Protein AF-0000000066044900 (afdb_homodimer)

pLDDT: mean 95.12, std 7.19, range [34.88, 98.88]

Nearest PDB structures (foldseek):
  4heb-assembly1_B  TM=9.326E-01  e=1.921E-15  Bacillus subtilis
  4heb-assembly1_A  TM=9.320E-01  e=2.157E-14  Bacillus subtilis
  4jhc-assembly1_A  TM=8.689E-01  e=8.198E-15  Escherichia coli K-12
  1exc-assembly1_A  TM=9.314E-01  e=7.677E-14  Bacillus subtilis
  4lu1-assembly1_A  TM=8.743E-01  e=3.293E-14  Escherichia coli K-12

InterPro domains:
  IPR003697 Nucleoside triphosphate pyrophosphatase Maf-like protein [MF_00528] (7-199)
  IPR003697 Nucleoside triphosphate pyrophosphatase Maf-like protein [PF02545] (8-195)
  IPR003697 Nucleoside triphosphate pyrophosphatase Maf-like protein [PIRSF006305] (7-195)
  IPR003697 Nucleoside triphosphate pyrophosphatase Maf-like protein [PTHR43213] (7-192)
  IPR003697 Nucleoside triphosphate pyrophosphatase Maf-like protein [cd00555] (8-184)
  IPR029001 Inosine triphosphate pyrophosphatase-like [G3DSA:3.90.950.10] (6-200)
  IPR029001 Inosine triphosphate pyrophosphatase-like [SSF52972] (6-195)

Foldseek 3Di:
DLPPQAAEEELDPDPLVVVVCVVVPFDHHYDHLPDDLPVLVVVCVVVVHAQLVSFAVSQLSSFQVVQQVRARHKYKGKGKWKDDDRDTDDQQLDLVSLLVLLVVQAQHKIWIWIKMFIDHNRHTPDMDTDIKIFHFYNDDPVVSVVLSVVVDPVLSNPHSSADCVPPRVNGGDDIDDDNSRNSHDPVPVVVVVSDVVNRDDD/DLPPQAAEEELDPDPLVVVVCVVVPFDHHYDHLPDDLPVLVVVCVVVVHAPLVSFAVSQLSSFQVVQQVRARHKYKGKGKWKDDDRDTDDQQLDLVSLLVLLVVQAQHKIWIWIKMFIDHNRHTPDMDTDIKIFHFYNDDPVVSVVLSVVVDPVLSNPHSSADCVPPRVNGGDDIGTDNSRNSHDPVPVVVVVSDVVNRDDD

Sequence (404 aa):
MSALVPPVLLASSSPSRGRLLSEAGVPFTAAAPGVDEQAIKASLKAEGVSARDAAIHLGEWKARRLSLAHPQALVIGGDQIAAIDDLWLDKPGSLATARQHLLLLRGRTHVLETAVVVLRDGQRLWHHLARPKMTMRSFSDAFLEDYLDRAGAGITACAGAYQIEGLGLQLFAAIEGDLFSIQGLPLLPLLDFLRPHGVLLSMSALVPPVLLASSSPSRGRLLSEAGVPFTAAAPGVDEQAIKASLKAEGVSARDAAIHLGEWKARRLSLAHPQALVIGGDQIAAIDDLWLDKPGSLATARQHLLLLRGRTHVLETAVVVLRDGQRLWHHLARPKMTMRSFSDAFLEDYLDRAGAGITACAGAYQIEGLGLQLFAAIEGDLFSIQGLPLLPLLDFLRPHGVLLS

Structure (mmCIF, N/CA/C/O backbone):
data_AF-0000000066044900-model_v1
#
loop_
_entity.id
_entity.type
_entity.pdbx_description
1 polymer 'Nucleoside triphosphate pyrophosphatase'
#
loop_
_atom_site.group_PDB
_atom_site.id
_atom_site.type_symbol
_atom_site.label_atom_id
_atom_site.label_alt_id
_atom_site.label_comp_id
_atom_site.label_asym_id
_atom_site.label_entity_id
_atom_site.label_seq_id
_atom_site.pdbx_PDB_ins_code
_atom_site.Cartn_x
_atom_site.Cartn_y
_atom_site.Cartn_z
_atom_site.occupancy
_atom_site.B_iso_or_equiv
_atom_site.auth_seq_id
_atom_site.auth_comp_id
_atom_site.auth_asym_id
_atom_site.auth_atom_id
_atom_site.pdbx_PDB_model_num
ATOM 1 N N . MET A 1 1 ? -24.875 -30.484 -3.111 1 34.88 1 MET A N 1
ATOM 2 C CA . MET A 1 1 ? -23.484 -30.875 -2.879 1 34.88 1 MET A CA 1
ATOM 3 C C . MET A 1 1 ? -22.625 -29.641 -2.598 1 34.88 1 MET A C 1
ATOM 5 O O . MET A 1 1 ? -22.562 -28.719 -3.41 1 34.88 1 MET A O 1
ATOM 9 N N . SER A 1 2 ? -22.438 -29.062 -1.455 1 43.06 2 SER A N 1
ATOM 10 C CA . SER A 1 2 ? -21.75 -27.828 -1.079 1 43.06 2 SER A CA 1
ATOM 11 C C . SER A 1 2 ? -20.422 -27.703 -1.817 1 43.06 2 SER A C 1
ATOM 13 O O . SER A 1 2 ? -19.578 -28.594 -1.774 1 43.06 2 SER A O 1
ATOM 15 N N . ALA A 1 3 ? -20.406 -27.25 -2.949 1 55.47 3 ALA A N 1
ATOM 16 C CA . ALA A 1 3 ? -19.219 -27.297 -3.791 1 55.47 3 ALA A CA 1
ATOM 17 C C . ALA A 1 3 ? -17.953 -27.094 -2.963 1 55.47 3 ALA A C 1
ATOM 19 O O . ALA A 1 3 ? -17.875 -26.156 -2.16 1 55.47 3 ALA A O 1
ATOM 20 N N . LEU A 1 4 ? -17.188 -28.188 -2.539 1 74.06 4 LEU A N 1
ATOM 21 C CA . LEU A 1 4 ? -15.992 -28.25 -1.699 1 74.06 4 LEU A CA 1
ATOM 22 C C . LEU A 1 4 ? -14.992 -27.156 -2.086 1 74.06 4 LEU A C 1
ATOM 24 O O . LEU A 1 4 ? -14.758 -26.922 -3.273 1 74.06 4 LEU A O 1
ATOM 28 N N . VAL A 1 5 ? -14.812 -26.156 -1.254 1 82.94 5 VAL A N 1
ATOM 29 C CA . VAL A 1 5 ? -13.773 -25.156 -1.418 1 82.94 5 VAL A CA 1
ATOM 30 C C . VAL A 1 5 ? -12.438 -25.828 -1.725 1 82.94 5 VAL A C 1
ATOM 32 O O . VAL A 1 5 ? -11.961 -26.656 -0.941 1 82.94 5 VAL A O 1
ATOM 35 N N . PRO A 1 6 ? -12.031 -25.688 -2.957 1 93.69 6 PRO A N 1
ATOM 36 C CA . PRO A 1 6 ? -10.734 -26.312 -3.248 1 93.69 6 PRO A CA 1
ATOM 37 C C . PRO A 1 6 ? -9.625 -25.828 -2.312 1 93.69 6 PRO A C 1
ATOM 39 O O . PRO A 1 6 ? -9.609 -24.656 -1.925 1 93.69 6 PRO A O 1
ATOM 42 N N . PRO A 1 7 ? -8.789 -26.734 -1.933 1 96.81 7 PRO A N 1
ATOM 43 C CA . PRO A 1 7 ? -7.625 -26.281 -1.162 1 96.81 7 PRO A CA 1
ATOM 44 C C . PRO A 1 7 ? -6.73 -25.328 -1.942 1 96.81 7 PRO A C 1
ATOM 46 O O . PRO A 1 7 ? -6.59 -25.453 -3.16 1 96.81 7 PRO A O 1
ATOM 49 N N . VAL A 1 8 ? -6.18 -24.359 -1.259 1 98.38 8 VAL A N 1
ATOM 50 C CA . VAL A 1 8 ? -5.258 -23.391 -1.858 1 98.38 8 VAL A CA 1
ATOM 51 C C . VAL A 1 8 ? -3.863 -23.578 -1.265 1 98.38 8 VAL A C 1
ATOM 53 O O . VAL A 1 8 ? -3.703 -23.641 -0.043 1 98.38 8 VAL A O 1
ATOM 56 N N . LEU A 1 9 ? -2.9 -23.734 -2.1 1 98.56 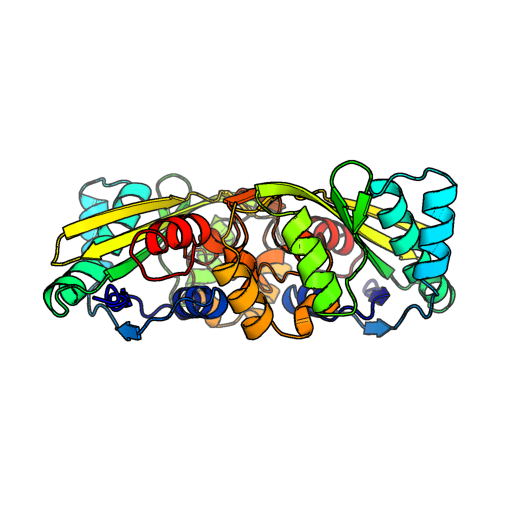9 LEU A N 1
ATOM 57 C CA . LEU A 1 9 ? -1.505 -23.875 -1.691 1 98.56 9 LEU A CA 1
ATOM 58 C C . LEU A 1 9 ? -0.668 -22.719 -2.254 1 98.56 9 LEU A C 1
ATOM 60 O O . LEU A 1 9 ? -0.771 -22.406 -3.439 1 98.56 9 LEU A O 1
ATOM 64 N N . LEU A 1 10 ? 0.069 -22.062 -1.408 1 98.5 10 LEU A N 1
ATOM 65 C CA . LEU A 1 10 ? 1.044 -21.062 -1.831 1 98.5 10 LEU A CA 1
ATOM 66 C C . LEU A 1 10 ? 2.426 -21.688 -1.998 1 98.5 10 LEU A C 1
ATOM 68 O O . LEU A 1 10 ? 3.031 -22.141 -1.021 1 98.5 10 LEU A O 1
ATOM 72 N N . ALA A 1 11 ? 2.891 -21.75 -3.242 1 97.94 11 ALA A N 1
ATOM 73 C CA . ALA A 1 11 ? 4.215 -22.281 -3.547 1 97.94 11 ALA A CA 1
ATOM 74 C C . ALA A 1 11 ? 5.289 -21.203 -3.412 1 97.94 11 ALA A C 1
ATOM 76 O O . ALA A 1 11 ? 5.895 -20.797 -4.406 1 97.94 11 ALA A O 1
ATOM 77 N N . SER A 1 12 ? 5.551 -20.797 -2.232 1 95.44 12 SER A N 1
ATOM 78 C CA . SER A 1 12 ? 6.484 -19.719 -1.942 1 95.44 12 SER A CA 1
ATOM 79 C C . SER A 1 12 ? 7.008 -19.797 -0.513 1 95.44 12 SER A C 1
ATOM 81 O O . SER A 1 12 ? 6.27 -20.156 0.405 1 95.44 12 SER A O 1
ATOM 83 N N . SER A 1 13 ? 8.219 -19.469 -0.32 1 91 13 SER A N 1
ATOM 84 C CA . SER A 1 13 ? 8.797 -19.312 1.012 1 91 13 SER A CA 1
ATOM 85 C C . SER A 1 13 ? 8.883 -17.844 1.406 1 91 13 SER A C 1
ATOM 87 O O . SER A 1 13 ? 9.414 -17.5 2.467 1 91 13 SER A O 1
ATOM 89 N N . SER A 1 14 ? 8.406 -16.969 0.528 1 90.38 14 SER A N 1
ATOM 90 C CA . SER A 1 14 ? 8.445 -15.539 0.783 1 90.38 14 SER A CA 1
ATOM 91 C C . SER A 1 14 ? 7.512 -15.148 1.926 1 90.38 14 SER A C 1
ATOM 93 O O . SER A 1 14 ? 6.301 -15.359 1.844 1 90.38 14 SER A O 1
ATOM 95 N N . PRO A 1 15 ? 8.039 -14.531 2.967 1 91.19 15 PRO A N 1
ATOM 96 C CA . PRO A 1 15 ? 7.16 -14.062 4.043 1 91.19 15 PRO A CA 1
ATOM 97 C C . PRO A 1 15 ? 6.156 -13.016 3.566 1 91.19 15 PRO A C 1
ATOM 99 O O . PRO A 1 15 ? 5.004 -13.008 4.012 1 91.19 15 PRO A O 1
ATOM 102 N N . SER A 1 16 ? 6.547 -12.188 2.654 1 93.56 16 SER A N 1
ATOM 103 C CA . SER A 1 16 ? 5.68 -11.117 2.172 1 93.56 16 SER A CA 1
ATOM 104 C C . SER A 1 16 ? 4.477 -11.672 1.423 1 93.56 16 SER A C 1
ATOM 106 O O . SER A 1 16 ? 3.346 -11.227 1.634 1 93.56 16 SER A O 1
ATOM 108 N N . ARG A 1 17 ? 4.676 -12.648 0.572 1 95.75 17 ARG A N 1
ATOM 109 C CA . ARG A 1 17 ? 3.568 -13.211 -0.194 1 95.75 17 ARG A CA 1
ATOM 110 C C . ARG A 1 17 ? 2.568 -13.914 0.722 1 95.75 17 ARG A C 1
ATOM 112 O O . ARG A 1 17 ? 1.356 -13.75 0.56 1 95.75 17 ARG A O 1
ATOM 119 N N . GLY A 1 18 ? 3.09 -14.633 1.685 1 97.06 18 GLY A N 1
ATOM 120 C CA . GLY A 1 18 ? 2.213 -15.258 2.662 1 97.06 18 GLY A CA 1
ATOM 121 C C . GLY A 1 18 ? 1.411 -14.25 3.471 1 97.06 18 GLY A C 1
ATOM 122 O O . GLY A 1 18 ? 0.21 -14.438 3.68 1 97.06 18 GLY A O 1
ATOM 123 N N . ARG A 1 19 ? 2.072 -13.234 3.924 1 96.44 19 ARG A N 1
ATOM 124 C CA . ARG A 1 19 ? 1.425 -12.195 4.711 1 96.44 19 ARG A CA 1
ATOM 125 C C . ARG A 1 19 ? 0.311 -11.523 3.918 1 96.44 19 ARG A C 1
ATOM 127 O O . ARG A 1 19 ? -0.789 -11.312 4.434 1 96.44 19 ARG A O 1
ATOM 134 N N . LEU A 1 20 ? 0.591 -11.195 2.666 1 96.88 20 LEU A N 1
ATOM 135 C CA . LEU A 1 20 ? -0.386 -10.523 1.814 1 96.88 20 LEU A CA 1
ATOM 136 C C . LEU A 1 20 ? -1.644 -11.375 1.659 1 96.88 20 LEU A C 1
ATOM 138 O O . LEU A 1 20 ? -2.76 -10.867 1.797 1 96.88 20 LEU A O 1
ATOM 142 N N . LEU A 1 21 ? -1.479 -12.688 1.397 1 97.69 21 LEU A N 1
ATOM 143 C CA . LEU A 1 21 ? -2.611 -13.594 1.242 1 97.69 21 LEU A CA 1
ATOM 144 C C . LEU A 1 21 ? -3.404 -13.695 2.541 1 97.69 21 LEU A C 1
ATOM 146 O O . LEU A 1 21 ? -4.637 -13.633 2.529 1 97.69 21 LEU A O 1
ATOM 150 N N . SER A 1 22 ? -2.639 -13.836 3.6 1 97.94 22 SER A N 1
ATOM 151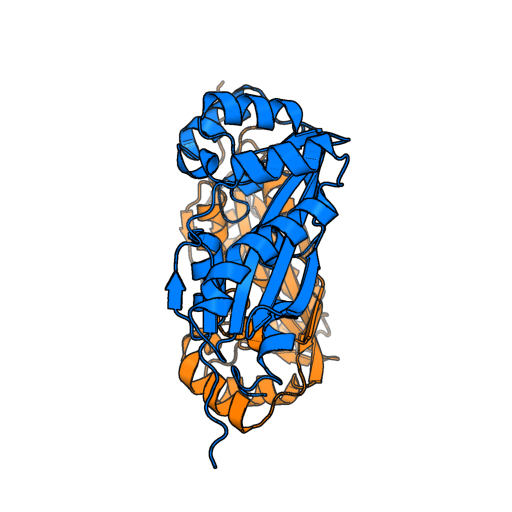 C CA . SER A 1 22 ? -3.273 -13.977 4.906 1 97.94 22 SER A CA 1
ATOM 152 C C . SER A 1 22 ? -4.074 -12.734 5.273 1 97.94 22 SER A C 1
ATOM 154 O O . SER A 1 22 ? -5.23 -12.836 5.691 1 97.94 22 SER A O 1
ATOM 156 N N . GLU A 1 23 ? -3.518 -11.609 5.102 1 96.75 23 GLU A N 1
ATOM 157 C CA . GLU A 1 23 ? -4.176 -10.352 5.438 1 96.75 23 GLU A CA 1
ATOM 158 C C . GLU A 1 23 ? -5.41 -10.125 4.566 1 96.75 23 GLU A C 1
ATOM 160 O O . GLU A 1 23 ? -6.395 -9.539 5.016 1 96.75 23 GLU A O 1
ATOM 165 N N . ALA A 1 24 ? -5.367 -10.602 3.365 1 97.19 24 ALA A N 1
ATOM 166 C CA . ALA A 1 24 ? -6.492 -10.453 2.443 1 97.19 24 ALA A CA 1
ATOM 167 C C . ALA A 1 24 ? -7.602 -11.445 2.766 1 97.19 24 ALA A C 1
ATOM 169 O O . ALA A 1 24 ? -8.672 -11.422 2.148 1 97.19 24 ALA A O 1
ATOM 170 N N . GLY A 1 25 ? -7.32 -12.391 3.695 1 97.19 25 GLY A N 1
ATOM 171 C CA . GLY A 1 25 ? -8.344 -13.32 4.152 1 97.19 25 GLY A CA 1
ATOM 172 C C . GLY A 1 25 ? -8.453 -14.555 3.289 1 97.19 25 GLY A C 1
ATOM 173 O O . GLY A 1 25 ? -9.5 -15.195 3.242 1 97.19 25 GLY A O 1
ATOM 174 N N . VAL A 1 26 ? -7.449 -14.898 2.562 1 97.75 26 VAL A N 1
ATOM 175 C CA . VAL A 1 26 ? -7.449 -16.094 1.732 1 97.75 26 VAL A CA 1
ATOM 176 C C . VAL A 1 26 ? -6.965 -17.297 2.551 1 97.75 26 VAL A C 1
ATOM 178 O O . VAL A 1 26 ? -5.867 -17.266 3.107 1 97.75 26 VAL A O 1
ATOM 181 N N . PRO A 1 27 ? -7.781 -18.281 2.676 1 97.25 27 PRO A N 1
ATOM 182 C CA . PRO A 1 27 ? -7.273 -19.5 3.305 1 97.25 27 PRO A CA 1
ATOM 183 C C . PRO A 1 27 ? -6.25 -20.234 2.438 1 97.25 27 PRO A C 1
ATOM 185 O O . PRO A 1 27 ? -6.477 -20.422 1.241 1 97.25 27 PRO A O 1
ATOM 188 N N . PHE A 1 28 ? -5.098 -20.547 3.078 1 98.06 28 PHE A N 1
ATOM 189 C CA . PHE A 1 28 ? -4.086 -21.266 2.303 1 98.06 28 PHE A CA 1
ATOM 190 C C . PHE A 1 28 ? -3.125 -22 3.223 1 98.06 28 PHE A C 1
ATOM 192 O O . PHE A 1 28 ? -3.094 -21.75 4.43 1 98.06 28 PHE A O 1
ATOM 199 N N . THR A 1 29 ? -2.457 -22.953 2.709 1 97.44 29 THR A N 1
ATOM 200 C CA . THR A 1 29 ? -1.232 -23.5 3.273 1 97.44 29 THR A CA 1
ATOM 201 C C . THR A 1 29 ? -0.033 -23.172 2.387 1 97.44 29 THR A C 1
ATOM 203 O O . THR A 1 29 ? -0.189 -22.938 1.188 1 97.44 29 THR A O 1
ATOM 206 N N . ALA A 1 30 ? 1.1 -23.062 2.99 1 97 30 ALA A N 1
ATOM 207 C CA . ALA A 1 30 ? 2.303 -22.719 2.234 1 97 30 ALA A CA 1
ATOM 208 C C . ALA A 1 30 ? 3.293 -23.875 2.229 1 97 30 ALA A C 1
ATOM 210 O O . ALA A 1 30 ? 3.377 -24.641 3.199 1 97 30 ALA A O 1
ATOM 211 N N . ALA A 1 31 ? 3.928 -24.062 1.158 1 95.38 31 ALA A N 1
ATOM 212 C CA . ALA A 1 31 ? 5.004 -25.047 1.045 1 95.38 31 ALA A CA 1
ATOM 213 C C . ALA A 1 31 ? 6.137 -24.516 0.173 1 95.38 31 ALA A C 1
ATOM 215 O O . ALA A 1 31 ? 5.895 -23.859 -0.841 1 95.38 31 ALA A O 1
ATOM 216 N N . ALA A 1 32 ? 7.352 -24.859 0.566 1 92.75 32 ALA A N 1
ATOM 217 C CA . ALA A 1 32 ? 8.508 -24.469 -0.233 1 92.75 32 ALA A CA 1
ATOM 218 C C . ALA A 1 32 ? 8.555 -25.234 -1.55 1 92.75 32 ALA A C 1
ATOM 220 O O . ALA A 1 32 ? 8.367 -26.453 -1.569 1 92.75 32 ALA A O 1
ATOM 221 N N . PRO A 1 33 ? 8.75 -24.531 -2.598 1 87.31 33 PRO A N 1
ATOM 222 C CA . PRO A 1 33 ? 8.781 -25.25 -3.881 1 87.31 33 PRO A CA 1
ATOM 223 C C . PRO A 1 33 ? 9.992 -26.172 -4.008 1 87.31 33 PRO A C 1
ATOM 225 O O . PRO A 1 33 ? 9.93 -27.172 -4.738 1 87.31 33 PRO A O 1
ATOM 228 N N . GLY A 1 34 ? 11.062 -25.938 -3.312 1 83.06 34 GLY A N 1
ATOM 229 C CA . GLY A 1 34 ? 12.234 -26.797 -3.361 1 83.06 34 GLY A CA 1
ATOM 230 C C . GLY A 1 34 ? 12.938 -26.766 -4.703 1 83.06 34 GLY A C 1
ATOM 231 O O . GLY A 1 34 ? 13.383 -27.812 -5.203 1 83.06 34 GLY A O 1
ATOM 232 N N . VAL A 1 35 ? 13.039 -25.688 -5.332 1 81.12 35 VAL A N 1
ATOM 233 C CA . VAL A 1 35 ? 13.641 -25.594 -6.66 1 81.12 35 VAL A CA 1
ATOM 234 C C . VAL A 1 35 ? 14.891 -24.719 -6.602 1 81.12 35 VAL A C 1
ATOM 236 O O . VAL A 1 35 ? 15.039 -23.891 -5.707 1 81.12 35 VAL A O 1
ATOM 239 N N . ASP A 1 36 ? 15.797 -25.062 -7.492 1 85.38 36 ASP A N 1
ATOM 240 C CA . ASP A 1 36 ? 16.984 -24.234 -7.66 1 85.38 36 ASP A CA 1
ATOM 241 C C . ASP A 1 36 ? 16.703 -23.047 -8.562 1 85.38 36 ASP A C 1
ATOM 243 O O . ASP A 1 36 ? 16.938 -23.094 -9.773 1 85.38 36 ASP A O 1
ATOM 247 N N . GLU A 1 37 ? 16.312 -21.922 -7.988 1 86.5 37 GLU A N 1
ATOM 248 C CA . GLU A 1 37 ? 15.89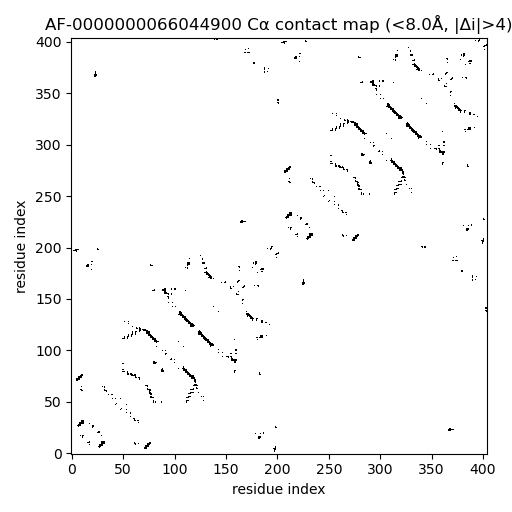1 -20.734 -8.727 1 86.5 37 GLU A CA 1
ATOM 249 C C . GLU A 1 37 ? 17.047 -20.141 -9.523 1 86.5 37 GLU A C 1
ATOM 251 O O . GLU A 1 37 ? 16.859 -19.672 -10.641 1 86.5 37 GLU A O 1
ATOM 256 N N . GLN A 1 38 ? 18.25 -20.266 -8.992 1 86.19 38 GLN A N 1
ATOM 257 C CA . GLN A 1 38 ? 19.422 -19.656 -9.617 1 86.19 38 GLN A CA 1
ATOM 258 C C . GLN A 1 38 ? 19.75 -20.344 -10.938 1 86.19 38 GLN A C 1
ATOM 260 O O . GLN A 1 38 ? 20.062 -19.688 -11.93 1 86.19 38 GLN A O 1
ATOM 265 N N . ALA A 1 39 ? 19.719 -21.609 -10.953 1 90.12 39 ALA A N 1
ATOM 266 C CA . ALA A 1 39 ? 20.016 -22.375 -12.164 1 90.12 39 ALA A CA 1
ATOM 267 C C . ALA A 1 39 ? 19 -22.094 -13.258 1 90.12 39 ALA A C 1
ATOM 269 O O . ALA A 1 39 ? 19.359 -21.938 -14.43 1 90.12 39 ALA A O 1
ATOM 270 N N . ILE A 1 40 ? 17.797 -22 -12.883 1 90.44 40 ILE A N 1
ATOM 271 C CA . ILE A 1 40 ? 16.719 -21.734 -13.844 1 90.44 40 ILE A CA 1
ATOM 272 C C . ILE A 1 40 ? 16.891 -20.328 -14.422 1 90.44 40 ILE A C 1
ATOM 274 O O . ILE A 1 40 ? 16.828 -20.156 -15.641 1 90.44 40 ILE A O 1
ATOM 278 N N . LYS A 1 41 ? 17.156 -19.422 -13.578 1 90.81 41 LYS A N 1
ATOM 279 C CA . LYS A 1 41 ? 17.344 -18.047 -14.016 1 90.81 41 LYS A CA 1
ATOM 280 C C . LYS A 1 41 ? 18.5 -17.938 -15 1 90.81 41 LYS A C 1
ATOM 282 O O . LYS A 1 41 ? 18.391 -17.266 -16.031 1 90.81 41 LYS A O 1
ATOM 287 N N . ALA A 1 42 ? 19.562 -18.562 -14.672 1 90.94 42 ALA A N 1
ATOM 288 C CA . ALA A 1 42 ? 20.734 -18.547 -15.539 1 90.94 42 ALA A CA 1
ATOM 289 C C . ALA A 1 42 ? 20.406 -19.094 -16.922 1 90.94 42 ALA A C 1
ATOM 291 O O . ALA A 1 42 ? 20.844 -18.547 -17.938 1 90.94 42 ALA A O 1
ATOM 292 N N . SER A 1 43 ? 19.688 -20.109 -16.938 1 93.31 43 SER A N 1
ATOM 293 C CA . SER A 1 43 ? 19.297 -20.719 -18.203 1 93.31 43 SER A CA 1
ATOM 294 C C . SER A 1 43 ? 18.391 -19.797 -19.016 1 93.31 43 SER A C 1
ATOM 296 O O . SER A 1 43 ? 18.594 -19.641 -20.219 1 93.31 43 SER A O 1
ATOM 298 N N . LEU A 1 44 ? 17.453 -19.188 -18.375 1 94 44 LEU A N 1
ATOM 299 C CA . LEU A 1 44 ? 16.531 -18.297 -19.047 1 94 44 LEU A CA 1
ATOM 300 C C . LEU A 1 44 ? 17.266 -17.078 -19.609 1 94 44 LEU A C 1
ATOM 302 O O . LEU A 1 44 ? 17 -16.672 -20.75 1 94 44 LEU A O 1
ATOM 306 N N . LYS A 1 45 ? 18.172 -16.578 -18.828 1 90.56 45 LYS A N 1
ATOM 307 C CA . LYS A 1 45 ? 18.984 -15.445 -19.297 1 90.56 45 LYS A CA 1
ATOM 308 C C . LYS A 1 45 ? 19.797 -15.828 -20.531 1 90.56 45 LYS A C 1
ATOM 310 O O . LYS A 1 45 ? 19.859 -15.062 -21.5 1 90.56 45 LYS A O 1
ATOM 315 N N . ALA A 1 46 ? 20.406 -16.984 -20.484 1 93.25 46 ALA A N 1
ATOM 316 C CA . ALA A 1 46 ? 21.234 -17.469 -21.594 1 93.25 46 ALA A CA 1
ATOM 317 C C . ALA A 1 46 ? 20.406 -17.625 -22.875 1 93.25 46 ALA A C 1
ATOM 319 O O . ALA A 1 46 ? 20.922 -17.422 -23.969 1 93.25 46 ALA A O 1
ATOM 320 N N . GLU A 1 47 ? 19.188 -17.875 -22.688 1 95.38 47 GLU A N 1
ATOM 321 C CA . GLU A 1 47 ? 18.297 -18.078 -23.828 1 95.38 47 GLU A CA 1
ATOM 322 C C . GLU A 1 47 ? 17.703 -16.766 -24.312 1 95.38 47 GLU A C 1
ATOM 324 O O . GLU A 1 47 ? 16.953 -16.734 -25.281 1 95.38 47 GLU A O 1
ATOM 329 N N . GLY A 1 48 ? 17.922 -15.727 -23.656 1 93.75 48 GLY A N 1
ATOM 330 C CA . GLY A 1 48 ? 17.453 -14.406 -24.078 1 93.75 48 GLY A CA 1
ATOM 331 C C . GLY A 1 48 ? 16.016 -14.141 -23.672 1 93.75 48 GLY A C 1
ATOM 332 O O . GLY A 1 48 ? 15.352 -13.297 -24.266 1 93.75 48 GLY A O 1
ATOM 333 N N . VAL A 1 49 ? 15.594 -14.883 -22.703 1 94.81 49 VAL A N 1
ATOM 334 C CA . VAL A 1 49 ? 14.242 -14.68 -22.203 1 94.81 49 VAL A CA 1
ATOM 335 C C . VAL A 1 49 ? 14.156 -13.352 -21.469 1 94.81 49 VAL A C 1
ATOM 337 O O . VAL A 1 49 ? 15.062 -12.992 -20.719 1 94.81 49 VAL A O 1
ATOM 340 N N . SER A 1 50 ? 13.125 -12.586 -21.719 1 95.44 50 SER A N 1
ATOM 341 C CA . SER A 1 50 ? 12.945 -11.305 -21.047 1 95.44 50 SER A CA 1
ATOM 342 C C . SER A 1 50 ? 12.688 -11.492 -19.562 1 95.44 50 SER A C 1
ATOM 344 O O . SER A 1 50 ? 12.234 -12.562 -19.125 1 95.44 50 SER A O 1
ATOM 346 N N . ALA A 1 51 ? 12.945 -10.453 -18.766 1 95.12 51 ALA A N 1
ATOM 347 C CA . ALA A 1 51 ? 12.648 -10.484 -17.328 1 95.12 51 ALA A CA 1
ATOM 348 C C . ALA A 1 51 ? 11.18 -10.789 -17.078 1 95.12 51 ALA A C 1
ATOM 350 O O . ALA A 1 51 ? 10.836 -11.531 -16.156 1 95.12 51 ALA A O 1
ATOM 351 N N . ARG A 1 52 ? 10.367 -10.219 -17.875 1 95.69 52 ARG A N 1
ATOM 352 C CA . ARG A 1 52 ? 8.922 -10.398 -17.797 1 95.69 52 ARG A CA 1
ATOM 353 C C . ARG A 1 52 ? 8.539 -11.867 -17.953 1 95.69 52 ARG A C 1
ATOM 355 O O . ARG A 1 52 ? 7.84 -12.43 -17.109 1 95.69 52 ARG A O 1
ATOM 362 N N . ASP A 1 53 ? 9.023 -12.453 -19 1 96.81 53 ASP A N 1
ATOM 363 C CA . ASP A 1 53 ? 8.727 -13.859 -19.266 1 96.81 53 ASP A CA 1
ATOM 364 C C . ASP A 1 53 ? 9.383 -14.766 -18.219 1 96.81 53 ASP A C 1
ATOM 366 O O . ASP A 1 53 ? 8.805 -15.773 -17.828 1 96.81 53 ASP A O 1
ATOM 370 N N . ALA A 1 54 ? 10.523 -14.383 -17.812 1 96.69 54 ALA A N 1
ATOM 371 C CA . ALA A 1 54 ? 11.242 -15.156 -16.812 1 96.69 54 ALA A CA 1
ATOM 372 C C . ALA A 1 54 ? 10.461 -15.219 -15.508 1 96.69 54 ALA A C 1
ATOM 374 O O . ALA A 1 54 ? 10.391 -16.266 -14.867 1 96.69 54 ALA A O 1
ATOM 375 N N . ALA A 1 55 ? 9.875 -14.125 -15.109 1 96.75 55 ALA A N 1
ATOM 376 C CA . ALA A 1 55 ? 9.094 -14.094 -13.875 1 96.75 55 ALA A CA 1
ATOM 377 C C . ALA A 1 55 ? 7.926 -15.078 -13.945 1 96.75 55 ALA A C 1
ATOM 379 O O . ALA A 1 55 ? 7.652 -15.789 -12.977 1 96.75 55 ALA A O 1
ATOM 380 N N . ILE A 1 56 ? 7.254 -15.133 -15.062 1 97.5 56 ILE A N 1
ATOM 381 C CA . ILE A 1 56 ? 6.145 -16.062 -15.258 1 97.5 56 ILE A CA 1
ATOM 382 C C . ILE A 1 56 ? 6.656 -17.5 -15.172 1 97.5 56 ILE A C 1
ATOM 384 O O . ILE A 1 56 ? 6.094 -18.328 -14.438 1 97.5 56 ILE A O 1
ATOM 388 N N . HIS A 1 57 ? 7.754 -17.75 -15.906 1 96.12 57 HIS A N 1
ATOM 389 C CA . HIS A 1 57 ? 8.312 -19.094 -15.961 1 96.12 57 HIS A CA 1
ATOM 390 C C . HIS A 1 57 ? 8.742 -19.562 -14.578 1 96.12 57 HIS A C 1
ATOM 392 O O . HIS A 1 57 ? 8.461 -20.703 -14.188 1 96.12 57 HIS A O 1
ATOM 398 N N . LEU A 1 58 ? 9.375 -18.75 -13.875 1 95.56 58 LEU A N 1
ATOM 399 C CA . LEU A 1 58 ? 9.844 -19.094 -12.539 1 95.56 58 LEU A CA 1
ATOM 400 C C . LEU A 1 58 ? 8.672 -19.328 -11.594 1 95.56 58 LEU A C 1
ATOM 402 O O . LEU A 1 58 ? 8.68 -20.281 -10.805 1 95.56 58 LEU A O 1
ATOM 406 N N . GLY A 1 59 ? 7.648 -18.438 -11.648 1 96.62 59 GLY A N 1
ATOM 407 C CA . GLY A 1 59 ? 6.441 -18.672 -10.867 1 96.62 59 GLY A CA 1
ATOM 408 C C . GLY A 1 59 ? 5.797 -20.016 -11.156 1 96.62 59 GLY A C 1
ATOM 409 O O . GLY A 1 59 ? 5.402 -20.734 -10.234 1 96.62 59 GLY A O 1
ATOM 410 N N . GLU A 1 60 ? 5.711 -20.312 -12.398 1 96.88 60 GLU A N 1
ATOM 411 C CA . GLU A 1 60 ? 5.109 -21.578 -12.812 1 96.88 60 GLU A CA 1
ATOM 412 C C . GLU A 1 60 ? 5.945 -22.766 -12.328 1 96.88 60 GLU A C 1
ATOM 414 O O . GLU A 1 60 ? 5.398 -23.766 -11.867 1 96.88 60 GLU A O 1
ATOM 419 N N . TRP A 1 61 ? 7.219 -22.609 -12.508 1 95.06 61 TRP A N 1
ATOM 420 C CA . TRP A 1 61 ? 8.125 -23.672 -12.086 1 95.06 61 TRP A CA 1
ATOM 421 C C . TRP A 1 61 ? 7.98 -23.953 -10.594 1 95.06 61 TRP A C 1
ATOM 423 O O . TRP A 1 61 ? 7.926 -25.125 -10.18 1 95.06 61 TRP A O 1
ATOM 433 N N . LYS A 1 62 ? 7.84 -22.969 -9.773 1 95.94 62 LYS A N 1
ATOM 434 C CA . LYS A 1 62 ? 7.691 -23.109 -8.328 1 95.94 62 LYS A CA 1
ATOM 435 C C . LYS A 1 62 ? 6.387 -23.828 -7.98 1 95.94 62 LYS A C 1
ATOM 437 O O . LYS A 1 62 ? 6.34 -24.609 -7.027 1 95.94 62 LYS A O 1
ATOM 442 N N . ALA A 1 63 ? 5.371 -23.609 -8.75 1 97.25 63 ALA A N 1
ATOM 443 C CA . ALA A 1 63 ? 4.043 -24.109 -8.43 1 97.25 63 ALA A CA 1
ATOM 444 C C . ALA A 1 63 ? 3.842 -25.516 -8.977 1 97.25 63 ALA A C 1
ATOM 446 O O . ALA A 1 63 ? 2.996 -26.266 -8.484 1 97.25 63 ALA A O 1
ATOM 447 N N . ARG A 1 64 ? 4.539 -25.906 -10.023 1 96.31 64 ARG A N 1
ATOM 448 C CA . ARG A 1 64 ? 4.223 -27.078 -10.82 1 96.31 64 ARG A CA 1
ATOM 449 C C . ARG A 1 64 ? 4.371 -28.359 -9.992 1 96.31 64 ARG A C 1
ATOM 451 O O . ARG A 1 64 ? 3.475 -29.203 -9.984 1 96.31 64 ARG A O 1
ATOM 458 N N . ARG A 1 65 ? 5.484 -28.531 -9.281 1 93.12 65 ARG A N 1
ATOM 459 C CA . ARG A 1 65 ? 5.711 -29.734 -8.492 1 93.12 65 ARG A CA 1
ATOM 460 C C . ARG A 1 65 ? 4.617 -29.922 -7.445 1 93.12 65 ARG A C 1
ATOM 462 O O . ARG A 1 65 ? 4.094 -31.016 -7.277 1 93.12 65 ARG A O 1
ATOM 469 N N . LEU A 1 66 ? 4.305 -28.859 -6.762 1 96 66 LEU A N 1
ATOM 470 C CA . LEU A 1 66 ? 3.275 -28.906 -5.73 1 96 66 LEU A CA 1
ATOM 471 C C . LEU A 1 66 ? 1.905 -29.188 -6.344 1 96 66 LEU A C 1
ATOM 473 O O . LEU A 1 66 ? 1.074 -29.859 -5.738 1 96 66 LEU A O 1
ATOM 477 N N . SER A 1 67 ? 1.701 -28.594 -7.508 1 97.44 67 SER A N 1
ATOM 478 C CA . SER A 1 67 ? 0.433 -28.812 -8.195 1 97.44 67 SER A CA 1
ATOM 479 C C . SER A 1 67 ? 0.226 -30.281 -8.547 1 97.44 67 SER A C 1
ATOM 481 O O . SER A 1 67 ? -0.887 -30.797 -8.438 1 97.44 67 SER A O 1
ATOM 483 N N . LEU A 1 68 ? 1.264 -30.969 -8.938 1 96.69 68 LEU A N 1
ATOM 484 C CA . LEU A 1 68 ? 1.197 -32.375 -9.281 1 96.69 68 LEU A CA 1
ATOM 485 C C . LEU A 1 68 ? 1.046 -33.25 -8.031 1 96.69 68 LEU A C 1
ATOM 487 O O . LEU A 1 68 ? 0.338 -34.25 -8.047 1 96.69 68 LEU A O 1
ATOM 491 N N . ALA A 1 69 ? 1.639 -32.844 -6.934 1 96.19 69 ALA A N 1
ATOM 492 C CA . ALA A 1 69 ? 1.641 -33.594 -5.688 1 96.19 69 ALA A CA 1
ATOM 493 C C . ALA A 1 69 ? 0.325 -33.406 -4.934 1 96.19 69 ALA A C 1
ATOM 495 O O . ALA A 1 69 ? -0.022 -34.219 -4.078 1 96.19 69 ALA A O 1
ATOM 496 N N . HIS A 1 70 ? -0.392 -32.344 -5.234 1 96.38 70 HIS A N 1
ATOM 497 C CA . HIS A 1 70 ? -1.656 -32.031 -4.574 1 96.38 70 HIS A CA 1
ATOM 498 C C . HIS A 1 70 ? -2.779 -31.844 -5.59 1 96.38 70 HIS A C 1
ATOM 500 O O . HIS A 1 70 ? -3.266 -30.734 -5.789 1 96.38 70 HIS A O 1
ATOM 506 N N . PRO A 1 71 ? -3.273 -32.969 -6.078 1 94.88 71 PRO A N 1
ATOM 507 C CA . PRO A 1 71 ? -4.309 -32.906 -7.113 1 94.88 71 PRO A CA 1
ATOM 508 C C . PRO A 1 71 ? -5.543 -32.125 -6.652 1 94.88 71 PRO A C 1
ATOM 510 O O . PRO A 1 71 ? -5.922 -32.188 -5.48 1 94.88 71 PRO A O 1
ATOM 513 N N . GLN A 1 72 ? -6.148 -31.359 -7.508 1 95.06 72 GLN A N 1
ATOM 514 C CA . GLN A 1 72 ? -7.398 -30.625 -7.34 1 95.06 72 GLN A CA 1
ATOM 515 C C . GLN A 1 72 ? -7.172 -29.312 -6.59 1 95.06 72 GLN A C 1
ATOM 517 O O . GLN A 1 72 ? -8.031 -28.422 -6.605 1 95.06 72 GLN A O 1
ATOM 522 N N . ALA A 1 73 ? -5.988 -29.188 -5.961 1 97.5 73 ALA A N 1
ATOM 523 C CA . ALA A 1 73 ? -5.691 -27.938 -5.246 1 97.5 73 ALA A CA 1
ATOM 524 C C . ALA A 1 73 ? -5.383 -26.812 -6.219 1 97.5 73 ALA A C 1
ATOM 526 O O . ALA A 1 73 ? -4.898 -27.047 -7.324 1 97.5 73 ALA A O 1
ATOM 527 N N . LEU A 1 74 ? -5.766 -25.656 -5.848 1 98.56 74 LEU A N 1
ATOM 528 C CA . LEU A 1 74 ? -5.258 -24.453 -6.516 1 98.56 74 LEU A CA 1
ATOM 529 C C . LEU A 1 74 ? -3.9 -24.047 -5.949 1 98.56 74 LEU A C 1
ATOM 531 O O . LEU A 1 74 ? -3.795 -23.688 -4.777 1 98.56 74 LEU A O 1
ATOM 535 N N . VAL A 1 75 ? -2.881 -24.156 -6.785 1 98.75 75 VAL A N 1
ATOM 536 C CA . VAL A 1 75 ? -1.524 -23.859 -6.336 1 98.75 75 VAL A CA 1
ATOM 537 C C . VAL A 1 75 ? -1.085 -22.516 -6.898 1 98.75 75 VAL A C 1
ATOM 539 O O . VAL A 1 75 ? -1.032 -22.328 -8.117 1 98.75 75 VAL A O 1
ATOM 542 N N . ILE A 1 76 ? -0.771 -21.594 -6.016 1 98.75 76 ILE A N 1
ATOM 543 C CA . ILE A 1 76 ? -0.348 -20.25 -6.371 1 98.75 76 ILE A CA 1
ATOM 544 C C . ILE A 1 76 ? 1.178 -20.172 -6.395 1 98.75 76 ILE A C 1
ATOM 546 O O . ILE A 1 76 ? 1.834 -20.484 -5.398 1 98.75 76 ILE A O 1
ATOM 550 N N . GLY A 1 77 ? 1.701 -19.859 -7.496 1 98.19 77 GLY A N 1
ATOM 551 C CA . GLY A 1 77 ? 3.111 -19.531 -7.625 1 98.19 77 GLY A CA 1
ATOM 552 C C . GLY A 1 77 ? 3.352 -18.078 -7.988 1 98.19 77 GLY A C 1
ATOM 553 O O . GLY A 1 77 ? 2.52 -17.453 -8.648 1 98.19 77 GLY A O 1
ATOM 554 N N . GLY A 1 78 ? 4.48 -17.547 -7.559 1 96.56 78 GLY A N 1
ATOM 555 C CA . GLY A 1 78 ? 4.84 -16.172 -7.883 1 96.56 78 GLY A CA 1
ATOM 556 C C . GLY A 1 78 ? 6.34 -15.945 -7.941 1 96.56 78 GLY A C 1
ATOM 557 O O . GLY A 1 78 ? 7.109 -16.734 -7.391 1 96.56 78 GLY A O 1
ATOM 558 N N . ASP A 1 79 ? 6.688 -14.938 -8.656 1 95.88 79 ASP A N 1
ATOM 559 C CA . ASP A 1 79 ? 8.078 -14.492 -8.727 1 95.88 79 ASP A CA 1
ATOM 560 C C . ASP A 1 79 ? 8.164 -13.008 -9.078 1 95.88 79 ASP A C 1
ATOM 562 O O . ASP A 1 79 ? 7.23 -12.453 -9.656 1 95.88 79 ASP A O 1
ATOM 566 N N . GLN A 1 80 ? 9.195 -12.445 -8.648 1 96.56 80 GLN A N 1
ATOM 567 C CA . GLN A 1 80 ? 9.43 -11.023 -8.914 1 96.56 80 GLN A CA 1
ATOM 568 C C . GLN A 1 80 ? 10.891 -10.766 -9.273 1 96.56 80 GLN A C 1
ATOM 570 O O . GLN A 1 80 ? 11.797 -11.211 -8.57 1 96.56 80 GLN A O 1
ATOM 575 N N . ILE A 1 81 ? 11.094 -10.055 -10.367 1 96.38 81 ILE A N 1
ATOM 576 C CA . ILE A 1 81 ? 12.43 -9.719 -10.836 1 96.38 81 ILE A CA 1
ATOM 577 C C . ILE A 1 81 ? 12.578 -8.203 -10.953 1 96.38 81 ILE A C 1
ATOM 579 O O . ILE A 1 81 ? 11.781 -7.555 -11.633 1 96.38 81 ILE A O 1
ATOM 583 N N . ALA A 1 82 ? 13.523 -7.621 -10.25 1 97.69 82 ALA A N 1
ATOM 584 C CA . ALA A 1 82 ? 13.898 -6.227 -10.469 1 97.69 82 ALA A CA 1
ATOM 585 C C . ALA A 1 82 ? 14.797 -6.086 -11.695 1 97.69 82 ALA A C 1
ATOM 587 O O . ALA A 1 82 ? 15.758 -6.844 -11.852 1 97.69 82 ALA A O 1
ATOM 588 N N . ALA A 1 83 ? 14.422 -5.156 -12.547 1 97.62 83 ALA A N 1
ATOM 589 C CA . ALA A 1 83 ? 15.18 -5.004 -13.789 1 97.62 83 ALA A CA 1
ATOM 590 C C . ALA A 1 83 ? 15.422 -3.529 -14.109 1 97.62 83 ALA A C 1
ATOM 592 O O . ALA A 1 83 ? 14.562 -2.684 -13.836 1 97.62 83 ALA A O 1
ATOM 593 N N . ILE A 1 84 ? 16.5 -3.227 -14.633 1 97.56 84 ILE A N 1
ATOM 594 C CA . ILE A 1 84 ? 16.859 -1.901 -15.133 1 97.56 84 ILE A CA 1
ATOM 595 C C . ILE A 1 84 ? 17.641 -2.031 -16.438 1 97.56 84 ILE A C 1
ATOM 597 O O . ILE A 1 84 ? 18.578 -2.834 -16.516 1 97.56 84 ILE A O 1
ATOM 601 N N . ASP A 1 85 ? 17.172 -1.308 -17.422 1 92.81 85 ASP A N 1
ATOM 602 C CA . ASP A 1 85 ? 17.75 -1.496 -18.734 1 92.81 85 ASP A CA 1
ATOM 603 C C . ASP A 1 85 ? 17.688 -2.961 -19.172 1 92.81 85 ASP A C 1
ATOM 605 O O . ASP A 1 85 ? 16.609 -3.555 -19.203 1 92.81 85 ASP A O 1
ATOM 609 N N . ASP A 1 86 ? 18.734 -3.656 -19.375 1 88.19 86 ASP A N 1
ATOM 610 C CA . ASP A 1 86 ? 18.75 -5.062 -19.766 1 88.19 86 ASP A CA 1
ATOM 611 C C . ASP A 1 86 ? 19.375 -5.934 -18.688 1 88.19 86 ASP A C 1
ATOM 613 O O . ASP A 1 86 ? 19.734 -7.086 -18.938 1 88.19 86 ASP A O 1
ATOM 617 N N . LEU A 1 87 ? 19.312 -5.316 -17.516 1 94 87 LEU A N 1
ATOM 618 C CA . LEU A 1 87 ? 19.922 -6.023 -16.391 1 94 87 LEU A CA 1
ATOM 619 C C . LEU A 1 87 ? 18.875 -6.52 -15.414 1 94 87 LEU A C 1
ATOM 621 O O . LEU A 1 87 ? 17.922 -5.797 -15.102 1 94 87 LEU A O 1
ATOM 625 N N . TRP A 1 88 ? 19.016 -7.812 -14.977 1 95.88 88 TRP A N 1
ATOM 626 C CA . TRP A 1 88 ? 18.234 -8.359 -13.867 1 95.88 88 TRP A CA 1
ATOM 627 C C . TRP A 1 88 ? 18.984 -8.203 -12.547 1 95.88 88 TRP A C 1
ATOM 629 O O . TRP A 1 88 ? 20.156 -8.57 -12.445 1 95.88 88 TRP A O 1
ATOM 639 N N . LEU A 1 89 ? 18.328 -7.645 -11.648 1 95.19 89 LEU A N 1
ATOM 640 C CA . LEU A 1 89 ? 18.922 -7.547 -10.32 1 95.19 89 LEU A CA 1
ATOM 641 C C . LEU A 1 89 ? 18.422 -8.672 -9.414 1 95.19 89 LEU A C 1
ATOM 643 O O . LEU A 1 89 ? 17.281 -8.625 -8.938 1 95.19 89 LEU A O 1
ATOM 647 N N . ASP A 1 90 ? 19.266 -9.625 -9.18 1 90.69 90 ASP A N 1
ATOM 648 C CA . ASP A 1 90 ? 18.922 -10.68 -8.234 1 90.69 90 ASP A CA 1
ATOM 649 C C . ASP A 1 90 ? 18.875 -10.141 -6.805 1 90.69 90 ASP A C 1
ATOM 651 O O . ASP A 1 90 ? 19.359 -9.039 -6.531 1 90.69 90 ASP A O 1
ATOM 655 N N . LYS A 1 91 ? 18.234 -10.93 -5.941 1 92.94 91 LYS A N 1
ATOM 656 C CA . LYS A 1 91 ? 18.328 -10.57 -4.527 1 92.94 91 LYS A CA 1
ATOM 657 C C . LYS A 1 91 ? 19.797 -10.461 -4.094 1 92.94 91 LYS A C 1
ATOM 659 O O . LYS A 1 91 ? 20.594 -11.352 -4.383 1 92.94 91 LYS A O 1
ATOM 664 N N . PRO A 1 92 ? 20.125 -9.367 -3.408 1 95.69 92 PRO A N 1
ATOM 665 C CA . PRO A 1 92 ? 21.547 -9.086 -3.182 1 95.69 92 PRO A CA 1
ATOM 666 C C . PRO A 1 92 ? 22.25 -10.164 -2.357 1 95.69 92 PRO A C 1
ATOM 668 O O . PRO A 1 92 ? 23.422 -10.445 -2.566 1 95.69 92 PRO A O 1
ATOM 671 N N . GLY A 1 93 ? 21.594 -10.734 -1.329 1 95.06 93 GLY A N 1
ATOM 672 C CA . GLY A 1 93 ? 22.156 -11.766 -0.48 1 95.06 93 GLY A CA 1
ATOM 673 C C . GLY A 1 93 ? 23.125 -11.219 0.554 1 95.06 93 GLY A C 1
ATOM 674 O O . GLY A 1 93 ? 23.516 -11.93 1.486 1 95.06 93 GLY A O 1
ATOM 675 N N . SER A 1 94 ? 23.625 -9.953 0.355 1 97.12 94 SER A N 1
ATOM 676 C CA . SER A 1 94 ? 24.5 -9.273 1.302 1 97.12 94 SER A CA 1
ATOM 677 C C . SER A 1 94 ? 24.281 -7.766 1.263 1 97.12 94 SER A C 1
ATOM 679 O O . SER A 1 94 ? 23.781 -7.227 0.269 1 97.12 94 SER A O 1
ATOM 681 N N . LEU A 1 95 ? 24.688 -7.148 2.35 1 97.56 95 LEU A N 1
ATOM 682 C CA . LEU A 1 95 ? 24.547 -5.699 2.402 1 97.56 95 LEU A CA 1
ATOM 683 C C . LEU A 1 95 ? 25.5 -5.027 1.413 1 97.56 95 LEU A C 1
ATOM 685 O O . LEU A 1 95 ? 25.172 -3.979 0.849 1 97.56 95 LEU A O 1
ATOM 689 N N . ALA A 1 96 ? 26.641 -5.609 1.206 1 97.94 96 ALA A N 1
ATOM 690 C CA . ALA A 1 96 ? 27.578 -5.074 0.23 1 97.94 96 ALA A CA 1
ATOM 691 C C . ALA A 1 96 ? 26.984 -5.066 -1.172 1 97.94 96 ALA A C 1
ATOM 693 O O . ALA A 1 96 ? 27.078 -4.07 -1.892 1 97.94 96 ALA A O 1
ATOM 694 N N . THR A 1 97 ? 26.375 -6.137 -1.545 1 97.69 97 THR A N 1
ATOM 695 C CA . THR A 1 97 ? 25.719 -6.219 -2.85 1 97.69 97 THR A CA 1
ATOM 696 C C . THR A 1 97 ? 24.5 -5.301 -2.906 1 97.69 97 THR A C 1
ATOM 698 O O . THR A 1 97 ? 24.219 -4.703 -3.945 1 97.69 97 THR A O 1
ATOM 701 N N . ALA A 1 98 ? 23.797 -5.195 -1.775 1 98.31 98 ALA A N 1
ATOM 702 C CA . ALA A 1 98 ? 22.672 -4.262 -1.705 1 98.31 98 ALA A CA 1
ATOM 703 C C . ALA A 1 98 ? 23.125 -2.836 -1.997 1 98.31 98 ALA A C 1
ATOM 705 O O . ALA A 1 98 ? 22.469 -2.107 -2.742 1 98.31 98 ALA A O 1
ATOM 706 N N . ARG A 1 99 ? 24.25 -2.461 -1.451 1 98.31 99 ARG A N 1
ATOM 707 C CA . ARG A 1 99 ? 24.828 -1.145 -1.697 1 98.31 99 ARG A CA 1
ATOM 708 C C . ARG A 1 99 ? 25.078 -0.927 -3.186 1 98.31 99 ARG A C 1
ATOM 710 O O . ARG A 1 99 ? 24.766 0.132 -3.727 1 98.31 99 ARG A O 1
ATOM 717 N N . GLN A 1 100 ? 25.594 -1.899 -3.799 1 98.19 100 GLN A N 1
ATOM 718 C CA . GLN A 1 100 ? 25.891 -1.805 -5.227 1 98.19 100 GLN A CA 1
ATOM 719 C C . GLN A 1 100 ? 24.609 -1.638 -6.035 1 98.19 100 GLN A C 1
ATOM 721 O O . GLN A 1 100 ? 24.562 -0.833 -6.969 1 98.19 100 GLN A O 1
ATOM 726 N N . HIS A 1 101 ? 23.641 -2.395 -5.691 1 98.31 101 HIS A N 1
ATOM 727 C CA . HIS A 1 101 ? 22.344 -2.266 -6.371 1 98.31 101 HIS A CA 1
ATOM 728 C C . HIS A 1 101 ? 21.781 -0.857 -6.219 1 98.31 101 HIS A C 1
ATOM 730 O O . HIS A 1 101 ? 21.359 -0.243 -7.203 1 98.31 101 HIS A O 1
ATOM 736 N N . LEU A 1 102 ? 21.781 -0.375 -4.996 1 98.69 102 LEU A N 1
ATOM 737 C CA . LEU A 1 102 ? 21.172 0.92 -4.707 1 98.69 102 LEU A CA 1
ATOM 738 C C . LEU A 1 102 ? 21.938 2.045 -5.395 1 98.69 102 LEU A C 1
ATOM 740 O O . LEU A 1 102 ? 21.344 3.021 -5.848 1 98.69 102 LEU A O 1
ATOM 744 N N . LEU A 1 103 ? 23.234 1.906 -5.504 1 98.75 103 LEU A N 1
ATOM 745 C CA . LEU A 1 103 ? 24.031 2.885 -6.238 1 98.75 103 LEU A CA 1
ATOM 746 C C . LEU A 1 103 ? 23.672 2.867 -7.723 1 98.75 103 LEU A C 1
ATOM 748 O O . LEU A 1 103 ? 23.594 3.924 -8.352 1 98.75 103 LEU A O 1
ATOM 752 N N . LEU A 1 104 ? 23.5 1.717 -8.211 1 98.44 104 LEU A N 1
ATOM 753 C CA . LEU A 1 104 ? 23.125 1.575 -9.609 1 98.44 104 LEU A CA 1
ATOM 754 C C . LEU A 1 104 ? 21.75 2.205 -9.867 1 98.44 104 LEU A C 1
ATOM 756 O O . LEU A 1 104 ? 21.547 2.834 -10.906 1 98.44 104 LEU A O 1
ATOM 760 N N . LEU A 1 105 ? 20.859 2.086 -8.945 1 98.62 105 LEU A N 1
ATOM 761 C CA . LEU A 1 105 ? 19.469 2.498 -9.109 1 98.62 105 LEU A CA 1
ATOM 762 C C . LEU A 1 105 ? 19.281 3.973 -8.766 1 98.62 105 LEU A C 1
ATOM 764 O O . LEU A 1 105 ? 18.281 4.582 -9.117 1 98.62 105 LEU A O 1
ATOM 768 N N . ARG A 1 106 ? 20.234 4.566 -8.133 1 98.75 106 ARG A N 1
ATOM 769 C CA . ARG A 1 106 ? 20.172 5.945 -7.656 1 98.75 106 ARG A CA 1
ATOM 770 C C . ARG A 1 106 ? 19.859 6.906 -8.805 1 98.75 106 ARG A C 1
ATOM 772 O O . ARG A 1 106 ? 20.578 6.934 -9.805 1 98.75 106 ARG A O 1
ATOM 779 N N . GLY A 1 107 ? 18.781 7.641 -8.664 1 98.62 107 GLY A N 1
ATOM 780 C CA . GLY A 1 107 ? 18.422 8.656 -9.633 1 98.62 107 GLY A CA 1
ATOM 781 C C . GLY A 1 107 ? 17.812 8.086 -10.906 1 98.62 107 GLY A C 1
ATOM 782 O O . GLY A 1 107 ? 17.641 8.805 -11.891 1 98.62 107 GLY A O 1
ATOM 783 N N . ARG A 1 108 ? 17.484 6.82 -10.891 1 98.75 108 ARG A N 1
ATOM 784 C CA . ARG A 1 108 ? 17.016 6.164 -12.109 1 98.75 108 ARG A CA 1
ATOM 785 C C . ARG A 1 108 ? 15.695 5.438 -11.867 1 98.75 108 ARG A C 1
ATOM 787 O O . ARG A 1 108 ? 15.227 5.348 -10.734 1 98.75 108 ARG A O 1
ATOM 794 N N . THR A 1 109 ? 15.094 5.043 -12.961 1 98.69 109 THR A N 1
ATOM 795 C CA . THR A 1 109 ? 13.859 4.266 -12.914 1 98.69 109 THR A CA 1
ATOM 796 C C . THR A 1 109 ? 14.133 2.803 -13.242 1 98.69 109 THR A C 1
ATOM 798 O O . THR A 1 109 ? 14.859 2.496 -14.188 1 98.69 109 THR A O 1
ATOM 801 N N . HIS A 1 110 ? 13.664 1.927 -12.406 1 98.69 110 HIS A N 1
ATOM 802 C CA . HIS A 1 110 ? 13.672 0.494 -12.68 1 98.69 110 HIS A CA 1
ATOM 803 C C . HIS A 1 110 ? 12.266 -0.091 -12.586 1 98.69 110 HIS A C 1
ATOM 805 O O . HIS A 1 110 ? 11.32 0.614 -12.234 1 98.69 110 HIS A O 1
ATOM 811 N N . VAL A 1 111 ? 12.148 -1.337 -12.977 1 98.31 111 VAL A N 1
ATOM 812 C CA . VAL A 1 111 ? 10.836 -1.972 -12.938 1 98.31 111 VAL A CA 1
ATOM 813 C C . VAL A 1 111 ? 10.898 -3.242 -12.094 1 98.31 111 VAL A C 1
ATOM 815 O O . VAL A 1 111 ? 11.977 -3.811 -11.898 1 98.31 111 VAL A O 1
ATOM 818 N N . LEU A 1 112 ? 9.844 -3.586 -11.516 1 98.19 112 LEU A N 1
ATOM 819 C CA . LEU A 1 112 ? 9.617 -4.891 -10.898 1 98.19 112 LEU A CA 1
ATOM 820 C C . LEU A 1 112 ? 8.68 -5.738 -11.75 1 98.19 112 LEU A C 1
ATOM 822 O O . LEU A 1 112 ? 7.477 -5.469 -11.805 1 98.19 112 LEU A O 1
ATOM 826 N N . GLU A 1 113 ? 9.219 -6.719 -12.422 1 97.81 113 GLU A N 1
ATOM 827 C CA . GLU A 1 113 ? 8.367 -7.688 -13.109 1 97.81 113 GLU A CA 1
ATOM 828 C C . GLU A 1 113 ? 7.797 -8.703 -12.125 1 97.81 113 GLU A C 1
ATOM 830 O O . GLU A 1 113 ? 8.508 -9.594 -11.656 1 97.81 113 GLU A O 1
ATOM 835 N N . THR A 1 114 ? 6.547 -8.586 -11.812 1 98.12 114 THR A N 1
ATOM 836 C CA . THR A 1 114 ? 5.914 -9.398 -10.781 1 98.12 114 THR A CA 1
ATOM 837 C C . THR A 1 114 ? 4.844 -10.305 -11.383 1 98.12 114 THR A C 1
ATOM 839 O O . THR A 1 114 ? 3.84 -9.82 -11.906 1 98.12 114 THR A O 1
ATOM 842 N N . ALA A 1 115 ? 5.066 -11.578 -11.25 1 98.25 115 ALA A N 1
ATOM 843 C CA . ALA A 1 115 ? 4.148 -12.555 -11.836 1 98.25 115 ALA A CA 1
ATOM 844 C C . ALA A 1 115 ? 3.467 -13.383 -10.75 1 98.25 115 ALA A C 1
ATOM 846 O O . ALA A 1 115 ? 4.074 -13.695 -9.719 1 98.25 115 ALA A O 1
ATOM 847 N N . VAL A 1 116 ? 2.221 -13.727 -11.016 1 98.75 116 VAL A N 1
ATOM 848 C CA . VAL A 1 116 ? 1.497 -14.727 -10.242 1 98.75 116 VAL A CA 1
ATOM 849 C C . VAL A 1 116 ? 0.801 -15.711 -11.18 1 98.75 116 VAL A C 1
ATOM 851 O O . VAL A 1 116 ? 0.274 -15.312 -12.227 1 98.75 116 VAL A O 1
ATOM 854 N N . VAL A 1 117 ? 0.91 -16.953 -10.844 1 98.75 117 VAL A N 1
ATOM 855 C CA . VAL A 1 117 ? 0.291 -18.016 -11.633 1 98.75 117 VAL A CA 1
ATOM 856 C C . VAL A 1 117 ? -0.52 -18.922 -10.719 1 98.75 117 VAL A C 1
ATOM 858 O O . VAL A 1 117 ? -0.198 -19.078 -9.539 1 98.75 117 VAL A O 1
ATOM 861 N N . VAL A 1 118 ? -1.552 -19.453 -11.242 1 98.88 118 VAL A N 1
ATOM 862 C CA . VAL A 1 118 ? -2.328 -20.469 -10.539 1 98.88 118 VAL A CA 1
ATOM 863 C C . VAL A 1 118 ? -2.395 -21.734 -11.383 1 98.88 118 VAL A C 1
ATOM 865 O O . VAL A 1 118 ? -2.791 -21.703 -12.547 1 98.88 118 VAL A O 1
ATOM 868 N N . LEU A 1 119 ? -1.959 -22.797 -10.781 1 98.69 119 LEU A N 1
ATOM 869 C CA . LEU A 1 119 ? -2 -24.109 -11.438 1 98.69 119 LEU A CA 1
ATOM 870 C C . LEU A 1 119 ? -2.975 -25.031 -10.734 1 98.69 119 LEU A C 1
ATOM 872 O O . LEU A 1 119 ? -3.24 -24.875 -9.539 1 98.69 119 LEU A O 1
ATOM 876 N N . ARG A 1 120 ? -3.438 -25.938 -11.438 1 98.25 120 ARG A N 1
ATOM 877 C CA . ARG A 1 120 ? -4.191 -27.078 -10.953 1 98.25 120 ARG A CA 1
ATOM 878 C C . ARG A 1 120 ? -3.861 -28.328 -11.766 1 98.25 120 ARG A C 1
ATOM 880 O O . ARG A 1 120 ? -3.83 -28.297 -12.992 1 98.25 120 ARG A O 1
ATOM 887 N N . ASP A 1 121 ? -3.539 -29.422 -11.094 1 97.62 121 ASP A N 1
ATOM 888 C CA . ASP A 1 121 ? -3.242 -30.703 -11.727 1 97.62 121 ASP A CA 1
ATOM 889 C C . ASP A 1 121 ? -2.143 -30.562 -12.781 1 97.62 121 ASP A C 1
ATOM 891 O O . ASP A 1 121 ? -2.254 -31.094 -13.883 1 97.62 121 ASP A O 1
ATOM 895 N N . GLY A 1 122 ? -1.214 -29.688 -12.438 1 97 122 GLY A N 1
ATOM 896 C CA . GLY A 1 122 ? -0.037 -29.531 -13.273 1 97 122 GLY A CA 1
ATOM 897 C C . GLY A 1 122 ? -0.268 -28.594 -14.445 1 97 122 GLY A C 1
ATOM 898 O O . GLY A 1 122 ? 0.635 -28.375 -15.258 1 97 122 GLY A O 1
ATOM 899 N N . GLN A 1 123 ? -1.427 -28 -14.547 1 97.69 123 GLN A N 1
ATOM 900 C CA . GLN A 1 123 ? -1.771 -27.125 -15.664 1 97.69 123 GLN A CA 1
ATOM 901 C C . GLN A 1 123 ? -2.039 -25.703 -15.18 1 97.69 123 GLN A C 1
ATOM 903 O O . GLN A 1 123 ? -2.688 -25.5 -14.148 1 97.69 123 GLN A O 1
ATOM 908 N N . ARG A 1 124 ? -1.529 -24.766 -15.922 1 98.12 124 ARG A N 1
ATOM 909 C CA . ARG A 1 124 ? -1.807 -23.359 -15.594 1 98.12 124 ARG A CA 1
ATOM 910 C C . ARG A 1 124 ? -3.254 -23 -15.914 1 98.12 124 ARG A C 1
ATOM 912 O O . ARG A 1 124 ? -3.705 -23.172 -17.047 1 98.12 124 ARG A O 1
ATOM 919 N N . LEU A 1 125 ? -3.951 -22.469 -14.984 1 98.44 125 LEU A N 1
ATOM 920 C CA . LEU A 1 125 ? -5.328 -22.016 -15.164 1 98.44 125 LEU A CA 1
ATOM 921 C C . LEU A 1 125 ? -5.379 -20.531 -15.492 1 98.44 125 LEU A C 1
ATOM 923 O O . LEU A 1 125 ? -6.285 -20.078 -16.188 1 98.44 125 LEU A O 1
ATOM 927 N N . TRP A 1 126 ? -4.383 -19.828 -14.938 1 98.62 126 TRP A N 1
ATOM 928 C CA . TRP A 1 126 ? -4.438 -18.375 -14.969 1 98.62 126 TRP A CA 1
ATOM 929 C C . TRP A 1 126 ? -3.088 -17.766 -14.586 1 98.62 126 TRP A C 1
ATOM 931 O O . TRP A 1 126 ? -2.312 -18.375 -13.852 1 98.62 126 TRP A O 1
ATOM 941 N N . HIS A 1 127 ? -2.795 -16.672 -15.125 1 98.75 127 HIS A N 1
ATOM 942 C CA . HIS A 1 127 ? -1.651 -15.906 -14.648 1 98.75 127 HIS A CA 1
ATOM 943 C C . HIS A 1 127 ? -1.884 -14.414 -14.82 1 98.75 127 HIS A C 1
ATOM 945 O O . HIS A 1 127 ? -2.799 -14 -15.539 1 98.75 127 HIS A O 1
ATOM 951 N N . HIS A 1 128 ? -1.142 -13.625 -14.102 1 98.62 128 HIS A N 1
ATOM 952 C CA . HIS A 1 128 ? -1.14 -12.172 -14.211 1 98.62 128 HIS A CA 1
ATOM 953 C C . HIS A 1 128 ? 0.265 -11.609 -14.023 1 98.62 128 HIS A C 1
ATOM 955 O O . HIS A 1 128 ? 1.047 -12.125 -13.227 1 98.62 128 HIS A O 1
ATOM 961 N N . LEU A 1 129 ? 0.516 -10.594 -14.836 1 98.25 129 LEU A N 1
ATOM 962 C CA . LEU A 1 129 ? 1.793 -9.898 -14.75 1 98.25 129 LEU A CA 1
ATOM 963 C C . LEU A 1 129 ? 1.582 -8.414 -14.453 1 98.25 129 LEU A C 1
ATOM 965 O O . LEU A 1 129 ? 0.723 -7.77 -15.055 1 98.25 129 LEU A O 1
ATOM 969 N N . ALA A 1 130 ? 2.303 -7.949 -13.438 1 98.19 130 ALA A N 1
ATOM 970 C CA . ALA A 1 130 ? 2.344 -6.523 -13.117 1 98.19 130 ALA A CA 1
ATOM 971 C C . ALA A 1 130 ? 3.75 -5.961 -13.297 1 98.19 130 ALA A C 1
ATOM 973 O O . ALA A 1 130 ? 4.738 -6.676 -13.109 1 98.19 130 ALA A O 1
ATOM 974 N N . ARG A 1 131 ? 3.809 -4.691 -13.656 1 97.81 131 ARG A N 1
ATOM 975 C CA . ARG A 1 131 ? 5.09 -4.051 -13.922 1 97.81 131 ARG A CA 1
ATOM 976 C C . ARG A 1 131 ? 5.168 -2.682 -13.258 1 97.81 131 ARG A C 1
ATOM 978 O O . ARG A 1 131 ? 5.227 -1.655 -13.938 1 97.81 131 ARG A O 1
ATOM 985 N N . PRO A 1 132 ? 5.234 -2.637 -11.93 1 97.69 132 PRO A N 1
ATOM 986 C CA . PRO A 1 132 ? 5.465 -1.339 -11.289 1 97.69 132 PRO A CA 1
ATOM 987 C C . PRO A 1 132 ? 6.758 -0.672 -11.758 1 97.69 132 PRO A C 1
ATOM 989 O O . PRO A 1 132 ? 7.762 -1.353 -11.984 1 97.69 132 PRO A O 1
ATOM 992 N N . LYS A 1 133 ? 6.703 0.618 -11.93 1 98.25 133 LYS A N 1
ATOM 993 C CA . LYS A 1 133 ? 7.859 1.444 -12.258 1 98.25 133 LYS A CA 1
ATOM 994 C C . LYS A 1 133 ? 8.312 2.262 -11.055 1 98.25 133 LYS A C 1
ATOM 996 O O . LYS A 1 133 ? 7.535 3.045 -10.5 1 98.25 133 LYS A O 1
ATOM 1001 N N . MET A 1 134 ? 9.516 2.096 -10.703 1 98.38 134 MET A N 1
ATOM 1002 C CA . MET A 1 134 ? 10.07 2.662 -9.477 1 98.38 134 MET A CA 1
ATOM 1003 C C . MET A 1 134 ? 11.172 3.67 -9.797 1 98.38 134 MET A C 1
ATOM 1005 O O . MET A 1 134 ? 12.195 3.316 -10.391 1 98.38 134 MET A O 1
ATOM 1009 N N . THR A 1 135 ? 10.992 4.906 -9.445 1 98.75 135 THR A N 1
ATOM 1010 C CA . THR A 1 135 ? 12.023 5.918 -9.656 1 98.75 135 THR A CA 1
ATOM 1011 C C . THR A 1 135 ? 12.664 6.32 -8.336 1 98.75 135 THR A C 1
ATOM 1013 O O . THR A 1 135 ? 12 6.848 -7.445 1 98.75 135 THR A O 1
ATOM 1016 N N . MET A 1 136 ? 13.922 6.09 -8.242 1 98.75 136 MET A N 1
ATOM 1017 C CA . MET A 1 136 ? 14.625 6.441 -7.012 1 98.75 136 MET A CA 1
ATOM 1018 C C . MET A 1 136 ? 15.117 7.883 -7.055 1 98.75 136 MET A C 1
ATOM 1020 O O . MET A 1 136 ? 15.438 8.406 -8.125 1 98.75 136 MET A O 1
ATOM 1024 N N . ARG A 1 137 ? 15.18 8.43 -5.895 1 98.44 137 ARG A N 1
ATOM 1025 C CA . ARG A 1 137 ? 15.805 9.734 -5.738 1 98.44 137 ARG A CA 1
ATOM 1026 C C . ARG A 1 137 ? 17.297 9.664 -6.008 1 98.44 137 ARG A C 1
ATOM 1028 O O . ARG A 1 137 ? 17.891 8.578 -5.957 1 98.44 137 ARG A O 1
ATOM 1035 N N . SER A 1 138 ? 17.891 10.898 -6.297 1 98.44 138 SER A N 1
ATOM 1036 C CA . SER A 1 138 ? 19.344 11.023 -6.297 1 98.44 138 SER A CA 1
ATOM 1037 C C . SER A 1 138 ? 19.875 11.25 -4.887 1 98.44 138 SER A C 1
ATOM 1039 O O . SER A 1 138 ? 20.438 12.305 -4.594 1 98.44 138 SER A O 1
ATOM 1041 N N . PHE A 1 139 ? 19.734 10.227 -4.051 1 98.44 139 PHE A N 1
ATOM 1042 C CA . PHE A 1 139 ? 20.047 10.359 -2.635 1 98.44 139 PHE A CA 1
ATOM 1043 C C . PHE A 1 139 ? 21.562 10.453 -2.43 1 98.44 139 PHE A C 1
ATOM 1045 O O . PHE A 1 139 ? 22.344 10.023 -3.285 1 98.44 139 PHE A O 1
ATOM 1052 N N . SER A 1 140 ? 22.047 10.961 -1.32 1 98.44 140 SER A N 1
ATOM 1053 C CA . SER A 1 140 ? 23.453 11.164 -0.99 1 98.44 140 SER A CA 1
ATOM 1054 C C . SER A 1 140 ? 24.094 9.875 -0.49 1 98.44 140 SER A C 1
ATOM 1056 O O . SER A 1 140 ? 23.391 8.922 -0.147 1 98.44 140 SER A O 1
ATOM 1058 N N . ASP A 1 141 ? 25.422 9.867 -0.445 1 98.44 141 ASP A N 1
ATOM 1059 C CA . ASP A 1 141 ? 26.141 8.742 0.142 1 98.44 141 ASP A CA 1
ATOM 1060 C C . ASP A 1 141 ? 25.844 8.609 1.631 1 98.44 141 ASP A C 1
ATOM 1062 O O . ASP A 1 141 ? 25.734 7.492 2.152 1 98.44 141 ASP A O 1
ATOM 1066 N N . ALA A 1 142 ? 25.703 9.766 2.26 1 98 142 ALA A N 1
ATOM 1067 C CA . ALA A 1 142 ? 25.375 9.75 3.682 1 98 142 ALA A CA 1
ATOM 1068 C C . ALA A 1 142 ? 24.031 9.078 3.918 1 98 142 ALA A C 1
ATOM 1070 O O . ALA A 1 142 ? 23.875 8.273 4.84 1 98 142 ALA A O 1
ATOM 1071 N N . PHE A 1 143 ? 23.062 9.414 3.08 1 98.19 143 PHE A N 1
ATOM 1072 C CA . PHE A 1 143 ? 21.766 8.766 3.168 1 98.19 143 PHE A CA 1
ATOM 1073 C C . PHE A 1 143 ? 21.875 7.262 2.951 1 98.19 143 PHE A C 1
ATOM 1075 O O . PHE A 1 143 ? 21.297 6.473 3.689 1 98.19 143 PHE A O 1
ATOM 1082 N N . LEU A 1 144 ? 22.609 6.91 1.92 1 98.5 144 LEU A N 1
ATOM 1083 C CA . LEU A 1 144 ? 22.734 5.5 1.571 1 98.5 144 LEU A CA 1
ATOM 1084 C C . LEU A 1 144 ? 23.281 4.699 2.746 1 98.5 144 LEU A C 1
ATOM 1086 O O . LEU A 1 144 ? 22.75 3.639 3.084 1 98.5 144 LEU A O 1
ATOM 1090 N N . GLU A 1 145 ? 24.344 5.188 3.367 1 98.19 145 GLU A N 1
ATOM 1091 C CA . GLU A 1 145 ? 24.938 4.496 4.5 1 98.19 145 GLU A CA 1
ATOM 1092 C C . GLU A 1 145 ? 23.969 4.395 5.668 1 98.19 145 GLU A C 1
ATOM 1094 O O . GLU A 1 145 ? 23.859 3.348 6.312 1 98.19 145 GLU A O 1
ATOM 1099 N N . ASP A 1 146 ? 23.25 5.477 5.922 1 97.75 146 ASP A N 1
ATOM 1100 C CA . ASP A 1 146 ? 22.25 5.477 6.973 1 97.75 146 ASP A CA 1
ATOM 1101 C C . ASP A 1 146 ? 21.141 4.465 6.68 1 97.75 146 ASP A C 1
ATOM 1103 O O . ASP A 1 146 ? 20.719 3.721 7.57 1 97.75 146 ASP A O 1
ATOM 1107 N N . TYR A 1 147 ? 20.703 4.465 5.426 1 98.19 147 TYR A N 1
ATOM 1108 C CA . TYR A 1 147 ? 19.656 3.539 5.004 1 98.19 147 TYR A CA 1
ATOM 1109 C C . TYR A 1 147 ? 20.094 2.094 5.211 1 98.19 147 TYR A C 1
ATOM 1111 O O . TYR A 1 147 ? 19.359 1.291 5.785 1 98.19 147 TYR A O 1
ATOM 1119 N N . LEU A 1 148 ? 21.266 1.738 4.738 1 98.19 148 LEU A N 1
ATOM 1120 C CA . LEU A 1 148 ? 21.766 0.373 4.852 1 98.19 148 LEU A CA 1
ATOM 1121 C C . LEU A 1 148 ? 21.875 -0.044 6.312 1 98.19 148 LEU A C 1
ATOM 1123 O O . LEU A 1 148 ? 21.547 -1.177 6.672 1 98.19 148 LEU A O 1
ATOM 1127 N N . ASP A 1 149 ? 22.297 0.865 7.172 1 97.69 149 ASP A N 1
ATOM 1128 C CA . ASP A 1 149 ? 22.453 0.589 8.602 1 97.69 149 ASP A CA 1
ATOM 1129 C C . ASP A 1 149 ? 21.094 0.328 9.25 1 97.69 149 ASP A C 1
ATOM 1131 O O . ASP A 1 149 ? 20.938 -0.622 10.023 1 97.69 149 ASP A O 1
ATOM 1135 N N . ARG A 1 150 ? 20.125 1.104 8.891 1 97.06 150 ARG A N 1
ATOM 1136 C CA . ARG A 1 150 ? 18.812 1.048 9.547 1 97.06 150 ARG A CA 1
ATOM 1137 C C . ARG A 1 150 ? 17.953 -0.068 8.961 1 97.06 150 ARG A C 1
ATOM 1139 O O . ARG A 1 150 ? 17.203 -0.721 9.688 1 97.06 150 ARG A O 1
ATOM 1146 N N . ALA A 1 151 ? 18 -0.266 7.629 1 95.56 151 ALA A N 1
ATOM 1147 C CA . ALA A 1 151 ? 17.203 -1.298 6.984 1 95.56 151 ALA A CA 1
ATOM 1148 C C . ALA A 1 151 ? 17.672 -2.693 7.371 1 95.56 151 ALA A C 1
ATOM 1150 O O . ALA A 1 151 ? 16.875 -3.619 7.508 1 95.56 151 ALA A O 1
ATOM 1151 N N . GLY A 1 152 ? 19.031 -2.836 7.488 1 94.31 152 GLY A N 1
ATOM 1152 C CA . GLY A 1 152 ? 19.609 -4.082 7.961 1 94.31 152 GLY A CA 1
ATOM 1153 C C . GLY A 1 152 ? 19.516 -5.207 6.949 1 94.31 152 GLY A C 1
ATOM 1154 O O . GLY A 1 152 ? 19.344 -4.957 5.754 1 94.31 152 GLY A O 1
ATOM 1155 N N . ALA A 1 153 ? 19.656 -6.449 7.453 1 93.12 153 ALA A N 1
ATOM 1156 C CA . ALA A 1 153 ? 19.844 -7.621 6.602 1 93.12 153 ALA A CA 1
ATOM 1157 C C . ALA A 1 153 ? 18.547 -8.008 5.902 1 93.12 153 ALA A C 1
ATOM 1159 O O . ALA A 1 153 ? 18.562 -8.75 4.918 1 93.12 153 ALA A O 1
ATOM 1160 N N . GLY A 1 154 ? 17.438 -7.465 6.324 1 92.69 154 GLY A N 1
ATOM 1161 C CA . GLY A 1 154 ? 16.156 -7.82 5.754 1 92.69 154 GLY A CA 1
ATOM 1162 C C . GLY A 1 154 ? 16.031 -7.469 4.281 1 92.69 154 GLY A C 1
ATOM 1163 O O . GLY A 1 154 ? 15.367 -8.172 3.52 1 92.69 154 GLY A O 1
ATOM 1164 N N . ILE A 1 155 ? 16.75 -6.449 3.838 1 95.38 155 ILE A N 1
ATOM 1165 C CA . ILE A 1 155 ? 16.609 -5.973 2.467 1 95.38 155 ILE A CA 1
ATOM 1166 C C . ILE A 1 155 ? 17.422 -6.859 1.524 1 95.38 155 ILE A C 1
ATOM 1168 O O . ILE A 1 155 ? 17.266 -6.789 0.304 1 95.38 155 ILE A O 1
ATOM 1172 N N . THR A 1 156 ? 18.266 -7.758 2.062 1 95.94 156 THR A N 1
ATOM 1173 C CA . THR A 1 156 ? 19.125 -8.586 1.221 1 95.94 156 THR A CA 1
ATOM 1174 C C . THR A 1 156 ? 18.312 -9.719 0.579 1 95.94 156 THR A C 1
ATOM 1176 O O . THR A 1 156 ? 18.781 -10.352 -0.371 1 95.94 156 THR A O 1
ATOM 1179 N N . ALA A 1 157 ? 17.078 -9.953 1.083 1 92.75 157 ALA A N 1
ATOM 1180 C CA . ALA A 1 157 ? 16.203 -10.984 0.533 1 92.75 157 ALA A CA 1
ATOM 1181 C C . ALA A 1 157 ? 15.102 -10.367 -0.317 1 92.75 157 ALA A C 1
ATOM 1183 O O . ALA A 1 157 ? 14.156 -11.055 -0.711 1 92.75 157 ALA A O 1
ATOM 1184 N N . CYS A 1 158 ? 15.219 -9.094 -0.624 1 93.31 158 CYS A N 1
ATOM 1185 C CA . CYS A 1 158 ? 14.188 -8.375 -1.355 1 93.31 158 CYS A CA 1
ATOM 1186 C C . CYS A 1 158 ? 14.68 -7.961 -2.736 1 93.31 158 CYS A C 1
ATOM 1188 O O . CYS A 1 158 ? 15.805 -7.48 -2.877 1 93.31 158 CYS A O 1
ATOM 1190 N N . ALA A 1 159 ? 13.789 -8.156 -3.734 1 92 159 ALA A N 1
A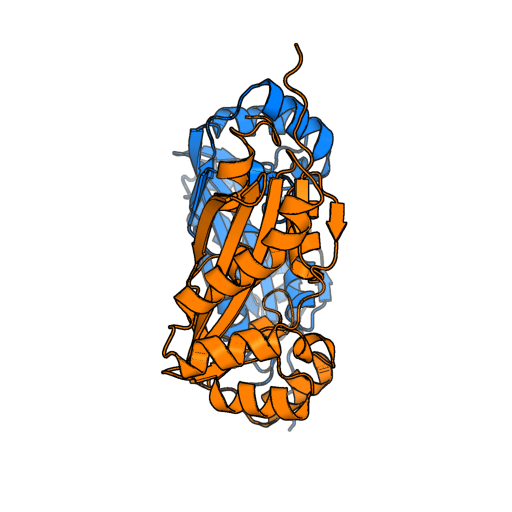TOM 1191 C CA . ALA A 1 159 ? 14.102 -7.633 -5.062 1 92 159 ALA A CA 1
ATOM 1192 C C . ALA A 1 159 ? 14.328 -6.125 -5.016 1 92 159 ALA A C 1
ATOM 1194 O O . ALA A 1 159 ? 13.523 -5.387 -4.43 1 92 159 ALA A O 1
ATOM 1195 N N . GLY A 1 160 ? 15.477 -5.637 -5.496 1 94.12 160 GLY A N 1
ATOM 1196 C CA . GLY A 1 160 ? 15.773 -4.215 -5.566 1 94.12 160 GLY A CA 1
ATOM 1197 C C . GLY A 1 160 ? 16.406 -3.678 -4.301 1 94.12 160 GLY A C 1
ATOM 1198 O O . GLY A 1 160 ? 16.766 -2.498 -4.227 1 94.12 160 GLY A O 1
ATOM 1199 N N . ALA A 1 161 ? 16.5 -4.52 -3.217 1 97 161 ALA A N 1
ATOM 1200 C CA . ALA A 1 161 ? 17.156 -4.172 -1.961 1 97 161 ALA A CA 1
ATOM 1201 C C . ALA A 1 161 ? 16.359 -3.125 -1.189 1 97 161 ALA A C 1
ATOM 1203 O O . ALA A 1 161 ? 16.938 -2.189 -0.626 1 97 161 ALA A O 1
ATOM 1204 N N . TYR A 1 162 ? 15.07 -3.252 -1.184 1 97.56 162 TYR A N 1
ATOM 1205 C CA . TYR A 1 162 ? 14.234 -2.332 -0.415 1 97.56 162 TYR A CA 1
ATOM 1206 C C . TYR A 1 162 ? 12.906 -2.977 -0.049 1 97.56 162 TYR A C 1
ATOM 1208 O O . TYR A 1 162 ? 12.477 -3.934 -0.696 1 97.56 162 TYR A O 1
ATOM 1216 N N . GLN A 1 163 ? 12.32 -2.496 1.02 1 95.12 163 GLN A N 1
ATOM 1217 C CA . GLN A 1 163 ? 10.938 -2.742 1.413 1 95.12 163 GLN A CA 1
ATOM 1218 C C . GLN A 1 163 ? 10.125 -1.452 1.4 1 95.12 163 GLN A C 1
ATOM 1220 O O . GLN A 1 163 ? 10.32 -0.577 2.244 1 95.12 163 GLN A O 1
ATOM 1225 N N . ILE A 1 164 ? 9.172 -1.377 0.447 1 94.62 164 ILE A N 1
ATOM 1226 C CA . ILE A 1 164 ? 8.477 -0.126 0.164 1 94.62 164 ILE A CA 1
ATOM 1227 C C . ILE A 1 164 ? 7.594 0.255 1.35 1 94.62 164 ILE A C 1
ATOM 1229 O O . ILE A 1 164 ? 7.336 1.438 1.584 1 94.62 164 ILE A O 1
ATOM 1233 N N . GLU A 1 165 ? 7.051 -0.717 2.145 1 90.38 165 GLU A N 1
ATOM 1234 C CA . GLU A 1 165 ? 6.168 -0.472 3.283 1 90.38 165 GLU A CA 1
ATOM 1235 C C . GLU A 1 165 ? 6.957 0.031 4.492 1 90.38 165 GLU A C 1
ATOM 1237 O O . GLU A 1 165 ? 6.367 0.429 5.5 1 90.38 165 GLU A O 1
ATOM 1242 N N . GLY A 1 166 ? 8.234 0.163 4.418 1 93 166 GLY A N 1
ATOM 1243 C CA . GLY A 1 166 ? 9.109 0.613 5.488 1 93 166 GLY A CA 1
ATOM 1244 C C . GLY A 1 166 ? 10.047 1.725 5.062 1 93 166 GLY A C 1
ATOM 1245 O O . GLY A 1 166 ? 9.656 2.629 4.32 1 93 166 GLY A O 1
ATOM 1246 N N . LEU A 1 167 ? 11.25 1.597 5.605 1 96.88 167 LEU A N 1
ATOM 1247 C CA . LEU A 1 167 ? 12.281 2.609 5.383 1 96.88 167 LEU A CA 1
ATOM 1248 C C . LEU A 1 167 ? 12.562 2.777 3.896 1 96.88 167 LEU A C 1
ATOM 1250 O O . LEU A 1 167 ? 13.031 3.834 3.465 1 96.88 167 LEU A O 1
ATOM 1254 N N . GLY A 1 168 ? 12.234 1.721 3.113 1 97.62 168 GLY A N 1
ATOM 1255 C CA . GLY A 1 168 ? 12.531 1.735 1.688 1 97.62 168 GLY A CA 1
ATOM 1256 C C . GLY A 1 168 ? 11.812 2.844 0.943 1 97.62 168 GLY A C 1
ATOM 1257 O O . GLY A 1 168 ? 12.258 3.27 -0.127 1 97.62 168 GLY A O 1
ATOM 1258 N N . LEU A 1 169 ? 10.719 3.297 1.479 1 97.25 169 LEU A N 1
ATOM 1259 C CA . LEU A 1 169 ? 9.953 4.355 0.836 1 97.25 169 LEU A CA 1
ATOM 1260 C C . LEU A 1 169 ? 10.805 5.609 0.649 1 97.25 169 LEU A C 1
ATOM 1262 O O . LEU A 1 169 ? 10.609 6.355 -0.312 1 97.25 169 LEU A O 1
ATOM 1266 N N . GLN A 1 170 ? 11.727 5.879 1.503 1 98.06 170 GLN A N 1
ATOM 1267 C CA . GLN A 1 170 ? 12.547 7.082 1.463 1 98.06 170 GLN A CA 1
ATOM 1268 C C . GLN A 1 170 ? 13.461 7.082 0.238 1 98.06 170 GLN A C 1
ATOM 1270 O O . GLN A 1 170 ? 14.055 8.109 -0.098 1 98.06 170 GLN A O 1
ATOM 1275 N N . LEU A 1 171 ? 13.594 5.977 -0.42 1 98.62 171 LEU A N 1
ATOM 1276 C CA . LEU A 1 171 ? 14.469 5.867 -1.581 1 98.62 171 LEU A CA 1
ATOM 1277 C C . LEU A 1 171 ? 13.812 6.473 -2.816 1 98.62 171 LEU A C 1
ATOM 1279 O O . LEU A 1 171 ? 14.484 6.711 -3.826 1 98.62 171 LEU A O 1
ATOM 1283 N N . PHE A 1 172 ? 12.539 6.793 -2.762 1 98.25 172 PHE A N 1
ATOM 1284 C CA . PHE A 1 172 ? 11.836 6.922 -4.031 1 98.25 172 PHE A CA 1
ATOM 1285 C C . PHE A 1 172 ? 11.352 8.352 -4.242 1 98.25 172 PHE A C 1
ATOM 1287 O O . PHE A 1 172 ? 10.914 9.008 -3.295 1 98.25 172 PHE A O 1
ATOM 1294 N N . ALA A 1 173 ? 11.375 8.75 -5.523 1 97.69 173 ALA A N 1
ATOM 1295 C CA . ALA A 1 173 ? 10.812 10.016 -6 1 97.69 173 ALA A CA 1
ATOM 1296 C C . ALA A 1 173 ? 9.43 9.805 -6.609 1 97.69 173 ALA A C 1
ATOM 1298 O O . ALA A 1 173 ? 8.57 10.688 -6.551 1 97.69 173 ALA A O 1
ATOM 1299 N N . ALA A 1 174 ? 9.273 8.68 -7.176 1 97.31 174 ALA A N 1
ATOM 1300 C CA . ALA A 1 174 ? 8.008 8.375 -7.836 1 97.31 174 ALA A CA 1
ATOM 1301 C C . ALA A 1 174 ? 7.77 6.867 -7.887 1 97.31 174 ALA A C 1
ATOM 1303 O O . ALA A 1 174 ? 8.719 6.086 -8.008 1 97.31 174 ALA A O 1
ATOM 1304 N N . ILE A 1 175 ? 6.523 6.492 -7.789 1 97.06 175 ILE A N 1
ATOM 1305 C CA . ILE A 1 175 ? 6.094 5.102 -7.836 1 97.06 175 ILE A CA 1
ATOM 1306 C C . ILE A 1 175 ? 4.859 4.973 -8.727 1 97.06 175 ILE A C 1
ATOM 1308 O O . ILE A 1 175 ? 3.867 5.68 -8.531 1 97.06 175 ILE A O 1
ATOM 1312 N N . GLU A 1 176 ? 4.961 4.199 -9.711 1 96.31 176 GLU A N 1
ATOM 1313 C CA . GLU A 1 176 ? 3.826 3.863 -10.562 1 96.31 176 GLU A CA 1
ATOM 1314 C C . GLU A 1 176 ? 3.492 2.377 -10.484 1 96.31 176 GLU A C 1
ATOM 1316 O O . GLU A 1 176 ? 4.297 1.532 -10.883 1 96.31 176 GLU A O 1
ATOM 1321 N N . GLY A 1 177 ? 2.297 2.07 -10.07 1 94.5 177 GLY A N 1
ATOM 1322 C CA . GLY A 1 177 ? 1.871 0.695 -9.859 1 94.5 177 GLY A CA 1
ATOM 1323 C C . GLY A 1 177 ? 1.273 0.461 -8.484 1 94.5 177 GLY A C 1
ATOM 1324 O O . GLY A 1 177 ? 1.394 1.309 -7.594 1 94.5 177 GLY A O 1
ATOM 1325 N N . ASP A 1 178 ? 0.689 -0.732 -8.297 1 91.69 178 ASP A N 1
ATOM 1326 C CA . ASP A 1 178 ? 0.037 -0.995 -7.02 1 91.69 178 ASP A CA 1
ATOM 1327 C C . ASP A 1 178 ? 1.018 -1.6 -6.02 1 91.69 178 ASP A C 1
ATOM 1329 O O . ASP A 1 178 ? 1.909 -2.363 -6.398 1 91.69 178 ASP A O 1
ATOM 1333 N N . LEU A 1 179 ? 0.789 -1.294 -4.789 1 90.75 179 LEU A N 1
ATOM 1334 C CA . LEU A 1 179 ? 1.727 -1.618 -3.719 1 90.75 179 LEU A CA 1
ATOM 1335 C C . LEU A 1 179 ? 1.81 -3.125 -3.506 1 90.75 179 LEU A C 1
ATOM 1337 O O . LEU A 1 179 ? 2.865 -3.648 -3.143 1 90.75 179 LEU A O 1
ATOM 1341 N N . PHE A 1 180 ? 0.756 -3.826 -3.754 1 95.38 180 PHE A N 1
ATOM 1342 C CA . PHE A 1 180 ? 0.76 -5.266 -3.518 1 95.38 180 PHE A CA 1
ATOM 1343 C C . PHE A 1 180 ? 1.68 -5.973 -4.504 1 95.38 180 PHE A C 1
ATOM 1345 O O . PHE A 1 180 ? 2.404 -6.898 -4.133 1 95.38 180 PHE A O 1
ATOM 1352 N N . SER A 1 181 ? 1.655 -5.473 -5.746 1 96.5 181 SER A N 1
ATOM 1353 C CA . SER A 1 181 ? 2.584 -6.004 -6.742 1 96.5 181 SER A CA 1
ATOM 1354 C C . SER A 1 181 ? 4.027 -5.668 -6.383 1 96.5 181 SER A C 1
ATOM 1356 O O . SER A 1 181 ? 4.926 -6.484 -6.578 1 96.5 181 SER A O 1
ATOM 1358 N N . ILE A 1 182 ? 4.207 -4.488 -5.895 1 96.62 182 ILE A N 1
ATOM 1359 C CA . ILE A 1 182 ? 5.543 -4.078 -5.484 1 96.62 182 ILE A CA 1
ATOM 1360 C C . ILE A 1 182 ? 6.031 -4.969 -4.344 1 96.62 182 ILE A C 1
ATOM 1362 O O . ILE A 1 182 ? 7.215 -5.309 -4.277 1 96.62 182 ILE A O 1
ATOM 1366 N N . GLN A 1 183 ? 5.113 -5.418 -3.523 1 95.62 183 GLN A N 1
ATOM 1367 C CA . GLN A 1 183 ? 5.465 -6.258 -2.385 1 95.62 183 GLN A CA 1
ATOM 1368 C C . GLN A 1 183 ? 5.609 -7.719 -2.805 1 95.62 183 GLN A C 1
ATOM 1370 O O . GLN A 1 183 ? 6.035 -8.562 -2.01 1 95.62 183 GLN A O 1
ATOM 1375 N N . GLY A 1 184 ? 5.086 -8.023 -4.027 1 96 184 GLY A N 1
ATOM 1376 C CA . GLY A 1 184 ? 5.457 -9.336 -4.531 1 96 184 GLY A CA 1
ATOM 1377 C C . GLY A 1 184 ? 4.27 -10.141 -5.016 1 96 184 GLY A C 1
ATOM 1378 O O . GLY A 1 184 ? 4.434 -11.25 -5.531 1 96 184 GLY A O 1
ATOM 1379 N N . LEU A 1 185 ? 3.092 -9.602 -4.84 1 97.31 185 LEU A N 1
ATOM 1380 C CA . LEU A 1 185 ? 1.921 -10.383 -5.223 1 97.31 185 LEU A CA 1
ATOM 1381 C C . LEU A 1 185 ? 0.812 -9.484 -5.75 1 97.31 185 LEU A C 1
ATOM 1383 O O . LEU A 1 185 ? 0.218 -8.711 -4.992 1 97.31 185 LEU A O 1
ATOM 1387 N N . PRO A 1 186 ? 0.538 -9.539 -7.074 1 97 186 PRO A N 1
ATOM 1388 C CA . PRO A 1 186 ? -0.654 -8.859 -7.586 1 97 186 PRO A CA 1
ATOM 1389 C C . PRO A 1 186 ? -1.947 -9.398 -6.977 1 97 186 PRO A C 1
ATOM 1391 O O . PRO A 1 186 ? -2.555 -10.32 -7.52 1 97 186 PRO A O 1
ATOM 1394 N N . LEU A 1 187 ? -2.385 -8.812 -6.012 1 97 187 LEU A N 1
ATOM 1395 C CA . LEU A 1 187 ? -3.373 -9.398 -5.117 1 97 187 LEU A CA 1
ATOM 1396 C C . LEU A 1 187 ? -4.781 -9.227 -5.672 1 97 187 LEU A C 1
ATOM 1398 O O . LEU A 1 187 ? -5.578 -10.172 -5.66 1 97 187 LEU A O 1
ATOM 1402 N N . LEU A 1 188 ? -5.117 -8.016 -6.164 1 97 188 LEU A N 1
ATOM 1403 C CA . LEU A 1 188 ? -6.484 -7.762 -6.602 1 97 188 LEU A CA 1
ATOM 1404 C C . LEU A 1 188 ? -6.879 -8.703 -7.734 1 97 188 LEU A C 1
ATOM 1406 O O . LEU A 1 188 ? -7.898 -9.391 -7.648 1 97 188 LEU A O 1
ATOM 1410 N N . PRO A 1 189 ? -6.031 -8.797 -8.789 1 97.75 189 PRO A N 1
ATOM 1411 C CA . PRO A 1 189 ? -6.363 -9.766 -9.844 1 97.75 189 PRO A CA 1
ATOM 1412 C C . PRO A 1 189 ? -6.43 -11.195 -9.328 1 97.75 189 PRO A C 1
ATOM 1414 O O . PRO A 1 189 ? -7.254 -11.992 -9.797 1 97.75 189 PRO A O 1
ATOM 1417 N N . LEU A 1 190 ? -5.602 -11.562 -8.398 1 98.5 190 LEU A N 1
ATOM 1418 C CA . LEU A 1 190 ? -5.602 -12.914 -7.848 1 98.5 190 LEU A CA 1
ATOM 1419 C C . LEU A 1 190 ? -6.906 -13.195 -7.105 1 98.5 190 LEU A C 1
ATOM 1421 O O . LEU A 1 190 ? -7.504 -14.266 -7.281 1 98.5 190 LEU A O 1
ATOM 1425 N N . LEU A 1 191 ? -7.348 -12.266 -6.289 1 98.19 191 LEU A N 1
ATOM 1426 C CA . LEU A 1 191 ? -8.617 -12.422 -5.582 1 98.19 191 LEU A CA 1
ATOM 1427 C C . LEU A 1 191 ? -9.773 -12.586 -6.562 1 98.19 191 LEU A C 1
ATOM 1429 O O . LEU A 1 191 ? -10.672 -13.391 -6.332 1 98.19 191 LEU A O 1
ATOM 1433 N N . ASP A 1 192 ? -9.711 -11.758 -7.617 1 97.62 192 ASP A N 1
ATOM 1434 C CA . ASP A 1 192 ? -10.742 -11.828 -8.641 1 97.62 192 ASP A CA 1
ATOM 1435 C C . ASP A 1 192 ? -10.797 -13.219 -9.273 1 97.62 192 ASP A C 1
ATOM 1437 O O . ASP A 1 192 ? -11.867 -13.703 -9.641 1 97.62 192 ASP A O 1
ATOM 1441 N N . PHE A 1 193 ? -9.688 -13.867 -9.438 1 98.31 193 PHE A N 1
ATOM 1442 C CA . PHE A 1 193 ? -9.617 -15.211 -9.992 1 98.31 193 PHE A CA 1
ATOM 1443 C C . PHE A 1 193 ? -10.148 -16.234 -8.992 1 98.31 193 PHE A C 1
ATOM 1445 O O . PHE A 1 193 ? -10.891 -17.141 -9.367 1 98.31 193 PHE A O 1
ATOM 1452 N N . LEU A 1 194 ? -9.766 -16.125 -7.699 1 97.94 194 LEU A N 1
ATOM 1453 C CA . LEU A 1 194 ? -10.055 -17.141 -6.68 1 97.94 194 LEU A CA 1
ATOM 1454 C C . LEU A 1 194 ? -11.547 -17.172 -6.363 1 97.94 194 LEU A C 1
ATOM 1456 O O . LEU A 1 194 ? -12.078 -18.219 -5.984 1 97.94 194 LEU A O 1
ATOM 1460 N N . ARG A 1 195 ? -12.188 -16.094 -6.57 1 96.75 195 ARG A N 1
ATOM 1461 C CA . ARG A 1 195 ? -13.586 -15.953 -6.16 1 96.75 195 ARG A CA 1
ATOM 1462 C C . ARG A 1 195 ? -14.484 -16.859 -6.98 1 96.75 195 ARG A C 1
ATOM 1464 O O . ARG A 1 195 ? -15.203 -17.703 -6.43 1 96.75 195 ARG A O 1
ATOM 1471 N N . PRO A 1 196 ? -14.484 -16.797 -8.336 1 95.88 196 PRO A N 1
ATOM 1472 C CA . PRO A 1 196 ? -15.344 -17.703 -9.109 1 95.88 196 PRO A CA 1
ATOM 1473 C C . PRO A 1 196 ? -14.891 -19.156 -9.031 1 95.88 196 PRO A C 1
ATOM 1475 O O . PRO A 1 196 ? -15.602 -20.062 -9.484 1 95.88 196 PRO A O 1
ATOM 1478 N N . HIS A 1 197 ? -13.734 -19.438 -8.367 1 96.38 197 HIS A N 1
ATOM 1479 C CA . HIS A 1 197 ? -13.25 -20.812 -8.219 1 96.38 197 HIS A CA 1
ATOM 1480 C C . HIS A 1 197 ? -13.586 -21.359 -6.832 1 96.38 197 HIS A C 1
ATOM 1482 O O . HIS A 1 197 ? -13.047 -22.391 -6.422 1 96.38 197 HIS A O 1
ATOM 1488 N N . GLY A 1 198 ? -14.391 -20.625 -6.078 1 95.06 198 GLY A N 1
ATOM 1489 C CA . GLY A 1 198 ? -15.039 -21.156 -4.883 1 95.06 198 GLY A CA 1
ATOM 1490 C C . GLY A 1 198 ? -14.227 -20.938 -3.621 1 95.06 198 GLY A C 1
ATOM 1491 O O . GLY A 1 198 ? -14.586 -21.438 -2.553 1 95.06 198 GLY A O 1
ATOM 1492 N N . VAL A 1 199 ? -13.117 -20.188 -3.756 1 96.75 199 VAL A N 1
ATOM 1493 C CA . VAL A 1 199 ? -12.227 -20 -2.615 1 96.75 199 VAL A CA 1
ATOM 1494 C C . VAL A 1 199 ? -12.773 -18.891 -1.719 1 96.75 199 VAL A C 1
ATOM 1496 O O . VAL A 1 199 ? -12.609 -18.922 -0.497 1 96.75 199 VAL A O 1
ATOM 1499 N N . LEU A 1 200 ? -13.406 -17.875 -2.338 1 96.44 200 LEU A N 1
ATOM 1500 C CA . LEU A 1 200 ? -13.914 -16.688 -1.645 1 96.44 200 LEU A CA 1
ATOM 1501 C C . LEU A 1 200 ? -15.383 -16.469 -1.967 1 96.44 200 LEU A C 1
ATOM 1503 O O . LEU A 1 200 ? -15.836 -16.781 -3.068 1 96.44 200 LEU A O 1
ATOM 1507 N N . LEU A 1 201 ? -16.016 -15.828 -0.992 1 94.62 201 LEU A N 1
ATOM 1508 C CA . LEU A 1 201 ? -17.406 -15.453 -1.246 1 94.62 201 LEU A CA 1
ATOM 1509 C C . LEU A 1 201 ? -17.484 -14.344 -2.293 1 94.62 201 LEU A C 1
ATOM 1511 O O . LEU A 1 201 ? -16.625 -13.469 -2.342 1 94.62 201 LEU A O 1
ATOM 1515 N N . SER A 1 202 ? -18.594 -14.359 -3.055 1 93.19 202 SER A N 1
ATOM 1516 C CA . SER A 1 202 ? -18.781 -13.383 -4.121 1 93.19 202 SER A CA 1
ATOM 1517 C C . SER A 1 202 ? -19.516 -12.141 -3.619 1 93.19 202 SER A C 1
ATOM 1519 O O . SER A 1 202 ? -20.312 -12.227 -2.686 1 93.19 202 SER A O 1
ATOM 1521 N N . MET B 1 1 ? 27.25 25.266 12.914 1 34.97 1 MET B N 1
ATOM 1522 C CA . MET B 1 1 ? 26.062 25.156 13.742 1 34.97 1 MET B CA 1
ATOM 1523 C C . MET B 1 1 ? 25.156 24.016 13.266 1 34.97 1 MET B C 1
ATOM 1525 O O . MET B 1 1 ? 24.734 24 12.117 1 34.97 1 MET B O 1
ATOM 1529 N N . SER B 1 2 ? 25.281 22.75 13.578 1 43.19 2 SER B N 1
ATOM 1530 C CA . SER B 1 2 ? 24.609 21.547 13.117 1 43.19 2 SER B CA 1
ATOM 1531 C C . SER B 1 2 ? 23.109 21.797 12.969 1 43.19 2 SER B C 1
ATOM 1533 O O . SER B 1 2 ? 22.453 22.25 13.906 1 43.19 2 SER B O 1
ATOM 1535 N N . ALA B 1 3 ? 22.688 22.375 11.938 1 54.88 3 ALA B N 1
ATOM 1536 C CA . ALA B 1 3 ? 21.312 22.844 11.805 1 54.88 3 ALA B CA 1
ATOM 1537 C C . ALA B 1 3 ? 20.344 21.922 12.531 1 54.88 3 ALA B C 1
ATOM 1539 O O . ALA B 1 3 ? 20.344 20.703 12.297 1 54.88 3 ALA B O 1
ATOM 1540 N N . LEU B 1 4 ? 19.875 22.172 13.859 1 74.81 4 LEU B N 1
ATOM 1541 C CA . LEU B 1 4 ? 19.016 21.422 14.766 1 74.81 4 LEU B CA 1
ATOM 1542 C C . LEU B 1 4 ? 17.797 20.859 14.031 1 74.81 4 LEU B C 1
ATOM 1544 O O . LEU B 1 4 ? 17.203 21.547 13.203 1 74.81 4 LEU B O 1
ATOM 1548 N N . VAL B 1 5 ? 17.734 19.562 13.859 1 83 5 VAL B N 1
ATOM 1549 C CA . VAL B 1 5 ? 16.562 18.875 13.312 1 83 5 VAL B CA 1
ATOM 1550 C C . VAL B 1 5 ? 15.297 19.375 14.023 1 83 5 VAL B C 1
ATOM 1552 O O . VAL B 1 5 ? 15.188 19.281 15.25 1 83 5 VAL B O 1
ATOM 1555 N N . PRO B 1 6 ? 14.531 20.141 13.297 1 93.81 6 PRO B N 1
ATOM 1556 C CA . PRO B 1 6 ? 13.305 20.578 13.961 1 93.81 6 PRO B CA 1
ATOM 1557 C C . PRO B 1 6 ? 12.461 19.422 14.5 1 93.81 6 PRO B C 1
ATOM 1559 O O . PRO B 1 6 ? 12.398 18.359 13.875 1 93.81 6 PRO B O 1
ATOM 1562 N N . PRO B 1 7 ? 11.898 19.625 15.641 1 96.81 7 PRO B N 1
ATOM 1563 C CA . PRO B 1 7 ? 10.961 18.609 16.125 1 96.81 7 PRO B CA 1
ATOM 1564 C C . PRO B 1 7 ? 9.758 18.438 15.195 1 96.81 7 PRO B C 1
ATOM 1566 O O . PRO B 1 7 ? 9.281 19.406 14.602 1 96.81 7 PRO B O 1
ATOM 1569 N N . VAL B 1 8 ? 9.312 17.203 15.047 1 98.38 8 VAL B N 1
ATOM 1570 C CA . VAL B 1 8 ? 8.133 16.891 14.25 1 98.38 8 VAL B CA 1
ATOM 1571 C C . VAL B 1 8 ? 7.016 16.375 15.148 1 98.38 8 VAL B C 1
ATOM 1573 O O . VAL B 1 8 ? 7.23 15.492 15.977 1 98.38 8 VAL B O 1
ATOM 1576 N N . LEU B 1 9 ? 5.879 16.984 15.047 1 98.56 9 LEU B N 1
ATOM 1577 C CA . LEU B 1 9 ? 4.699 16.562 15.797 1 98.56 9 LEU B CA 1
ATOM 1578 C C . LEU B 1 9 ? 3.59 16.109 14.859 1 98.56 9 LEU B C 1
ATOM 1580 O O . LEU B 1 9 ? 3.301 16.781 13.859 1 98.56 9 LEU B O 1
ATOM 1584 N N . LEU B 1 10 ? 3.047 14.961 15.102 1 98.56 10 LEU B N 1
ATOM 1585 C CA . LEU B 1 10 ? 1.865 14.477 14.391 1 98.56 10 LEU B CA 1
ATOM 1586 C C . LEU B 1 10 ? 0.593 14.82 15.156 1 98.56 10 LEU B C 1
ATOM 1588 O O . LEU B 1 10 ? 0.367 14.312 16.25 1 98.56 10 LEU B O 1
ATOM 1592 N N . ALA B 1 11 ? -0.203 15.719 14.586 1 97.94 11 ALA B N 1
ATOM 1593 C CA . ALA B 1 11 ? -1.471 16.125 15.188 1 97.94 11 ALA B CA 1
ATOM 1594 C C . ALA B 1 11 ? -2.594 15.164 14.789 1 97.94 11 ALA B C 1
ATOM 1596 O O . ALA B 1 11 ? -3.52 15.555 14.07 1 97.94 11 ALA B O 1
ATOM 1597 N N . SER B 1 12 ? -2.555 13.984 15.266 1 95.5 12 SER B N 1
ATOM 1598 C CA . SER B 1 12 ? -3.498 12.93 14.914 1 95.5 12 SER B CA 1
ATOM 1599 C C . SER B 1 12 ? -3.564 11.867 16 1 95.5 12 SER B C 1
ATOM 1601 O O . SER B 1 12 ? -2.547 11.523 16.609 1 95.5 12 SER B O 1
ATOM 1603 N N . SER B 1 13 ? -4.699 11.336 16.219 1 91.06 13 SER B N 1
ATOM 1604 C CA . SER B 1 13 ? -4.875 10.172 17.078 1 91.06 13 SER B CA 1
ATOM 1605 C C . SER B 1 13 ? -5.043 8.898 16.25 1 91.06 13 SER B C 1
ATOM 1607 O O . SER B 1 13 ? -5.277 7.82 16.797 1 91.06 13 SER B O 1
ATOM 1609 N N . SER B 1 14 ? -4.961 9.047 14.938 1 90.5 14 SER B N 1
ATOM 1610 C CA . SER B 1 14 ? -5.117 7.902 14.039 1 90.5 14 SER B CA 1
ATOM 1611 C C . SER B 1 14 ? -3.949 6.93 14.172 1 90.5 14 SER B C 1
ATOM 1613 O O . SER B 1 14 ? -2.799 7.293 13.922 1 90.5 14 SER B O 1
ATOM 1615 N N . PRO B 1 15 ? -4.223 5.684 14.5 1 91.38 15 PRO B N 1
ATOM 1616 C CA . PRO B 1 15 ? -3.141 4.695 14.547 1 91.38 15 PRO B CA 1
ATOM 1617 C C . PRO B 1 15 ? -2.469 4.492 13.188 1 91.38 15 PRO B C 1
ATOM 1619 O O . PRO B 1 15 ? -1.249 4.316 13.125 1 91.38 15 PRO B O 1
ATOM 1622 N N . SER B 1 16 ? -3.219 4.559 12.148 1 93.62 16 SER B N 1
ATOM 1623 C CA . SER B 1 16 ? -2.684 4.328 10.812 1 93.62 16 SER B CA 1
ATOM 1624 C C . SER B 1 16 ? -1.689 5.418 10.422 1 93.62 16 SER B C 1
ATOM 1626 O O . SER B 1 16 ? -0.617 5.121 9.891 1 93.62 16 SER B O 1
ATOM 1628 N N . ARG B 1 17 ? -1.994 6.672 10.68 1 95.75 17 ARG B N 1
ATOM 1629 C CA . ARG B 1 17 ? -1.097 7.762 10.312 1 95.75 17 ARG B CA 1
ATOM 1630 C C . ARG B 1 17 ? 0.213 7.68 11.086 1 95.75 17 ARG B C 1
ATOM 1632 O O . ARG B 1 17 ? 1.291 7.863 10.523 1 95.75 17 ARG B O 1
ATOM 1639 N N . GLY B 1 18 ? 0.097 7.367 12.352 1 97.06 18 GLY B N 1
ATOM 1640 C CA . GLY B 1 18 ? 1.298 7.172 13.148 1 97.06 18 GLY B CA 1
ATOM 1641 C C . GLY B 1 18 ? 2.162 6.027 12.664 1 97.06 18 GLY B C 1
ATOM 1642 O O . GLY B 1 18 ? 3.385 6.156 12.57 1 97.06 18 GLY B O 1
ATOM 1643 N N . ARG B 1 19 ? 1.532 4.926 12.375 1 96.5 19 ARG B N 1
ATOM 1644 C CA . ARG B 1 19 ? 2.238 3.746 11.891 1 96.5 19 ARG B CA 1
ATOM 1645 C C . ARG B 1 19 ? 2.969 4.043 10.586 1 96.5 19 ARG B C 1
ATOM 1647 O O . ARG B 1 19 ? 4.133 3.674 10.422 1 96.5 19 ARG B O 1
ATOM 1654 N N . LEU B 1 20 ? 2.289 4.723 9.672 1 96.88 20 LEU B N 1
ATOM 1655 C CA . LEU B 1 20 ? 2.873 5.047 8.375 1 96.88 20 LEU B CA 1
ATOM 1656 C C . LEU B 1 20 ? 4.133 5.895 8.547 1 96.88 20 LEU B C 1
ATOM 1658 O O . LEU B 1 20 ? 5.16 5.613 7.93 1 96.88 20 LEU B O 1
ATOM 1662 N N . LEU B 1 21 ? 4.074 6.926 9.414 1 97.69 21 LEU B N 1
ATOM 1663 C CA . LEU B 1 21 ? 5.219 7.793 9.656 1 97.69 21 LEU B CA 1
ATOM 1664 C C . LEU B 1 21 ? 6.367 7.012 10.297 1 97.69 21 LEU B C 1
ATOM 1666 O O . LEU B 1 21 ? 7.52 7.152 9.883 1 97.69 21 LEU B O 1
ATOM 1670 N N . SER B 1 22 ? 5.973 6.207 11.242 1 97.94 22 SER B N 1
ATOM 1671 C CA . SER B 1 22 ? 6.973 5.426 11.961 1 97.94 22 SER B CA 1
ATOM 1672 C C . SER B 1 22 ? 7.676 4.445 11.023 1 97.94 22 SER B C 1
ATOM 1674 O O . SER B 1 22 ? 8.906 4.363 11.008 1 97.94 22 SER B O 1
ATOM 1676 N N . GLU B 1 23 ? 6.941 3.76 10.242 1 96.75 23 GLU B N 1
ATOM 1677 C CA . GLU B 1 23 ? 7.492 2.773 9.32 1 96.75 23 GLU B CA 1
ATOM 1678 C C . GLU B 1 23 ? 8.375 3.439 8.266 1 96.75 23 GLU B C 1
ATOM 1680 O O . GLU B 1 23 ? 9.359 2.854 7.812 1 96.75 23 GLU B O 1
ATOM 1685 N N . ALA B 1 24 ? 8.047 4.637 7.922 1 97.19 24 ALA B N 1
ATOM 1686 C CA . ALA B 1 24 ? 8.82 5.375 6.926 1 97.19 24 ALA B CA 1
ATOM 1687 C C . ALA B 1 24 ? 10.102 5.934 7.535 1 97.19 24 ALA B C 1
ATOM 1689 O O . ALA B 1 24 ? 10.93 6.52 6.828 1 97.19 24 ALA B O 1
ATOM 1690 N N . GLY B 1 25 ? 10.242 5.828 8.867 1 97.19 25 GLY B N 1
ATOM 1691 C CA . GLY B 1 25 ? 11.469 6.234 9.539 1 97.19 25 GLY B CA 1
ATOM 1692 C C . GLY B 1 25 ? 11.484 7.707 9.906 1 97.19 25 GLY B C 1
ATOM 1693 O O . GLY B 1 25 ? 12.555 8.305 10.039 1 97.19 25 GLY B O 1
ATOM 1694 N N . VAL B 1 26 ? 10.367 8.336 10.008 1 97.75 26 VAL B N 1
ATOM 1695 C CA . VAL B 1 26 ? 10.289 9.742 10.391 1 97.75 26 VAL B CA 1
ATOM 1696 C C . VAL B 1 26 ? 10.234 9.852 11.914 1 97.75 26 VAL B C 1
ATOM 1698 O O . VAL B 1 26 ? 9.344 9.281 12.555 1 97.75 26 VAL B O 1
ATOM 1701 N N . PRO B 1 27 ? 11.172 10.523 12.477 1 97.25 27 PRO B N 1
ATOM 1702 C CA . PRO B 1 27 ? 11.039 10.789 13.906 1 97.25 27 PRO B CA 1
ATOM 1703 C C . PRO B 1 27 ? 9.914 11.773 14.227 1 97.25 27 PRO B C 1
ATOM 1705 O O . PRO B 1 27 ? 9.797 12.82 13.578 1 97.25 27 PRO B O 1
ATOM 1708 N N . PHE B 1 28 ? 9.047 11.352 15.188 1 98.12 28 PHE B N 1
ATOM 1709 C CA . PHE B 1 28 ? 7.961 12.25 15.539 1 98.12 28 PHE B CA 1
ATOM 1710 C C . PHE B 1 28 ? 7.418 11.93 16.938 1 98.12 28 PHE B C 1
ATOM 1712 O O . PHE B 1 28 ? 7.715 10.875 17.484 1 98.12 28 PHE B O 1
ATOM 1719 N N . THR B 1 29 ? 6.766 12.852 17.516 1 97.44 29 THR B N 1
ATOM 1720 C CA . THR B 1 29 ? 5.848 12.625 18.625 1 97.44 29 THR B CA 1
ATOM 1721 C C . THR B 1 29 ? 4.41 12.914 18.203 1 97.44 29 THR B C 1
ATOM 1723 O O . THR B 1 29 ? 4.172 13.68 17.266 1 97.44 29 THR B O 1
ATOM 1726 N N . ALA B 1 30 ? 3.496 12.203 18.797 1 97 30 ALA B N 1
ATOM 1727 C CA . ALA B 1 30 ? 2.09 12.383 18.438 1 97 30 ALA B CA 1
ATOM 1728 C C . ALA B 1 30 ? 1.309 13.016 19.578 1 97 30 ALA B C 1
ATOM 1730 O O . ALA B 1 30 ? 1.613 12.781 20.75 1 97 30 ALA B O 1
ATOM 1731 N N . ALA B 1 31 ? 0.42 13.844 19.266 1 95.31 31 ALA B N 1
ATOM 1732 C CA . ALA B 1 31 ? -0.498 14.43 20.234 1 95.31 31 ALA B CA 1
ATOM 1733 C C . ALA B 1 31 ? -1.901 14.57 19.656 1 95.31 31 ALA B C 1
ATOM 1735 O O . ALA B 1 31 ? -2.061 14.922 18.484 1 95.31 31 ALA B O 1
ATOM 1736 N N . ALA B 1 32 ? -2.885 14.336 20.5 1 92.75 32 ALA B N 1
ATOM 1737 C CA . ALA B 1 32 ? -4.27 14.516 20.062 1 92.75 32 ALA B CA 1
ATOM 1738 C C . ALA B 1 32 ? -4.59 15.984 19.844 1 92.75 32 ALA B C 1
ATOM 1740 O O . ALA B 1 32 ? -4.234 16.844 20.672 1 92.75 32 ALA B O 1
ATOM 1741 N N . PRO B 1 33 ? -5.188 16.266 18.75 1 87.25 33 PRO B N 1
ATOM 1742 C CA . PRO B 1 33 ? -5.504 17.672 18.5 1 87.25 33 PRO B CA 1
ATOM 1743 C C . PRO B 1 33 ? -6.539 18.234 19.484 1 87.25 33 PRO B C 1
ATOM 1745 O O . PRO B 1 33 ? -6.547 19.438 19.75 1 87.25 33 PRO B O 1
ATOM 1748 N N . GLY B 1 34 ? -7.375 17.422 20.047 1 83.12 34 GLY B N 1
ATOM 1749 C CA . GLY B 1 34 ? -8.359 17.875 21.016 1 83.12 34 GLY B CA 1
ATOM 1750 C C . GLY B 1 34 ? -9.43 18.766 20.391 1 83.12 34 GLY B C 1
ATOM 1751 O O . GLY B 1 34 ? -9.836 19.766 20.984 1 83.12 34 GLY B O 1
ATOM 1752 N N . VAL B 1 35 ? -9.875 18.5 19.25 1 81 35 VAL B N 1
ATOM 1753 C CA . VAL B 1 35 ? -10.844 19.344 18.562 1 81 35 VAL B CA 1
ATOM 1754 C C . VAL B 1 35 ? -12.125 18.562 18.312 1 81 35 VAL B C 1
ATOM 1756 O O . VAL B 1 35 ? -12.117 17.328 18.297 1 81 35 VAL B O 1
ATOM 1759 N N . ASP B 1 36 ? -13.203 19.328 18.281 1 85.5 36 ASP B N 1
ATOM 1760 C CA . ASP B 1 36 ? -14.492 18.75 17.922 1 85.5 36 ASP B CA 1
ATOM 1761 C C . ASP B 1 36 ? -14.641 18.672 16.406 1 85.5 36 ASP B C 1
ATOM 1763 O O . ASP B 1 36 ? -15.203 19.562 15.781 1 85.5 36 ASP B O 1
ATOM 1767 N N . GLU B 1 37 ? -14.258 17.562 15.797 1 86.62 37 GLU B N 1
ATOM 1768 C CA . GLU B 1 37 ? -14.234 17.391 14.344 1 86.62 37 GLU B CA 1
ATOM 1769 C C . GLU B 1 37 ? -15.641 17.422 13.758 1 86.62 37 GLU B C 1
ATOM 1771 O O . GLU B 1 37 ? -15.859 17.969 12.672 1 86.62 37 GLU B O 1
ATOM 1776 N N . GLN B 1 38 ? -16.609 16.953 14.531 1 86.19 38 GLN B N 1
ATOM 1777 C CA . GLN B 1 38 ? -17.969 16.859 14.039 1 86.19 38 GLN B CA 1
ATOM 1778 C C . GLN B 1 38 ? -18.594 18.234 13.852 1 86.19 38 GLN B C 1
ATOM 1780 O O . GLN B 1 38 ? -19.266 18.5 12.852 1 86.19 38 GLN B O 1
ATOM 1785 N N . ALA B 1 39 ? -18.391 19.094 14.758 1 90.19 39 ALA B N 1
ATOM 1786 C CA . ALA B 1 39 ? -18.922 20.453 14.68 1 90.19 39 ALA B CA 1
ATOM 1787 C C . ALA B 1 39 ? -18.328 21.203 13.508 1 90.19 39 ALA B C 1
ATOM 1789 O O . ALA B 1 39 ? -19.031 21.922 12.789 1 90.19 39 ALA B O 1
ATOM 1790 N N . ILE B 1 40 ? -17.094 21.047 13.32 1 90.5 40 ILE B N 1
ATOM 1791 C CA . ILE B 1 40 ? -16.406 21.719 12.234 1 90.5 40 ILE B CA 1
ATOM 1792 C C . ILE B 1 40 ? -16.906 21.203 10.891 1 90.5 40 ILE B C 1
ATOM 1794 O O . ILE B 1 40 ? -17.25 22 10 1 90.5 40 ILE B O 1
ATOM 1798 N N . LYS B 1 41 ? -17.031 19.938 10.805 1 90.94 41 LYS B N 1
ATOM 1799 C CA . LYS B 1 41 ? -17.531 19.328 9.578 1 90.94 41 LYS B CA 1
ATOM 1800 C C . LYS B 1 41 ? -18.922 19.828 9.234 1 90.94 41 LYS B C 1
ATOM 1802 O O . LYS B 1 41 ? -19.219 20.156 8.086 1 90.94 41 LYS B O 1
ATOM 1807 N N . ALA B 1 42 ? -19.75 19.844 10.211 1 91 42 ALA B N 1
ATOM 1808 C CA . ALA B 1 42 ? -21.109 20.312 10.016 1 91 42 ALA B CA 1
ATOM 1809 C C . ALA B 1 42 ? -21.141 21.75 9.492 1 91 42 ALA B C 1
ATOM 1811 O O . ALA B 1 42 ? -21.922 22.078 8.594 1 91 42 ALA B O 1
ATOM 1812 N N . SER B 1 43 ? -20.328 22.531 10.023 1 93.44 43 SER B N 1
ATOM 1813 C CA . SER B 1 43 ? -20.234 23.922 9.594 1 93.44 43 SER B CA 1
ATOM 1814 C C . SER B 1 43 ? -19.75 24.031 8.156 1 93.44 43 SER B C 1
ATOM 1816 O O . SER B 1 43 ? -20.312 24.781 7.363 1 93.44 43 SER B O 1
ATOM 1818 N N . LEU B 1 44 ? -18.75 23.297 7.824 1 94 44 LEU B N 1
ATOM 1819 C CA . LEU B 1 44 ? -18.188 23.328 6.477 1 94 44 LEU B CA 1
ATOM 1820 C C . LEU B 1 44 ? -19.203 22.844 5.453 1 94 44 LEU B C 1
ATOM 1822 O O . LEU B 1 44 ? -19.359 23.438 4.383 1 94 44 LEU B O 1
ATOM 1826 N N . LYS B 1 45 ? -19.922 21.797 5.816 1 90.69 45 LYS B N 1
ATOM 1827 C CA . LYS B 1 45 ? -20.969 21.297 4.938 1 90.69 45 LYS B CA 1
ATOM 1828 C C . LYS B 1 45 ? -22.047 22.344 4.707 1 90.69 45 LYS B C 1
ATOM 1830 O O . LYS B 1 45 ? -22.484 22.547 3.574 1 90.69 45 LYS B O 1
ATOM 1835 N N . ALA B 1 46 ? -22.469 22.984 5.766 1 93.31 46 ALA B N 1
ATOM 1836 C CA . ALA B 1 46 ? -23.5 24.016 5.695 1 93.31 46 ALA B CA 1
ATOM 1837 C C . ALA B 1 46 ? -23.078 25.172 4.797 1 93.31 46 ALA B C 1
ATOM 1839 O O . ALA B 1 46 ? -23.906 25.797 4.133 1 93.31 46 ALA B O 1
ATOM 1840 N N . GLU B 1 47 ? -21.828 25.375 4.723 1 95.38 47 GLU B N 1
ATOM 1841 C CA . GLU B 1 47 ? -21.297 26.469 3.93 1 95.38 47 GLU B CA 1
ATOM 1842 C C . GLU B 1 47 ? -21.047 26.047 2.488 1 95.38 47 GLU B C 1
ATOM 1844 O O . GLU B 1 47 ? -20.625 26.859 1.655 1 95.38 47 GLU B O 1
ATOM 1849 N N . GLY B 1 48 ? -21.219 24.844 2.176 1 93.81 48 GLY B N 1
ATOM 1850 C CA . GLY B 1 48 ? -21.078 24.344 0.818 1 93.81 48 GLY B CA 1
ATOM 1851 C C . GLY B 1 48 ? -19.625 24.047 0.44 1 93.81 48 GLY B C 1
ATOM 1852 O O . GLY B 1 48 ? -19.281 24.016 -0.743 1 93.81 48 GLY B O 1
ATOM 1853 N N . VAL B 1 49 ? -18.844 23.891 1.452 1 94.75 49 VAL B N 1
ATOM 1854 C CA . VAL B 1 49 ? -17.438 23.578 1.205 1 94.75 49 VAL B CA 1
ATOM 1855 C C . VAL B 1 49 ? -17.328 22.156 0.643 1 94.75 49 VAL B C 1
ATOM 1857 O O . VAL B 1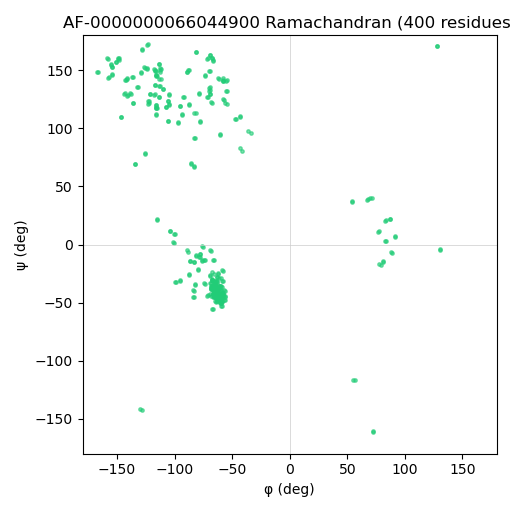 49 ? -18.016 21.234 1.101 1 94.75 49 VAL B O 1
ATOM 1860 N N . SER B 1 50 ? -16.531 21.984 -0.375 1 95.44 50 SER B N 1
ATOM 1861 C CA . SER B 1 50 ? -16.344 20.672 -0.97 1 95.44 50 SER B CA 1
ATOM 1862 C C . SER B 1 50 ? -15.633 19.719 -0.004 1 95.44 50 SER B C 1
ATOM 1864 O O . SER B 1 50 ? -14.938 20.172 0.91 1 95.44 50 SER B O 1
ATOM 1866 N N . ALA B 1 51 ? -15.781 18.406 -0.222 1 95.06 51 ALA B N 1
ATOM 1867 C CA . ALA B 1 51 ? -15.078 17.422 0.583 1 95.06 51 ALA B CA 1
ATOM 1868 C C . ALA B 1 51 ? -13.57 17.625 0.529 1 95.06 51 ALA B C 1
ATOM 1870 O O . ALA B 1 51 ? -12.875 17.484 1.539 1 95.06 51 ALA B O 1
ATOM 1871 N N . ARG B 1 52 ? -13.117 17.953 -0.605 1 95.69 52 ARG B N 1
ATOM 1872 C CA . ARG B 1 52 ? -11.703 18.203 -0.845 1 95.69 52 ARG B CA 1
ATOM 1873 C C . ARG B 1 52 ? -11.188 19.344 0.034 1 95.69 52 ARG B C 1
ATOM 1875 O O . ARG B 1 52 ? -10.203 19.188 0.756 1 95.69 52 ARG B O 1
ATOM 1882 N N . ASP B 1 53 ? -11.867 20.438 -0.03 1 96.81 53 ASP B N 1
ATOM 1883 C CA . ASP B 1 53 ? -11.477 21.594 0.762 1 96.81 53 ASP B CA 1
ATOM 1884 C C . ASP B 1 53 ? -11.672 21.344 2.254 1 96.81 53 ASP B C 1
ATOM 1886 O O . ASP B 1 53 ? -10.875 21.797 3.078 1 96.81 53 ASP B O 1
ATOM 1890 N N . ALA B 1 54 ? -12.695 20.625 2.553 1 96.75 54 ALA B N 1
ATOM 1891 C CA . ALA B 1 54 ? -12.969 20.312 3.949 1 96.75 54 ALA B CA 1
ATOM 1892 C C . ALA B 1 54 ? -11.836 19.484 4.559 1 96.75 54 ALA B C 1
ATOM 1894 O O . ALA B 1 54 ? -11.445 19.719 5.703 1 96.75 54 ALA B O 1
ATOM 1895 N N . ALA B 1 55 ? -11.32 18.547 3.818 1 96.81 55 ALA B N 1
ATOM 1896 C CA . ALA B 1 55 ? -10.227 17.719 4.309 1 96.81 55 ALA B CA 1
ATOM 1897 C C . ALA B 1 55 ? -9.008 18.578 4.656 1 96.81 55 ALA B C 1
ATOM 1899 O O . ALA B 1 55 ? -8.367 18.359 5.688 1 96.81 55 ALA B O 1
ATOM 1900 N N . ILE B 1 56 ? -8.688 19.531 3.824 1 97.5 56 ILE B N 1
ATOM 1901 C CA . ILE B 1 56 ? -7.566 20.438 4.07 1 97.5 56 ILE B CA 1
ATOM 1902 C C . ILE B 1 56 ? -7.828 21.25 5.336 1 97.5 56 ILE B C 1
ATOM 1904 O O . ILE B 1 56 ? -6.969 21.328 6.223 1 97.5 56 ILE B O 1
ATOM 1908 N N . HIS B 1 57 ? -9.047 21.812 5.395 1 96.25 57 HIS B N 1
ATOM 1909 C CA . HIS B 1 57 ? -9.414 22.656 6.523 1 96.25 57 HIS B CA 1
ATOM 1910 C C . HIS B 1 57 ? -9.352 21.875 7.836 1 96.25 57 HIS B C 1
ATOM 1912 O O . HIS B 1 57 ? -8.82 22.375 8.836 1 96.25 57 HIS B O 1
ATOM 1918 N N . LEU B 1 58 ? -9.852 20.75 7.84 1 95.62 58 LEU B N 1
ATOM 1919 C CA . LEU B 1 58 ? -9.859 19.922 9.039 1 95.62 58 LEU B CA 1
ATOM 1920 C C . LEU B 1 58 ? -8.438 19.531 9.438 1 95.62 58 LEU B C 1
ATOM 1922 O O . LEU B 1 58 ? -8.086 19.562 10.625 1 95.62 58 LEU B O 1
ATOM 1926 N N . GLY B 1 59 ? -7.605 19.125 8.453 1 96.69 59 GLY B N 1
ATOM 1927 C CA . GLY B 1 59 ? -6.203 18.859 8.742 1 96.69 59 GLY B CA 1
ATOM 1928 C C . GLY B 1 59 ? -5.492 20.047 9.367 1 96.69 59 GLY B C 1
ATOM 1929 O O . GLY B 1 59 ? -4.75 19.891 10.336 1 96.69 59 GLY B O 1
ATOM 1930 N N . GLU B 1 60 ? -5.738 21.172 8.812 1 96.94 60 GLU B N 1
ATOM 1931 C CA . GLU B 1 60 ? -5.117 22.391 9.328 1 96.94 60 GLU B CA 1
ATOM 1932 C C . GLU B 1 60 ? -5.605 22.703 10.734 1 96.94 60 GLU B C 1
ATOM 1934 O O . GLU B 1 60 ? -4.82 23.094 11.602 1 96.94 60 GLU B O 1
ATOM 1939 N N . TRP B 1 61 ? -6.883 22.562 10.898 1 95.12 61 TRP B N 1
ATOM 1940 C CA . TRP B 1 61 ? -7.477 22.828 12.203 1 95.12 61 TRP B CA 1
ATOM 1941 C C . TRP B 1 61 ? -6.867 21.938 13.273 1 95.12 61 TRP B C 1
ATOM 1943 O O . TRP B 1 61 ? -6.539 22.391 14.367 1 95.12 61 TRP B O 1
ATOM 1953 N N . LYS B 1 62 ? -6.633 20.688 13 1 95.94 62 LYS B N 1
ATOM 1954 C CA . LYS B 1 62 ? -6.047 19.734 13.938 1 95.94 62 LYS B CA 1
ATOM 1955 C C . LYS B 1 62 ? -4.613 20.125 14.297 1 95.94 62 LYS B C 1
ATOM 1957 O O . LYS B 1 62 ? -4.184 19.938 15.438 1 95.94 62 LYS B O 1
ATOM 1962 N N . ALA B 1 63 ? -3.906 20.688 13.367 1 97.25 63 ALA B N 1
ATOM 1963 C CA . ALA B 1 63 ? -2.484 20.969 13.547 1 97.25 63 ALA B CA 1
ATOM 1964 C C . ALA B 1 63 ? -2.266 22.328 14.203 1 97.25 63 ALA B C 1
ATOM 1966 O O . ALA B 1 63 ? -1.221 22.578 14.812 1 97.25 63 ALA B O 1
ATOM 1967 N N . ARG B 1 64 ? -3.182 23.25 14.062 1 96.31 64 ARG B N 1
ATOM 1968 C CA . ARG B 1 64 ? -2.961 24.672 14.367 1 96.31 64 ARG B CA 1
ATOM 1969 C C . ARG B 1 64 ? -2.686 24.875 15.852 1 96.31 64 ARG B C 1
ATOM 1971 O O . ARG B 1 64 ? -1.717 25.547 16.219 1 96.31 64 ARG B O 1
ATOM 1978 N N . ARG B 1 65 ? -3.512 24.312 16.719 1 93.12 65 ARG B N 1
ATOM 1979 C CA . ARG B 1 65 ? -3.332 24.484 18.156 1 93.12 65 ARG B CA 1
ATOM 1980 C C . ARG B 1 65 ? -1.964 23.984 18.609 1 93.12 65 ARG B C 1
ATOM 1982 O O . ARG B 1 65 ? -1.27 24.656 19.375 1 93.12 65 ARG B O 1
ATOM 1989 N N . LEU B 1 66 ? -1.607 22.828 18.141 1 95.94 66 LEU B N 1
ATOM 1990 C CA . LEU B 1 66 ? -0.322 22.234 18.516 1 95.94 66 LEU B CA 1
ATOM 1991 C C . LEU B 1 66 ? 0.831 23.062 17.938 1 95.94 66 LEU B C 1
ATOM 1993 O O . LEU B 1 66 ? 1.886 23.172 18.562 1 95.94 66 LEU B O 1
ATOM 1997 N N . SER B 1 67 ? 0.612 23.562 16.734 1 97.44 67 SER B N 1
ATOM 1998 C CA . SER B 1 67 ? 1.637 24.375 16.094 1 97.44 67 SER B CA 1
ATOM 1999 C C . SER B 1 67 ? 1.929 25.641 16.906 1 97.44 67 SER B C 1
ATOM 2001 O O . SER B 1 67 ? 3.082 26.047 17.031 1 97.44 67 SER B O 1
ATOM 2003 N N . LEU B 1 68 ? 0.924 26.234 17.5 1 96.62 68 LEU B N 1
ATOM 2004 C CA . LEU B 1 68 ? 1.078 27.438 18.312 1 96.62 68 LEU B CA 1
ATOM 2005 C C . LEU B 1 68 ? 1.707 27.094 19.672 1 96.62 68 LEU B C 1
ATOM 2007 O O . LEU B 1 68 ? 2.506 27.859 20.203 1 96.62 68 LEU B O 1
ATOM 2011 N N . ALA B 1 69 ? 1.415 25.922 20.188 1 96.19 69 ALA B N 1
ATOM 2012 C CA . ALA B 1 69 ? 1.885 25.5 21.516 1 96.19 69 ALA B CA 1
ATOM 2013 C C . ALA B 1 69 ? 3.33 25.016 21.453 1 96.19 69 ALA B C 1
ATOM 2015 O O . ALA B 1 69 ? 4.02 24.969 22.469 1 96.19 69 ALA B O 1
ATOM 2016 N N . HIS B 1 70 ? 3.764 24.625 20.25 1 96.31 70 HIS B N 1
ATOM 2017 C CA . HIS B 1 70 ? 5.113 24.109 20.062 1 96.31 70 HIS B CA 1
ATOM 2018 C C . HIS B 1 70 ? 5.852 24.891 18.969 1 96.31 70 HIS B C 1
ATOM 2020 O O . HIS B 1 70 ? 6.102 24.375 17.891 1 96.31 70 HIS B O 1
ATOM 2026 N N . PRO B 1 71 ? 6.324 26.062 19.359 1 94.75 71 PRO B N 1
ATOM 2027 C CA . PRO B 1 71 ? 6.988 26.906 18.375 1 94.75 71 PRO B CA 1
ATOM 2028 C C . PRO B 1 71 ? 8.188 26.219 17.719 1 94.75 71 PRO B C 1
ATOM 2030 O O . PRO B 1 71 ? 8.898 25.469 18.359 1 94.75 71 PRO B O 1
ATOM 2033 N N . GLN B 1 72 ? 8.414 26.438 16.453 1 94.94 72 GLN B N 1
ATOM 2034 C CA . GLN B 1 72 ? 9.547 25.984 15.656 1 94.94 72 GLN B CA 1
ATOM 2035 C C . GLN B 1 72 ? 9.375 24.547 15.203 1 94.94 72 GLN B C 1
ATOM 2037 O O . GLN B 1 72 ? 10.055 24.094 14.281 1 94.94 72 GLN B O 1
ATOM 2042 N N . ALA B 1 73 ? 8.414 23.828 15.836 1 97.44 73 ALA B N 1
ATOM 2043 C CA . ALA B 1 73 ? 8.172 22.453 15.438 1 97.44 73 ALA B CA 1
ATOM 2044 C C . ALA B 1 73 ? 7.441 22.375 14.102 1 97.44 73 ALA B C 1
ATOM 2046 O O . ALA B 1 73 ? 6.691 23.297 13.75 1 97.44 73 ALA B O 1
ATOM 2047 N N . LEU B 1 74 ? 7.754 21.406 13.359 1 98.56 74 LEU B N 1
ATOM 2048 C CA . LEU B 1 74 ? 6.914 21.031 12.219 1 98.56 74 LEU B CA 1
ATOM 2049 C C . LEU B 1 74 ? 5.742 20.172 12.664 1 98.56 74 LEU B C 1
ATOM 2051 O O . LEU B 1 74 ? 5.938 19.047 13.141 1 98.56 74 LEU B O 1
ATOM 2055 N N . VAL B 1 75 ? 4.543 20.719 12.539 1 98.75 75 VAL B N 1
ATOM 2056 C CA . VAL B 1 75 ? 3.352 20 12.984 1 98.75 75 VAL B CA 1
ATOM 2057 C C . VAL B 1 75 ? 2.588 19.469 11.773 1 98.75 75 VAL B C 1
ATOM 2059 O O . VAL B 1 75 ? 2.15 20.25 10.914 1 98.75 75 VAL B O 1
ATOM 2062 N N . ILE B 1 76 ? 2.428 18.172 11.734 1 98.75 76 ILE B N 1
ATOM 2063 C CA . ILE B 1 76 ? 1.741 17.484 10.641 1 98.75 76 ILE B CA 1
ATOM 2064 C C . ILE B 1 76 ? 0.283 17.25 11.023 1 98.75 76 ILE B C 1
ATOM 2066 O O . ILE B 1 76 ? -0.001 16.625 12.047 1 98.75 76 ILE B O 1
ATOM 2070 N N . GLY B 1 77 ? -0.573 17.797 10.273 1 98.19 77 GLY B N 1
ATOM 2071 C CA . GLY B 1 77 ? -1.989 17.469 10.367 1 98.19 77 GLY B CA 1
ATOM 2072 C C . GLY B 1 77 ? -2.52 16.75 9.141 1 98.19 77 GLY B C 1
ATOM 2073 O O . GLY B 1 77 ? -2.012 16.953 8.031 1 98.19 77 GLY B O 1
ATOM 2074 N N . GLY B 1 78 ? -3.541 15.93 9.336 1 96.62 78 GLY B N 1
ATOM 2075 C CA . GLY B 1 78 ? -4.164 15.227 8.227 1 96.62 78 GLY B CA 1
ATOM 2076 C C . GLY B 1 78 ? -5.633 14.922 8.461 1 96.62 78 GLY B C 1
ATOM 2077 O O . GLY B 1 78 ? -6.098 14.938 9.609 1 96.62 78 GLY B O 1
ATOM 2078 N N . ASP B 1 79 ? -6.305 14.742 7.391 1 95.94 79 ASP B N 1
ATOM 2079 C CA . ASP B 1 79 ? -7.703 14.312 7.426 1 95.94 79 ASP B CA 1
ATOM 2080 C C . ASP B 1 79 ? -8.086 13.586 6.141 1 95.94 79 ASP B C 1
ATOM 2082 O O . ASP B 1 79 ? -7.441 13.758 5.105 1 95.94 79 ASP B O 1
ATOM 2086 N N . GLN B 1 80 ? -9.016 12.75 6.285 1 96.56 80 GLN B N 1
ATOM 2087 C CA . GLN B 1 80 ? -9.508 11.977 5.148 1 96.56 80 GLN B CA 1
ATOM 2088 C C . GLN B 1 80 ? -11.031 11.875 5.168 1 96.56 80 GLN B C 1
ATOM 2090 O O . GLN B 1 80 ? -11.617 11.523 6.188 1 96.56 80 GLN B O 1
ATOM 2095 N N . ILE B 1 81 ? -11.633 12.203 4.035 1 96.44 81 ILE B N 1
ATOM 2096 C CA . ILE B 1 81 ? -13.086 12.141 3.9 1 96.44 81 ILE B CA 1
ATOM 2097 C C . ILE B 1 81 ? -13.461 11.211 2.752 1 96.44 81 ILE B C 1
ATOM 2099 O O . ILE B 1 81 ? -12.992 11.383 1.623 1 96.44 81 ILE B O 1
ATOM 2103 N N . ALA B 1 82 ? -14.234 10.172 3.027 1 97.75 82 ALA B N 1
ATOM 2104 C CA . ALA B 1 82 ? -14.844 9.367 1.976 1 97.75 82 ALA B CA 1
ATOM 2105 C C . ALA B 1 82 ? -16.078 10.055 1.393 1 97.75 82 ALA B C 1
ATOM 2107 O O . ALA B 1 82 ? -16.922 10.547 2.135 1 97.75 82 ALA B O 1
ATOM 2108 N N . ALA B 1 83 ? -16.094 10.133 0.072 1 97.69 83 ALA B N 1
ATOM 2109 C CA . ALA B 1 83 ? -17.188 10.844 -0.567 1 97.69 83 ALA B CA 1
ATOM 2110 C C . ALA B 1 83 ? -17.719 10.078 -1.778 1 97.69 83 ALA B C 1
ATOM 2112 O O . ALA B 1 83 ? -16.938 9.438 -2.494 1 97.69 83 ALA B O 1
ATOM 2113 N N . ILE B 1 84 ? -18.938 10.117 -2.004 1 97.5 84 ILE B N 1
ATOM 2114 C CA . ILE B 1 84 ? -19.594 9.555 -3.178 1 97.5 84 ILE B CA 1
ATOM 2115 C C . ILE B 1 84 ? -20.719 10.492 -3.637 1 97.5 84 ILE B C 1
ATOM 2117 O O . ILE B 1 84 ? -21.516 10.969 -2.822 1 97.5 84 ILE B O 1
ATOM 2121 N N . ASP B 1 85 ? -20.641 10.812 -4.91 1 92.62 85 ASP B N 1
ATOM 2122 C CA . ASP B 1 85 ? -21.562 11.836 -5.402 1 92.62 85 ASP B CA 1
ATOM 2123 C C . ASP B 1 85 ? -21.422 13.125 -4.602 1 92.62 85 ASP B C 1
ATOM 2125 O O . ASP B 1 85 ? -20.328 13.695 -4.512 1 92.62 85 ASP B O 1
ATOM 2129 N N . ASP B 1 86 ? -22.375 13.594 -3.895 1 88.06 86 ASP B N 1
ATOM 2130 C CA . ASP B 1 86 ? -22.312 14.812 -3.096 1 88.06 86 ASP B CA 1
ATOM 2131 C C . ASP B 1 86 ? -22.453 14.5 -1.607 1 88.06 86 ASP B C 1
ATOM 2133 O O . ASP B 1 86 ? -22.719 15.398 -0.803 1 88.06 86 ASP B O 1
ATOM 2137 N N . LEU B 1 87 ? -22.141 13.242 -1.367 1 94.06 87 LEU B N 1
ATOM 2138 C CA . LEU B 1 87 ? -22.297 12.797 0.014 1 94.06 87 LEU B CA 1
ATOM 2139 C C . LEU B 1 87 ? -20.938 12.547 0.663 1 94.06 87 LEU B C 1
ATOM 2141 O O . LEU B 1 87 ? -20.047 11.969 0.038 1 94.06 87 LEU B O 1
ATOM 2145 N N . TRP B 1 88 ? -20.781 13.07 1.928 1 95.94 88 TRP B N 1
ATOM 2146 C CA . TRP B 1 88 ? -19.656 12.711 2.781 1 95.94 88 TRP B CA 1
ATOM 2147 C C . TRP B 1 88 ? -20 11.523 3.674 1 95.94 88 TRP B C 1
ATOM 2149 O O . TRP B 1 88 ? -21.031 11.531 4.344 1 95.94 88 TRP B O 1
ATOM 2159 N N . LEU B 1 89 ? -19.188 10.578 3.619 1 95.31 89 LEU B N 1
ATOM 2160 C CA . LEU B 1 89 ? -19.359 9.445 4.523 1 95.31 89 LEU B CA 1
ATOM 2161 C C . LEU B 1 89 ? -18.469 9.586 5.754 1 95.31 89 LEU B C 1
ATOM 2163 O O . LEU B 1 89 ? -17.266 9.352 5.68 1 95.31 89 LEU B O 1
ATOM 2167 N N . ASP B 1 90 ? -19.078 9.93 6.844 1 90.81 90 ASP B N 1
ATOM 2168 C CA . ASP B 1 90 ? -18.328 9.977 8.094 1 90.81 90 ASP B CA 1
ATOM 2169 C C . ASP B 1 90 ? -17.938 8.57 8.547 1 90.81 90 ASP B C 1
ATOM 2171 O O . ASP B 1 90 ? -18.484 7.578 8.062 1 90.81 90 ASP B O 1
ATOM 2175 N N . LYS B 1 91 ? -16.969 8.539 9.461 1 93 91 LYS B N 1
ATOM 2176 C CA . LYS B 1 91 ? -16.688 7.246 10.086 1 93 91 LYS B CA 1
ATOM 2177 C C . LYS B 1 91 ? -17.953 6.652 10.695 1 93 91 LYS B C 1
ATOM 2179 O O . LYS B 1 91 ? -18.688 7.34 11.414 1 93 91 LYS B O 1
ATOM 2184 N N . PRO B 1 92 ? -18.219 5.387 10.414 1 95.75 92 PRO B N 1
ATOM 2185 C CA . PRO B 1 92 ? -19.531 4.84 10.75 1 95.75 92 PRO B CA 1
ATOM 2186 C C . PRO B 1 92 ? -19.797 4.848 12.258 1 95.75 92 PRO B C 1
ATOM 2188 O O . PRO B 1 92 ? -20.953 5.023 12.68 1 95.75 92 PRO B O 1
ATOM 2191 N N . GLY B 1 93 ? -18.812 4.539 13.102 1 95.12 93 GLY B N 1
ATOM 2192 C CA . GLY B 1 93 ? -18.969 4.516 14.547 1 95.12 93 GLY B CA 1
ATOM 2193 C C . GLY B 1 93 ? -19.641 3.258 15.055 1 95.12 93 GLY B C 1
ATOM 2194 O O . GLY B 1 93 ? -19.641 2.982 16.25 1 95.12 93 GLY B O 1
ATOM 2195 N N . SER B 1 94 ? -20.328 2.504 14.148 1 97.12 94 SER B N 1
ATOM 2196 C CA . SER B 1 94 ? -20.969 1.233 14.469 1 97.12 94 SER B CA 1
ATOM 2197 C C . SER B 1 94 ? -20.984 0.297 13.266 1 97.12 94 SER B C 1
ATOM 2199 O O . SER B 1 94 ? -20.891 0.745 12.125 1 97.12 94 SER B O 1
ATOM 2201 N N . LEU B 1 95 ? -21.141 -0.961 13.594 1 97.56 95 LEU B N 1
ATOM 2202 C CA . LEU B 1 95 ? -21.188 -1.938 12.516 1 97.56 95 LEU B CA 1
ATOM 2203 C C . LEU B 1 95 ? -22.469 -1.778 11.695 1 97.56 95 LEU B C 1
ATOM 2205 O O . LEU B 1 95 ? -22.469 -2.008 10.484 1 97.56 95 LEU B O 1
ATOM 2209 N N . ALA B 1 96 ? -23.531 -1.392 12.344 1 98 96 ALA B N 1
ATOM 2210 C CA . ALA B 1 96 ? -24.781 -1.152 11.633 1 98 96 ALA B CA 1
ATOM 2211 C C . ALA B 1 96 ? -24.625 -0.038 10.602 1 98 96 ALA B C 1
ATOM 2213 O O . ALA B 1 96 ? -25.062 -0.176 9.453 1 98 96 ALA B O 1
ATOM 2214 N N . THR B 1 97 ? -24.016 1.024 10.984 1 97.69 97 THR B N 1
ATOM 2215 C CA . THR B 1 97 ? -23.781 2.129 10.062 1 97.69 97 THR B CA 1
ATOM 2216 C C . THR B 1 97 ? -22.766 1.732 8.992 1 97.69 97 THR B C 1
ATOM 2218 O O . THR B 1 97 ? -22.891 2.145 7.836 1 97.69 97 THR B O 1
ATOM 2221 N N . ALA B 1 98 ? -21.766 0.928 9.391 1 98.31 98 ALA B N 1
ATOM 2222 C CA . ALA B 1 98 ? -20.812 0.411 8.414 1 98.31 98 ALA B CA 1
ATOM 2223 C C . ALA B 1 98 ? -21.531 -0.375 7.312 1 98.31 98 ALA B C 1
ATOM 2225 O O . ALA B 1 98 ? -21.219 -0.216 6.129 1 98.31 98 ALA B O 1
ATOM 2226 N N . ARG B 1 99 ? -22.484 -1.18 7.699 1 98.38 99 ARG B N 1
ATOM 2227 C CA . ARG B 1 99 ? -23.281 -1.945 6.75 1 98.38 99 ARG B CA 1
ATOM 2228 C C . ARG B 1 99 ? -23.984 -1.024 5.762 1 98.38 99 ARG B C 1
ATOM 2230 O O . ARG B 1 99 ? -23.984 -1.279 4.555 1 98.38 99 ARG B O 1
ATOM 2237 N N . GLN B 1 100 ? -24.531 -0.005 6.258 1 98.25 100 GLN B N 1
ATOM 2238 C CA . GLN B 1 100 ? -25.234 0.946 5.41 1 98.25 100 GLN B CA 1
ATOM 2239 C C . GLN B 1 100 ? -24.281 1.61 4.418 1 98.25 100 GLN B C 1
ATOM 2241 O O . GLN B 1 100 ? -24.625 1.775 3.242 1 98.25 100 GLN B O 1
ATOM 2246 N N . HIS B 1 101 ? -23.156 1.99 4.902 1 98.31 101 HIS B N 1
ATOM 2247 C CA . HIS B 1 101 ? -22.156 2.58 4.016 1 98.31 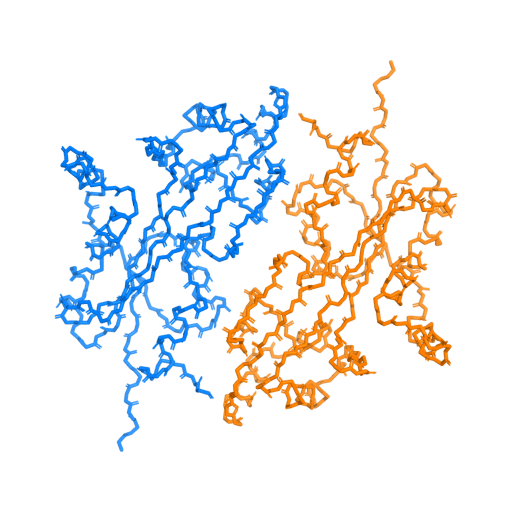101 HIS B CA 1
ATOM 2248 C C . HIS B 1 101 ? -21.781 1.614 2.9 1 98.31 101 HIS B C 1
ATOM 2250 O O . HIS B 1 101 ? -21.75 1.992 1.727 1 98.31 101 HIS B O 1
ATOM 2256 N N . LEU B 1 102 ? -21.484 0.396 3.283 1 98.69 102 LEU B N 1
ATOM 2257 C CA . LEU B 1 102 ? -21 -0.591 2.324 1 98.69 102 LEU B CA 1
ATOM 2258 C C . LEU B 1 102 ? -22.078 -0.928 1.302 1 98.69 102 LEU B C 1
ATOM 2260 O O . LEU B 1 102 ? -21.781 -1.156 0.128 1 98.69 102 LEU B O 1
ATOM 2264 N N . LEU B 1 103 ? -23.312 -0.936 1.715 1 98.75 103 LEU B N 1
ATOM 2265 C CA . LEU B 1 103 ? -24.422 -1.146 0.783 1 98.75 103 LEU B CA 1
ATOM 2266 C C . LEU B 1 103 ? -24.516 0.009 -0.209 1 98.75 103 LEU B C 1
ATOM 2268 O O . LEU B 1 103 ? -24.766 -0.208 -1.397 1 98.75 103 LEU B O 1
ATOM 2272 N N . LEU B 1 104 ? -24.328 1.154 0.295 1 98.44 104 LEU B N 1
ATOM 2273 C CA . LEU B 1 104 ? -24.359 2.334 -0.562 1 98.44 104 LEU B CA 1
ATOM 2274 C C . LEU B 1 104 ? -23.234 2.291 -1.585 1 98.44 104 LEU B C 1
ATOM 2276 O O . LEU B 1 104 ? -23.422 2.674 -2.742 1 98.44 104 LEU B O 1
ATOM 2280 N N . LEU B 1 105 ? -22.094 1.812 -1.2 1 98.62 105 LEU B N 1
ATOM 2281 C CA . LEU B 1 105 ? -20.891 1.854 -2.018 1 98.62 105 LEU B CA 1
ATOM 2282 C C . LEU B 1 105 ? -20.812 0.649 -2.949 1 98.62 105 LEU B C 1
ATOM 2284 O O . LEU B 1 105 ? -20.047 0.645 -3.91 1 98.62 105 LEU B O 1
ATOM 2288 N N . ARG B 1 106 ? -21.594 -0.345 -2.721 1 98.75 106 ARG B N 1
ATOM 2289 C CA . ARG B 1 106 ? -21.594 -1.597 -3.471 1 98.75 106 ARG B CA 1
ATOM 2290 C C . ARG B 1 106 ? -21.766 -1.342 -4.965 1 98.75 106 ARG B C 1
ATOM 2292 O O . ARG B 1 106 ? -22.734 -0.711 -5.379 1 98.75 106 ARG B O 1
ATOM 2299 N N . GLY B 1 107 ? -20.797 -1.778 -5.738 1 98.62 107 GLY B N 1
ATOM 2300 C CA . GLY B 1 107 ? -20.891 -1.684 -7.188 1 98.62 107 GLY B CA 1
ATOM 2301 C C . GLY B 1 107 ? -20.625 -0.287 -7.711 1 98.62 107 GLY B C 1
ATOM 2302 O O . GLY B 1 107 ? -20.828 -0.009 -8.891 1 98.62 107 GLY B O 1
ATOM 2303 N N . ARG B 1 108 ? -20.125 0.584 -6.871 1 98.75 108 ARG B N 1
ATOM 2304 C CA . ARG B 1 108 ? -19.953 1.98 -7.262 1 98.75 108 ARG B CA 1
ATOM 2305 C C . ARG B 1 108 ? -18.531 2.463 -6.973 1 98.75 108 ARG B C 1
ATOM 2307 O O . ARG B 1 108 ? -17.75 1.748 -6.348 1 98.75 108 ARG B O 1
ATOM 2314 N N . THR B 1 109 ? -18.234 3.604 -7.523 1 98.69 109 THR B N 1
ATOM 2315 C CA . THR B 1 109 ? -16.938 4.25 -7.289 1 98.69 109 THR B CA 1
ATOM 2316 C C . THR B 1 109 ? -17.094 5.426 -6.324 1 98.69 109 THR B C 1
ATOM 2318 O O . THR B 1 109 ? -18.016 6.23 -6.461 1 98.69 109 THR B O 1
ATOM 2321 N N . HIS B 1 110 ? -16.297 5.453 -5.301 1 98.69 110 HIS B N 1
ATOM 2322 C CA . HIS B 1 110 ? -16.188 6.602 -4.41 1 98.69 110 HIS B CA 1
ATOM 2323 C C . HIS B 1 110 ? -14.758 7.105 -4.336 1 98.69 110 HIS B C 1
ATOM 2325 O O . HIS B 1 110 ? -13.852 6.504 -4.914 1 98.69 110 HIS B O 1
ATOM 2331 N N . VAL B 1 111 ? -14.586 8.234 -3.682 1 98.38 111 VAL B N 1
ATOM 2332 C CA . VAL B 1 111 ? -13.25 8.797 -3.574 1 98.38 111 VAL B CA 1
ATOM 2333 C C . VAL B 1 111 ? -12.883 9 -2.105 1 98.38 111 VAL B C 1
ATOM 2335 O O . VAL B 1 111 ? -13.766 9.078 -1.247 1 98.38 111 VAL B O 1
ATOM 2338 N N . LEU B 1 112 ? -11.672 8.945 -1.817 1 98.19 112 LEU B N 1
ATOM 2339 C CA . LEU B 1 112 ? -11.102 9.383 -0.547 1 98.19 112 LEU B CA 1
ATOM 2340 C C . LEU B 1 112 ? -10.352 10.695 -0.711 1 98.19 112 LEU B C 1
ATOM 2342 O O . LEU B 1 112 ? -9.266 10.727 -1.308 1 98.19 112 LEU B O 1
ATOM 2346 N N . GLU B 1 113 ? -10.93 11.766 -0.23 1 97.88 113 GLU B N 1
ATOM 2347 C CA . GLU B 1 113 ? -10.188 13.023 -0.176 1 97.88 113 GLU B CA 1
ATOM 2348 C C . GLU B 1 113 ? -9.219 13.039 1.005 1 97.88 113 GLU B C 1
ATOM 2350 O O . GLU B 1 113 ? -9.641 13.188 2.154 1 97.88 113 GLU B O 1
ATOM 2355 N N . THR B 1 114 ? -7.961 12.906 0.736 1 98.12 114 THR B N 1
ATOM 2356 C CA . THR B 1 114 ? -6.949 12.758 1.779 1 98.12 114 THR B CA 1
ATOM 2357 C C . THR B 1 114 ? -5.988 13.945 1.769 1 98.12 114 THR B C 1
ATOM 2359 O O . THR B 1 114 ? -5.262 14.156 0.795 1 98.12 114 THR B O 1
ATOM 2362 N N . ALA B 1 115 ? -5.984 14.656 2.873 1 98.31 115 ALA B N 1
ATOM 2363 C CA . ALA B 1 115 ? -5.152 15.852 2.963 1 98.31 115 ALA B CA 1
ATOM 2364 C C . ALA B 1 115 ? -4.078 15.695 4.035 1 98.31 115 ALA B C 1
ATOM 2366 O O . ALA B 1 115 ? -4.309 15.055 5.062 1 98.31 115 ALA B O 1
ATOM 2367 N N . VAL B 1 116 ? -2.93 16.281 3.758 1 98.75 116 VAL B N 1
ATOM 2368 C CA . VAL B 1 116 ? -1.881 16.469 4.754 1 98.75 116 VAL B CA 1
ATOM 2369 C C . VAL B 1 116 ? -1.372 17.906 4.711 1 98.75 116 VAL B C 1
ATOM 2371 O O . VAL B 1 116 ? -1.237 18.5 3.631 1 98.75 116 VAL B O 1
ATOM 2374 N N . VAL B 1 117 ? -1.209 18.469 5.863 1 98.75 117 VAL B N 1
ATOM 2375 C CA . VAL B 1 117 ? -0.714 19.828 5.992 1 98.75 117 VAL B CA 1
ATOM 2376 C C . VAL B 1 117 ? 0.444 19.875 6.984 1 98.75 117 VAL B C 1
ATOM 2378 O O . VAL B 1 117 ? 0.507 19.047 7.906 1 98.75 117 VAL B O 1
ATOM 2381 N N . VAL B 1 118 ? 1.335 20.734 6.758 1 98.88 118 VAL B N 1
ATOM 2382 C CA . VAL B 1 118 ? 2.414 20.984 7.707 1 98.88 118 VAL B CA 1
ATOM 2383 C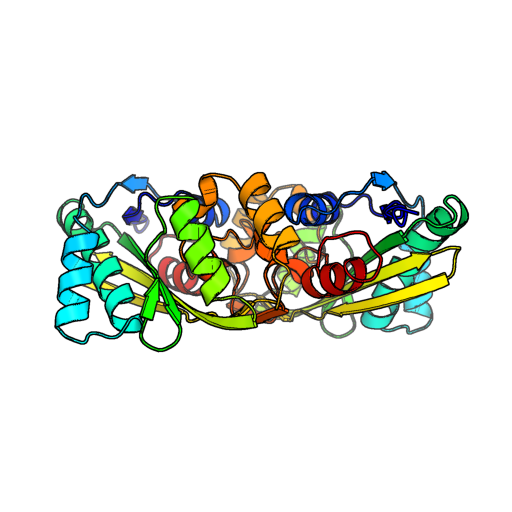 C . VAL B 1 118 ? 2.404 22.453 8.125 1 98.88 118 VAL B C 1
ATOM 2385 O O . VAL B 1 118 ? 2.426 23.344 7.27 1 98.88 118 VAL B O 1
ATOM 2388 N N . LEU B 1 119 ? 2.318 22.656 9.391 1 98.69 119 LEU B N 1
ATOM 2389 C CA . LEU B 1 119 ? 2.342 24.016 9.945 1 98.69 119 LEU B CA 1
ATOM 2390 C C . LEU B 1 119 ? 3.6 24.234 10.773 1 98.69 119 LEU B C 1
ATOM 2392 O O . LEU B 1 119 ? 4.18 23.281 11.305 1 98.69 119 LEU B O 1
ATOM 2396 N N . ARG B 1 120 ? 3.959 25.406 10.875 1 98.25 120 ARG B N 1
ATOM 2397 C CA . ARG B 1 120 ? 4.973 25.906 11.797 1 98.25 120 ARG B CA 1
ATOM 2398 C C . ARG B 1 120 ? 4.59 27.281 12.336 1 98.25 120 ARG B C 1
ATOM 2400 O O . ARG B 1 120 ? 4.184 28.156 11.57 1 98.25 120 ARG B O 1
ATOM 2407 N N . ASP B 1 121 ? 4.637 27.469 13.633 1 97.62 121 ASP B N 1
ATOM 2408 C CA . ASP B 1 121 ? 4.344 28.75 14.289 1 97.62 121 ASP B CA 1
ATOM 2409 C C . ASP B 1 121 ? 2.971 29.266 13.867 1 97.62 121 ASP B C 1
ATOM 2411 O O . ASP B 1 121 ? 2.822 30.453 13.562 1 97.62 121 ASP B O 1
ATOM 2415 N N . GLY B 1 122 ? 2.072 28.312 13.719 1 96.94 122 GLY B N 1
ATOM 2416 C CA . GLY B 1 122 ? 0.689 28.672 13.438 1 96.94 122 GLY B CA 1
ATOM 2417 C C . GLY B 1 122 ? 0.43 28.953 11.969 1 96.94 122 GLY B C 1
ATOM 2418 O O . GLY B 1 122 ? -0.696 29.281 11.586 1 96.94 122 GLY B O 1
ATOM 2419 N N . GLN B 1 123 ? 1.411 28.797 11.125 1 97.69 123 GLN B N 1
ATOM 2420 C CA . GLN B 1 123 ? 1.286 29.094 9.703 1 97.69 123 GLN B CA 1
ATOM 2421 C C . GLN B 1 123 ? 1.487 27.844 8.859 1 97.69 123 GLN B C 1
ATOM 2423 O O . GLN B 1 123 ? 2.379 27.031 9.133 1 97.69 123 GLN B O 1
ATOM 2428 N N . ARG B 1 124 ? 0.66 27.688 7.867 1 98.12 124 ARG B N 1
ATOM 2429 C CA . ARG B 1 124 ? 0.828 26.578 6.945 1 98.12 124 ARG B CA 1
ATOM 2430 C C . ARG B 1 124 ? 2.053 26.766 6.059 1 98.12 124 ARG B C 1
ATOM 2432 O O . ARG B 1 124 ? 2.166 27.781 5.367 1 98.12 124 ARG B O 1
ATOM 2439 N N . LEU B 1 125 ? 2.916 25.828 6.016 1 98.38 125 LEU B N 1
ATOM 2440 C CA . LEU B 1 125 ? 4.105 25.859 5.168 1 98.38 125 LEU B CA 1
ATOM 2441 C C . LEU B 1 125 ? 3.854 25.125 3.855 1 98.38 125 LEU B C 1
ATOM 2443 O O . LEU B 1 125 ? 4.441 25.469 2.826 1 98.38 125 LEU B O 1
ATOM 2447 N N . TRP B 1 126 ? 2.98 24.125 3.967 1 98.62 126 TRP B N 1
ATOM 2448 C CA . TRP B 1 126 ? 2.826 23.188 2.854 1 98.62 126 TRP B CA 1
ATOM 2449 C C . TRP B 1 126 ? 1.586 22.328 3.035 1 98.62 126 TRP B C 1
ATOM 2451 O O . TRP B 1 126 ? 1.154 22.078 4.164 1 98.62 126 TRP B O 1
ATOM 2461 N N . HIS B 1 127 ? 1.002 21.953 1.99 1 98.75 127 HIS B N 1
ATOM 2462 C CA . HIS B 1 127 ? -0.04 20.938 2.045 1 98.75 127 HIS B CA 1
ATOM 2463 C C . HIS B 1 127 ? -0.071 20.109 0.762 1 98.75 127 HIS B C 1
ATOM 2465 O O . HIS B 1 127 ? 0.538 20.5 -0.241 1 98.75 127 HIS B O 1
ATOM 2471 N N . HIS B 1 128 ? -0.67 18.953 0.838 1 98.62 128 HIS B N 1
ATOM 2472 C CA . HIS B 1 128 ? -0.897 18.078 -0.306 1 98.62 128 HIS B CA 1
ATOM 2473 C C . HIS B 1 128 ? -2.248 17.391 -0.202 1 98.62 128 HIS B C 1
ATOM 2475 O O . HIS B 1 128 ? -2.684 17.031 0.895 1 98.62 128 HIS B O 1
ATOM 2481 N N . LEU B 1 129 ? -2.855 17.281 -1.373 1 98.31 129 LEU B N 1
ATOM 2482 C CA . LEU B 1 129 ? -4.133 16.578 -1.47 1 98.31 129 LEU B CA 1
ATOM 2483 C C . LEU B 1 129 ? -4.039 15.406 -2.441 1 98.31 129 LEU B C 1
ATOM 2485 O O . LEU B 1 129 ? -3.477 15.539 -3.529 1 98.31 129 LEU B O 1
ATOM 2489 N N . ALA B 1 130 ? -4.496 14.25 -1.959 1 98.19 130 ALA B N 1
ATOM 2490 C CA . ALA B 1 130 ? -4.637 13.07 -2.811 1 98.19 130 ALA B CA 1
ATOM 2491 C C . ALA B 1 130 ? -6.098 12.641 -2.92 1 98.19 130 ALA B C 1
ATOM 2493 O O . ALA B 1 130 ? -6.879 12.836 -1.985 1 98.19 130 ALA B O 1
ATOM 2494 N N . ARG B 1 131 ? -6.43 12.062 -4.07 1 97.75 131 ARG B N 1
ATOM 2495 C CA . ARG B 1 131 ? -7.812 11.672 -4.328 1 97.75 131 ARG B CA 1
ATOM 2496 C C . ARG B 1 131 ? -7.875 10.266 -4.918 1 97.75 131 ARG B C 1
ATOM 2498 O O . ARG B 1 131 ? -8.273 10.086 -6.07 1 97.75 131 ARG B O 1
ATOM 2505 N N . PRO B 1 132 ? -7.559 9.25 -4.125 1 97.69 132 PRO B N 1
ATOM 2506 C CA . PRO B 1 132 ? -7.766 7.887 -4.629 1 97.69 132 PRO B CA 1
ATOM 2507 C C . PRO B 1 132 ? -9.219 7.617 -5.02 1 97.69 132 PRO B C 1
ATOM 2509 O O . PRO B 1 132 ? -10.141 8.102 -4.355 1 97.69 132 PRO B O 1
ATOM 2512 N N . LYS B 1 133 ? -9.391 6.902 -6.094 1 98.25 133 LYS B N 1
ATOM 2513 C CA . LYS B 1 133 ? -10.695 6.445 -6.562 1 98.25 133 LYS B CA 1
ATOM 2514 C C . LYS B 1 133 ? -10.875 4.949 -6.305 1 98.25 133 LYS B C 1
ATOM 2516 O O . LYS B 1 133 ? -10.086 4.133 -6.773 1 98.25 133 LYS B O 1
ATOM 2521 N N . MET B 1 134 ? -11.891 4.637 -5.613 1 98.38 134 MET B N 1
ATOM 2522 C CA . MET B 1 134 ? -12.133 3.283 -5.129 1 98.38 134 MET B CA 1
ATOM 2523 C C . MET B 1 134 ? -13.406 2.705 -5.742 1 98.38 134 MET B C 1
ATOM 2525 O O . MET B 1 134 ? -14.5 3.242 -5.547 1 98.38 134 MET B O 1
ATOM 2529 N N . THR B 1 135 ? -13.297 1.655 -6.5 1 98.75 135 THR B N 1
ATOM 2530 C CA . THR B 1 135 ? -14.469 1.007 -7.07 1 98.75 135 THR B CA 1
ATOM 2531 C C . THR B 1 135 ? -14.742 -0.324 -6.379 1 98.75 135 THR B C 1
ATOM 2533 O O . THR B 1 135 ? -13.922 -1.239 -6.43 1 98.75 135 THR B O 1
ATOM 2536 N N . MET B 1 136 ? -15.875 -0.419 -5.773 1 98.75 136 MET B N 1
ATOM 2537 C CA . MET B 1 136 ? -16.219 -1.657 -5.086 1 98.75 136 MET B CA 1
ATOM 2538 C C . MET B 1 136 ? -16.906 -2.641 -6.035 1 98.75 136 MET B C 1
ATOM 2540 O O . MET B 1 136 ? -17.578 -2.232 -6.977 1 98.75 136 MET B O 1
ATOM 2544 N N . ARG B 1 137 ? -16.688 -3.867 -5.715 1 98.5 137 ARG B N 1
ATOM 2545 C CA . ARG B 1 137 ? -17.406 -4.926 -6.406 1 98.5 137 ARG B CA 1
ATOM 2546 C C . ARG B 1 137 ? -18.891 -4.879 -6.07 1 98.5 137 ARG B C 1
ATOM 2548 O O . ARG B 1 137 ? -19.297 -4.285 -5.062 1 98.5 137 ARG B O 1
ATOM 2555 N N . SER B 1 138 ? -19.703 -5.562 -6.992 1 98.44 138 SER B N 1
ATOM 2556 C CA . SER B 1 138 ? -21.094 -5.84 -6.648 1 98.44 138 SER B CA 1
ATOM 2557 C C . SER B 1 138 ? -21.219 -7.105 -5.805 1 98.44 138 SER B C 1
ATOM 2559 O O . SER B 1 138 ? -21.812 -8.094 -6.238 1 98.44 138 SER B O 1
ATOM 2561 N N . PHE B 1 139 ? -20.688 -7.031 -4.586 1 98.44 139 PHE B N 1
ATOM 2562 C CA . PHE B 1 139 ? -20.594 -8.211 -3.732 1 98.44 139 PHE B CA 1
ATOM 2563 C C . PHE B 1 139 ? -21.984 -8.625 -3.23 1 98.44 139 PHE B C 1
ATOM 2565 O O . PHE B 1 139 ? -22.906 -7.812 -3.199 1 98.44 139 PHE B O 1
ATOM 2572 N N . SER B 1 140 ? -22.172 -9.844 -2.791 1 98.44 140 SER B N 1
ATOM 2573 C CA . SER B 1 140 ? -23.438 -10.414 -2.33 1 98.44 140 SER B CA 1
ATOM 2574 C C . SER B 1 140 ? -23.734 -10.016 -0.885 1 98.44 140 SER B C 1
ATOM 2576 O O . SER B 1 140 ? -22.844 -9.547 -0.175 1 98.44 140 SER B O 1
ATOM 2578 N N . ASP B 1 141 ? -24.969 -10.227 -0.458 1 98.44 141 ASP B N 1
ATOM 2579 C CA . ASP B 1 141 ? -25.328 -10.023 0.94 1 98.44 141 ASP B CA 1
ATOM 2580 C C . ASP B 1 141 ? -24.578 -10.992 1.852 1 98.44 141 ASP B C 1
ATOM 2582 O O . ASP B 1 141 ? -24.188 -10.625 2.961 1 98.44 141 ASP B O 1
ATOM 2586 N N . ALA B 1 142 ? -24.422 -12.203 1.344 1 98 142 ALA B N 1
ATOM 2587 C CA . ALA B 1 142 ? -23.688 -13.203 2.117 1 98 142 ALA B CA 1
ATOM 2588 C C . ALA B 1 142 ? -22.25 -12.75 2.357 1 98 142 ALA B C 1
ATOM 2590 O O . ALA B 1 142 ? -21.734 -12.883 3.469 1 98 142 ALA B O 1
ATOM 2591 N N . PHE B 1 143 ? -21.641 -12.227 1.32 1 98.19 143 PHE B N 1
ATOM 2592 C CA . PHE B 1 143 ? -20.281 -11.688 1.466 1 98.19 143 PHE B CA 1
ATOM 2593 C C . PHE B 1 143 ? -20.266 -10.547 2.48 1 98.19 143 PHE B C 1
ATOM 2595 O O . PHE B 1 143 ? -19.375 -10.492 3.338 1 98.19 143 PHE B O 1
ATOM 2602 N N . LEU B 1 144 ? -21.203 -9.648 2.328 1 98.56 144 LEU B N 1
ATOM 2603 C CA . LEU B 1 144 ? -21.25 -8.477 3.197 1 98.56 144 LEU B CA 1
ATOM 2604 C C . LEU B 1 144 ? -21.312 -8.891 4.664 1 98.56 144 LEU B C 1
ATOM 2606 O O . LEU B 1 144 ? -20.562 -8.367 5.496 1 98.56 144 LEU B O 1
ATOM 2610 N N . GLU B 1 145 ? -22.188 -9.812 4.984 1 98.19 145 GLU B N 1
ATOM 2611 C CA . GLU B 1 145 ? -22.328 -10.273 6.363 1 98.19 145 GLU B CA 1
ATOM 2612 C C . GLU B 1 145 ? -21.047 -10.938 6.855 1 98.19 145 GLU B C 1
ATOM 2614 O O . GLU B 1 145 ? -20.625 -10.703 7.988 1 98.19 145 GLU B O 1
ATOM 2619 N N . ASP B 1 146 ? -20.453 -11.742 6.008 1 97.75 146 ASP B N 1
ATOM 2620 C CA . ASP B 1 146 ? -19.188 -12.391 6.348 1 97.75 146 ASP B CA 1
ATOM 2621 C C . ASP B 1 146 ? -18.094 -11.352 6.59 1 97.75 146 ASP B C 1
ATOM 2623 O O . ASP B 1 146 ? -17.328 -11.461 7.555 1 97.75 146 ASP B O 1
ATOM 2627 N N . TYR B 1 147 ? -18.047 -10.367 5.699 1 98.19 147 TYR B N 1
ATOM 2628 C CA . TYR B 1 147 ? -17.062 -9.305 5.82 1 98.19 147 TYR B CA 1
ATOM 2629 C C . TYR B 1 147 ? -17.219 -8.555 7.141 1 98.19 147 TYR B C 1
ATOM 2631 O O . TYR B 1 147 ? -16.234 -8.352 7.863 1 98.19 147 TYR B O 1
ATOM 2639 N N . LEU B 1 148 ? -18.406 -8.125 7.469 1 98.19 148 LEU B N 1
ATOM 2640 C CA . LEU B 1 148 ? -18.656 -7.379 8.695 1 98.19 148 LEU B CA 1
ATOM 2641 C C . LEU B 1 148 ? -18.281 -8.203 9.922 1 98.19 148 LEU B C 1
ATOM 2643 O O . LEU B 1 148 ? -17.719 -7.668 10.875 1 98.19 148 LEU B O 1
ATOM 2647 N N . ASP B 1 149 ? -18.547 -9.484 9.883 1 97.69 149 ASP B N 1
ATOM 2648 C CA . ASP B 1 149 ? -18.234 -10.383 11 1 97.69 149 ASP B CA 1
ATOM 2649 C C . ASP B 1 149 ? -16.719 -10.508 11.188 1 97.69 149 ASP B C 1
ATOM 2651 O O . ASP B 1 149 ? -16.219 -10.43 12.312 1 97.69 149 ASP B O 1
ATOM 2655 N N . ARG B 1 150 ? -16.016 -10.617 10.117 1 97.12 150 ARG B N 1
ATOM 2656 C CA . ARG B 1 150 ? -14.594 -10.891 10.172 1 97.12 150 ARG B CA 1
ATOM 2657 C C . ARG B 1 150 ? -13.797 -9.609 10.383 1 97.12 150 ARG B C 1
ATOM 2659 O O . ARG B 1 150 ? -12.781 -9.602 11.086 1 97.12 150 ARG B O 1
ATOM 2666 N N . ALA B 1 151 ? -14.203 -8.492 9.734 1 95.62 151 ALA B N 1
ATOM 2667 C CA . ALA B 1 151 ? -13.492 -7.227 9.867 1 95.62 151 ALA B CA 1
ATOM 2668 C C . ALA B 1 151 ? -13.648 -6.66 11.273 1 95.62 151 ALA B C 1
ATOM 2670 O O . ALA B 1 151 ? -12.719 -6.043 11.812 1 95.62 151 ALA B O 1
ATOM 2671 N N . GLY B 1 152 ? -14.859 -6.836 11.844 1 94.44 152 GLY B N 1
ATOM 2672 C CA . GLY B 1 152 ? -15.102 -6.445 13.227 1 94.44 152 GLY B CA 1
ATOM 2673 C C . GLY B 1 152 ? -15.164 -4.941 13.414 1 94.44 152 GLY B C 1
ATOM 2674 O O . GLY B 1 152 ? -15.391 -4.195 12.461 1 94.44 152 GLY B O 1
ATOM 2675 N N . ALA B 1 153 ? -14.969 -4.504 14.695 1 93.19 153 ALA B N 1
ATOM 2676 C CA . ALA B 1 153 ? -15.234 -3.129 15.102 1 93.19 153 ALA B CA 1
ATOM 2677 C C . ALA B 1 153 ? -14.156 -2.184 14.578 1 93.19 153 ALA B C 1
ATOM 2679 O O . ALA B 1 153 ? -14.352 -0.968 14.531 1 93.19 153 ALA B O 1
ATOM 2680 N N . GLY B 1 154 ? -13.062 -2.705 14.102 1 92.75 154 GLY B N 1
ATOM 2681 C CA . GLY B 1 154 ? -11.969 -1.878 13.633 1 92.75 154 GLY B CA 1
ATOM 2682 C C . GLY B 1 154 ? -12.336 -1.006 12.445 1 92.75 154 GLY B C 1
ATOM 2683 O O . GLY B 1 154 ? -11.836 0.113 12.312 1 92.75 154 GLY B O 1
ATOM 2684 N N . ILE B 1 155 ? -13.289 -1.447 11.641 1 95.38 155 ILE B N 1
ATOM 2685 C CA . ILE B 1 155 ? -13.617 -0.727 10.414 1 95.38 155 ILE B CA 1
ATOM 2686 C C . ILE B 1 155 ? -14.547 0.444 10.742 1 95.38 155 ILE B C 1
ATOM 2688 O O . ILE B 1 155 ? -14.766 1.321 9.906 1 95.38 155 ILE B O 1
ATOM 2692 N N . THR B 1 156 ? -15.062 0.53 11.977 1 95.94 156 THR B N 1
ATOM 2693 C CA . THR B 1 156 ? -16 1.584 12.336 1 95.94 156 THR B CA 1
ATOM 2694 C C . THR B 1 156 ? -15.281 2.912 12.539 1 95.94 156 THR B C 1
ATOM 2696 O O . THR B 1 156 ? -15.914 3.971 12.57 1 95.94 156 THR B O 1
ATOM 2699 N N . ALA B 1 157 ? -13.93 2.865 12.664 1 92.88 157 ALA B N 1
ATOM 2700 C CA . ALA B 1 157 ? -13.125 4.074 12.828 1 92.88 157 ALA B CA 1
ATOM 2701 C C . ALA B 1 157 ? -12.414 4.441 11.531 1 92.88 157 ALA B C 1
ATOM 2703 O O . ALA B 1 157 ? -11.539 5.312 11.523 1 92.88 157 ALA B O 1
ATOM 2704 N N . CYS B 1 158 ? -12.789 3.807 10.43 1 93.44 158 CYS B N 1
ATOM 2705 C CA . CYS B 1 158 ? -12.125 4.008 9.148 1 93.44 158 CYS B CA 1
ATOM 2706 C C . CYS B 1 158 ? -13.055 4.691 8.156 1 93.44 158 CYS B C 1
ATOM 2708 O O . CYS B 1 158 ? -14.234 4.328 8.047 1 93.44 158 CYS B O 1
ATOM 2710 N N . ALA B 1 159 ? -12.484 5.688 7.438 1 92.12 159 ALA B N 1
ATOM 2711 C CA . ALA B 1 159 ? -13.234 6.277 6.336 1 92.12 159 ALA B CA 1
ATOM 2712 C C . ALA B 1 159 ? -13.641 5.219 5.312 1 92.12 159 ALA B C 1
ATOM 2714 O O . ALA B 1 159 ? -12.805 4.418 4.883 1 92.12 159 ALA B O 1
ATOM 2715 N N . GLY B 1 160 ? -14.938 5.098 5.012 1 94.31 160 GLY B N 1
ATOM 2716 C CA . GLY B 1 160 ? -15.438 4.168 4.008 1 94.31 160 GLY B CA 1
ATOM 2717 C C . GLY B 1 160 ? -15.742 2.793 4.566 1 94.31 160 GLY B C 1
ATOM 2718 O O . GLY B 1 160 ? -16.203 1.913 3.84 1 94.31 160 GLY B O 1
ATOM 2719 N N . ALA B 1 161 ? -15.383 2.533 5.863 1 97.06 161 ALA B N 1
ATOM 2720 C CA . ALA B 1 161 ? -15.695 1.29 6.566 1 97.06 161 ALA B CA 1
ATOM 2721 C C . ALA B 1 161 ? -14.852 0.135 6.027 1 97.06 161 ALA B C 1
ATOM 2723 O O . ALA B 1 161 ? -15.359 -0.977 5.848 1 97.06 161 ALA B O 1
ATOM 2724 N N . TYR B 1 162 ? -13.617 0.391 5.742 1 97.62 162 TYR B N 1
ATOM 2725 C CA . TYR B 1 162 ? -12.727 -0.674 5.285 1 97.62 162 TYR B CA 1
ATOM 2726 C C . TYR B 1 162 ? -11.273 -0.34 5.594 1 97.62 162 TYR B C 1
ATOM 2728 O O . TYR B 1 162 ? -10.922 0.828 5.781 1 97.62 162 TYR B O 1
ATOM 2736 N N . GLN B 1 163 ? -10.469 -1.371 5.711 1 95.19 163 GLN B N 1
ATOM 2737 C CA . GLN B 1 163 ? -9.016 -1.313 5.727 1 95.19 163 GLN B CA 1
ATOM 2738 C C . GLN B 1 163 ? -8.422 -2.045 4.523 1 95.19 163 GLN B C 1
ATOM 2740 O O . GLN B 1 163 ? -8.477 -3.275 4.453 1 95.19 163 GLN B O 1
ATOM 2745 N N . ILE B 1 164 ? -7.812 -1.268 3.607 1 94.75 164 ILE B N 1
ATOM 2746 C CA . ILE B 1 164 ? -7.41 -1.789 2.305 1 94.75 164 ILE B CA 1
ATOM 2747 C C . ILE B 1 164 ? -6.281 -2.803 2.48 1 94.75 164 ILE B C 1
ATOM 2749 O O . ILE B 1 164 ? -6.137 -3.727 1.677 1 94.75 164 ILE B O 1
ATOM 2753 N N . GLU B 1 165 ? -5.391 -2.674 3.516 1 90.56 165 GLU B N 1
ATOM 2754 C CA . GLU B 1 165 ? -4.258 -3.562 3.76 1 90.56 165 GLU B CA 1
ATOM 2755 C C . GLU B 1 165 ? -4.715 -4.891 4.352 1 90.56 165 GLU B C 1
ATOM 2757 O O . GLU B 1 165 ? -3.92 -5.82 4.496 1 90.56 165 GLU B O 1
ATOM 2762 N N . GLY B 1 166 ? -5.961 -5.086 4.602 1 93.12 166 GLY B N 1
ATOM 2763 C CA . GLY B 1 166 ? -6.539 -6.289 5.18 1 93.12 166 GLY B CA 1
ATOM 2764 C C . GLY B 1 166 ? -7.703 -6.84 4.375 1 93.12 166 GLY B C 1
ATOM 2765 O O . GLY B 1 166 ? -7.668 -6.836 3.143 1 93.12 166 GLY B O 1
ATOM 2766 N N . LEU B 1 167 ? -8.664 -7.316 5.148 1 96.94 167 LEU B N 1
ATOM 2767 C CA . LEU B 1 167 ? -9.836 -7.961 4.57 1 96.94 167 LEU B CA 1
ATOM 2768 C C . LEU B 1 167 ? -10.57 -7.012 3.629 1 96.94 167 LEU B C 1
ATOM 2770 O O . LEU B 1 167 ? -11.289 -7.457 2.729 1 96.94 167 LEU B O 1
ATOM 2774 N N . GLY B 1 168 ? -10.344 -5.699 3.836 1 97.69 168 GLY B N 1
ATOM 2775 C CA . GLY B 1 168 ? -11.047 -4.695 3.047 1 97.69 168 GLY B CA 1
ATOM 2776 C C . GLY B 1 168 ? -10.742 -4.785 1.564 1 97.69 168 GLY B C 1
ATOM 2777 O O . GLY B 1 168 ? -11.531 -4.34 0.734 1 97.69 168 GLY B O 1
ATOM 2778 N N . LEU B 1 169 ? -9.602 -5.312 1.229 1 97.31 169 LEU B N 1
ATOM 2779 C CA . LEU B 1 169 ? -9.211 -5.434 -0.172 1 97.31 169 LEU B CA 1
ATOM 2780 C C . LEU B 1 169 ? -10.242 -6.242 -0.956 1 97.31 169 LEU B C 1
ATOM 2782 O O . LEU B 1 169 ? -10.445 -6.004 -2.148 1 97.31 169 LEU B O 1
ATOM 2786 N N . GLN B 1 170 ? -10.898 -7.18 -0.359 1 98.12 170 GLN B N 1
ATOM 2787 C CA . GLN B 1 170 ? -11.859 -8.055 -1.024 1 98.12 170 GLN B CA 1
ATOM 2788 C C . GLN B 1 170 ? -13.078 -7.277 -1.503 1 98.12 170 GLN B C 1
ATOM 2790 O O . GLN B 1 170 ? -13.883 -7.785 -2.287 1 98.12 170 GLN B O 1
ATOM 2795 N N . LEU B 1 171 ? -13.242 -6.074 -1.051 1 98.62 171 LEU B N 1
ATOM 2796 C CA . LEU B 1 171 ? -14.398 -5.262 -1.416 1 98.62 171 LEU B CA 1
ATOM 2797 C C . LEU B 1 171 ? -14.227 -4.664 -2.807 1 98.62 171 LEU B C 1
ATOM 2799 O O . LEU B 1 171 ? -15.188 -4.168 -3.398 1 98.62 171 LEU B O 1
ATOM 2803 N N . PHE B 1 172 ? -13.047 -4.746 -3.391 1 98.25 172 PHE B N 1
ATOM 2804 C CA . PHE B 1 172 ? -12.773 -3.797 -4.461 1 98.25 172 PHE B CA 1
ATOM 2805 C C . PHE B 1 172 ? -12.57 -4.52 -5.789 1 98.25 172 PHE B C 1
ATOM 2807 O O . PHE B 1 172 ? -11.969 -5.594 -5.832 1 98.25 172 PHE B O 1
ATOM 2814 N N . ALA B 1 173 ? -13.023 -3.83 -6.859 1 97.75 173 ALA B N 1
ATOM 2815 C CA . ALA B 1 173 ? -12.805 -4.234 -8.242 1 97.75 173 ALA B CA 1
ATOM 2816 C C . ALA B 1 173 ? -11.648 -3.457 -8.867 1 97.75 173 ALA B C 1
ATOM 2818 O O . ALA B 1 173 ? -10.938 -3.973 -9.734 1 97.75 173 ALA B O 1
ATOM 2819 N N . ALA B 1 174 ? -11.516 -2.285 -8.43 1 97.38 174 ALA B N 1
ATOM 2820 C CA . ALA B 1 174 ? -10.469 -1.422 -8.969 1 97.38 174 ALA B CA 1
ATOM 2821 C C . ALA B 1 174 ? -10.055 -0.359 -7.957 1 97.38 174 ALA B C 1
ATOM 2823 O O . ALA B 1 174 ? -10.883 0.116 -7.172 1 97.38 174 ALA B O 1
ATOM 2824 N N . ILE B 1 175 ? -8.805 -0.011 -7.988 1 97.06 175 ILE B N 1
ATOM 2825 C CA . ILE B 1 175 ? -8.227 1.002 -7.113 1 97.06 175 ILE B CA 1
ATOM 2826 C C . ILE B 1 175 ? -7.301 1.913 -7.918 1 97.06 175 ILE B C 1
ATOM 2828 O O . ILE B 1 175 ? -6.395 1.438 -8.609 1 97.06 175 ILE B O 1
ATOM 2832 N N . GLU B 1 176 ? -7.57 3.141 -7.91 1 96.38 176 GLU B N 1
ATOM 2833 C CA . GLU B 1 176 ? -6.703 4.148 -8.516 1 96.38 176 GLU B CA 1
ATOM 2834 C C . GLU B 1 176 ? -6.16 5.113 -7.461 1 96.38 176 GLU B C 1
ATOM 2836 O O . GLU B 1 176 ? -6.926 5.848 -6.836 1 96.38 176 GLU B O 1
ATOM 2841 N N . GLY B 1 177 ? -4.871 5.172 -7.332 1 94.62 177 GLY B N 1
ATOM 2842 C CA . GLY B 1 177 ? -4.223 5.98 -6.312 1 94.62 177 GLY B CA 1
ATOM 2843 C C . GLY B 1 177 ? -3.219 5.203 -5.48 1 94.62 177 GLY B C 1
ATOM 2844 O O . GLY B 1 177 ? -3.18 3.971 -5.539 1 94.62 177 GLY B O 1
ATOM 2845 N N . ASP B 1 178 ? -2.455 5.938 -4.664 1 91.81 178 ASP B N 1
ATOM 2846 C CA . ASP B 1 178 ? -1.424 5.254 -3.889 1 91.81 178 ASP B CA 1
ATOM 2847 C C . ASP B 1 178 ? -1.973 4.777 -2.545 1 91.81 178 ASP B C 1
ATOM 2849 O O . ASP B 1 178 ? -2.822 5.438 -1.945 1 91.81 178 ASP B O 1
ATOM 2853 N N . LEU B 1 179 ? -1.431 3.691 -2.094 1 90.88 179 LEU B N 1
ATOM 2854 C CA . LEU B 1 179 ? -1.957 2.982 -0.931 1 90.88 179 LEU B CA 1
ATOM 2855 C C . LEU B 1 179 ? -1.769 3.807 0.339 1 90.88 179 LEU B C 1
ATOM 2857 O O . LEU B 1 179 ? -2.586 3.732 1.259 1 90.88 179 LEU B O 1
ATOM 2861 N N . PHE B 1 180 ? -0.746 4.59 0.393 1 95.44 180 PHE B N 1
ATOM 2862 C CA . PHE B 1 180 ? -0.485 5.359 1.604 1 95.44 180 PHE B CA 1
ATOM 2863 C C . PHE B 1 180 ? -1.552 6.43 1.805 1 95.44 180 PHE B C 1
ATOM 2865 O O . PHE B 1 180 ? -2.004 6.66 2.93 1 95.44 180 PHE B O 1
ATOM 2872 N N . SER B 1 181 ? -1.963 7.031 0.684 1 96.56 181 SER B N 1
ATOM 2873 C CA . SER B 1 181 ? -3.061 7.992 0.746 1 96.56 181 SER B CA 1
ATOM 2874 C C . SER B 1 181 ? -4.367 7.309 1.133 1 96.56 181 SER B C 1
ATOM 2876 O O . SER B 1 181 ? -5.168 7.871 1.886 1 96.56 181 SER B O 1
ATOM 2878 N N . ILE B 1 182 ? -4.551 6.145 0.614 1 96.69 182 ILE B N 1
ATOM 2879 C CA . ILE B 1 182 ? -5.754 5.391 0.946 1 96.69 182 ILE B CA 1
ATOM 2880 C C . ILE B 1 182 ? -5.766 5.062 2.438 1 96.69 182 ILE B C 1
ATOM 2882 O O . ILE B 1 182 ? -6.82 5.07 3.074 1 96.69 182 ILE B O 1
ATOM 2886 N N . GLN B 1 183 ? -4.594 4.883 2.994 1 95.62 183 GLN B N 1
ATOM 2887 C CA . GLN B 1 183 ? -4.48 4.547 4.41 1 95.62 183 GLN B CA 1
ATOM 2888 C C . GLN B 1 183 ? -4.539 5.801 5.277 1 95.62 183 GLN B C 1
ATOM 2890 O O . GLN B 1 183 ? -4.598 5.707 6.508 1 95.62 183 GLN B O 1
ATOM 2895 N N . GLY B 1 184 ? -4.363 6.98 4.613 1 96.12 184 GLY B N 1
ATOM 2896 C CA . GLY B 1 184 ? -4.684 8.172 5.387 1 96.12 184 GLY B CA 1
ATOM 2897 C C . GLY B 1 184 ? -3.59 9.219 5.344 1 96.12 184 GLY B C 1
ATOM 2898 O O . GLY B 1 184 ? -3.748 10.312 5.898 1 96.12 184 GLY B O 1
ATOM 2899 N N . LEU B 1 185 ? -2.502 8.891 4.699 1 97.38 185 LEU B N 1
ATOM 2900 C CA . LEU B 1 185 ? -1.4 9.852 4.703 1 97.38 185 LEU B CA 1
ATOM 2901 C C . LEU B 1 185 ? -0.627 9.797 3.391 1 97.38 185 LEU B C 1
ATOM 2903 O O . LEU B 1 185 ? 0.052 8.805 3.105 1 97.38 185 LEU B O 1
ATOM 2907 N N . PRO B 1 186 ? -0.748 10.852 2.551 1 97 186 PRO B N 1
ATOM 2908 C CA . PRO B 1 186 ? 0.136 10.945 1.387 1 97 186 PRO B CA 1
ATOM 2909 C C . PRO B 1 186 ? 1.612 11.016 1.771 1 97 186 PRO B C 1
ATOM 2911 O O . PRO B 1 186 ? 2.152 12.109 1.952 1 97 186 PRO B O 1
ATOM 2914 N N . LEU B 1 187 ? 2.234 9.977 1.782 1 97 187 LEU B N 1
ATOM 2915 C CA . LEU B 1 187 ? 3.512 9.836 2.471 1 97 187 LEU B CA 1
ATOM 2916 C C . LEU B 1 187 ? 4.66 10.328 1.595 1 97 187 LEU B C 1
ATOM 2918 O O . LEU B 1 187 ? 5.539 11.047 2.066 1 97 187 LEU B O 1
ATOM 2922 N N . LEU B 1 188 ? 4.672 9.938 0.301 1 96.94 188 LEU B N 1
ATOM 2923 C CA . LEU B 1 188 ? 5.805 10.289 -0.552 1 96.94 188 LEU B CA 1
ATOM 2924 C C . LEU B 1 188 ? 5.965 11.797 -0.657 1 96.94 188 LEU B C 1
ATOM 2926 O O . LEU B 1 188 ? 7.043 12.336 -0.392 1 96.94 188 LEU B O 1
ATOM 2930 N N . PRO B 1 189 ? 4.859 12.523 -0.969 1 97.69 189 PRO B N 1
ATOM 2931 C CA . PRO B 1 189 ? 4.984 13.984 -0.986 1 97.69 189 PRO B CA 1
ATOM 2932 C C . PRO B 1 189 ? 5.398 14.555 0.369 1 97.69 189 PRO B C 1
ATOM 2934 O O . PRO B 1 189 ? 6.145 15.531 0.427 1 97.69 189 PRO B O 1
ATOM 2937 N N . LEU B 1 190 ? 4.941 13.984 1.445 1 98.5 190 LEU B N 1
ATOM 2938 C CA . LEU B 1 190 ? 5.285 14.469 2.777 1 98.5 190 LEU B CA 1
ATOM 2939 C C . LEU B 1 190 ? 6.777 14.289 3.051 1 98.5 190 LEU B C 1
ATOM 2941 O O . LEU B 1 190 ? 7.434 15.203 3.557 1 98.5 190 LEU B O 1
ATOM 2945 N N . LEU B 1 191 ? 7.305 13.133 2.713 1 98.12 191 LEU B N 1
ATOM 2946 C CA . LEU B 1 191 ? 8.727 12.883 2.887 1 98.12 191 LEU B CA 1
ATOM 2947 C C . LEU B 1 191 ? 9.555 13.875 2.074 1 98.12 191 LEU B C 1
ATOM 2949 O O . LEU B 1 191 ? 10.594 14.359 2.545 1 98.12 191 LEU B O 1
ATOM 2953 N N . ASP B 1 192 ? 9.086 14.109 0.852 1 97.56 192 ASP B N 1
ATOM 2954 C CA . ASP B 1 192 ? 9.766 15.055 -0.02 1 97.56 192 ASP B CA 1
ATOM 2955 C C . ASP B 1 192 ? 9.82 16.438 0.611 1 97.56 192 ASP B C 1
ATOM 2957 O O . ASP B 1 192 ? 10.789 17.188 0.425 1 97.56 192 ASP B O 1
ATOM 2961 N N . PHE B 1 193 ? 8.805 16.844 1.312 1 98.31 193 PHE B N 1
ATOM 2962 C CA . PHE B 1 193 ? 8.758 18.125 1.992 1 98.31 193 PHE B CA 1
ATOM 2963 C C . PHE B 1 193 ? 9.695 18.141 3.197 1 98.31 193 PHE B C 1
ATOM 2965 O O . PHE B 1 193 ? 10.414 19.109 3.426 1 98.31 193 PHE B O 1
ATOM 2972 N N . LEU B 1 194 ? 9.703 17.047 4.012 1 97.94 194 LEU B N 1
ATOM 2973 C CA . LEU B 1 194 ? 10.414 17 5.285 1 97.94 194 LEU B CA 1
ATOM 2974 C C . LEU B 1 194 ? 11.922 17 5.066 1 97.94 194 LEU B C 1
ATOM 2976 O O . LEU B 1 194 ? 12.68 17.469 5.914 1 97.94 194 LEU B O 1
ATOM 2980 N N . ARG B 1 195 ? 12.32 16.516 3.957 1 96.75 195 ARG B N 1
ATOM 2981 C CA . ARG B 1 195 ? 13.742 16.312 3.691 1 96.75 195 ARG B CA 1
ATOM 2982 C C . ARG B 1 195 ? 14.477 17.641 3.6 1 96.75 195 ARG B C 1
ATOM 2984 O O . ARG B 1 195 ? 15.43 17.875 4.344 1 96.75 195 ARG B O 1
ATOM 2991 N N . PRO B 1 196 ? 14.07 18.594 2.736 1 95.88 196 PRO B N 1
ATOM 2992 C CA . PRO B 1 196 ? 14.773 19.891 2.684 1 95.88 196 PRO B CA 1
ATOM 2993 C C . PRO B 1 196 ? 14.562 20.719 3.939 1 95.88 196 PRO B C 1
ATOM 2995 O O . PRO B 1 196 ? 15.219 21.75 4.117 1 95.88 196 PRO B O 1
ATOM 2998 N N . HIS B 1 197 ? 13.695 20.266 4.883 1 96.38 197 HIS B N 1
ATOM 2999 C CA . HIS B 1 197 ? 13.469 20.984 6.129 1 96.38 197 HIS B CA 1
ATOM 3000 C C . HIS B 1 197 ? 14.266 20.375 7.277 1 96.38 197 HIS B C 1
ATOM 3002 O O . HIS B 1 197 ? 14.008 20.672 8.445 1 96.38 197 HIS B O 1
ATOM 3008 N N . GLY B 1 198 ? 15.148 19.453 6.965 1 95 198 GLY B N 1
ATOM 3009 C CA . GLY B 1 198 ? 16.188 19 7.883 1 95 198 GLY B CA 1
ATOM 3010 C C . GLY B 1 198 ? 15.766 17.812 8.727 1 95 198 GLY B C 1
ATOM 3011 O O . GLY B 1 198 ? 16.484 17.406 9.641 1 95 198 GLY B O 1
ATOM 3012 N N . VAL B 1 199 ? 14.586 17.266 8.398 1 96.69 199 VAL B N 1
ATOM 3013 C CA . VAL B 1 199 ? 14.055 16.172 9.211 1 96.69 199 VAL B CA 1
ATOM 3014 C C . VAL B 1 199 ? 14.688 14.852 8.773 1 96.69 199 VAL B C 1
ATOM 3016 O O . VAL B 1 199 ? 14.898 13.953 9.586 1 96.69 199 VAL B O 1
ATOM 3019 N N . LEU B 1 200 ? 14.953 14.719 7.461 1 96.31 200 LEU B N 1
ATOM 3020 C CA . LEU B 1 200 ? 15.484 13.5 6.863 1 96.31 200 LEU B CA 1
ATOM 3021 C C . LEU B 1 200 ? 16.75 13.781 6.066 1 96.31 200 LEU B C 1
ATOM 3023 O O . LEU B 1 200 ? 16.906 14.867 5.504 1 96.31 200 LEU B O 1
ATOM 3027 N N . LEU B 1 201 ? 17.562 12.734 6.008 1 94.56 201 LEU B N 1
ATOM 3028 C CA . LEU B 1 201 ? 18.75 12.859 5.168 1 94.56 201 LEU B CA 1
ATOM 3029 C C . LEU B 1 201 ? 18.359 12.906 3.691 1 94.56 201 LEU B C 1
ATOM 3031 O O . LEU B 1 201 ? 17.422 12.242 3.268 1 94.56 201 LEU B O 1
ATOM 3035 N N . SER B 1 202 ? 19.188 13.633 2.918 1 93.19 202 SER B N 1
ATOM 3036 C CA . SER B 1 202 ? 18.906 13.789 1.495 1 93.19 202 SER B CA 1
ATOM 3037 C C . SER B 1 202 ? 19.594 12.703 0.672 1 93.19 202 SER B C 1
ATOM 3039 O O . SER B 1 202 ? 20.656 12.195 1.062 1 93.19 202 SER B O 1
#

Secondary structure (DSSP, 8-state):
-------EEEE---HHHHHHHHHTT---EE------HHHHHHHHHHTT--HHHHHHHHHHHHHHHHHHHSTT-EEEEEEEEEEETTEEE---SSHHHHHHHHHHHTTSEEEEEEEEEEEETTEEEEEEEE--EEEE----HHHHHHHHHHHGGGGGGSGGG--TTTGGGGGEEEEES-HHHHHT--HHHHHHHHTTTTSS--/-------EEEE---HHHHHHHHHTT---EE------HHHHHHHHHHTT--HHHHHHHHHHHHHHHHHHHSTT-EEEEEEEEEEETTEEE---SSHHHHHHHHHHHTTSEEEEEEEEEEEETTEEEEEEEE--EEEE----HHHHHHHHHHHGGGGGGSGGG--TTTGGGGGEEEEES-HHHHHT--HHHHHHHHTTTTSS--

Solvent-accessible surface area (backbone atoms only — not comparable to full-atom values): 20832 Å² total; per-residue (Å²): 127,78,78,75,58,48,53,34,35,37,24,47,79,52,66,56,48,52,49,52,41,49,36,45,64,50,77,66,49,71,42,68,50,84,68,68,62,66,64,53,48,52,52,39,52,74,70,65,51,48,64,60,56,44,14,44,50,52,4,42,59,31,15,36,62,55,6,56,74,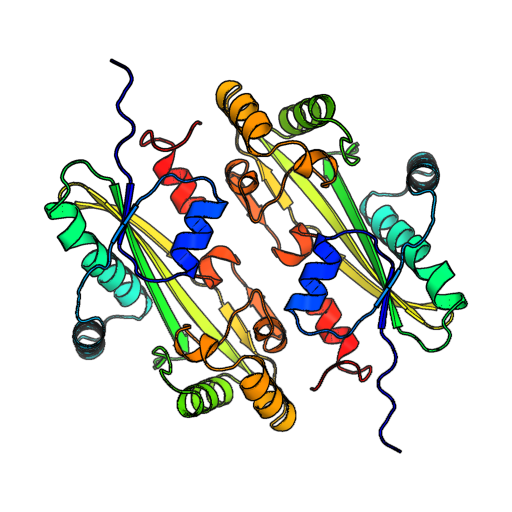36,69,74,21,43,16,35,8,48,24,60,38,19,34,41,93,94,42,77,43,66,54,40,74,32,70,71,46,27,51,52,48,45,61,69,40,46,55,32,67,34,34,38,25,22,13,37,28,33,24,37,61,58,36,79,78,45,70,50,79,43,70,31,39,41,26,29,34,76,58,37,70,69,33,50,54,52,46,54,66,71,61,44,74,68,25,18,78,20,56,68,44,42,44,67,87,24,56,35,44,73,48,47,72,44,78,45,70,58,66,46,35,73,58,40,38,61,49,67,69,47,51,62,57,39,27,87,62,50,66,40,76,76,126,78,79,74,58,48,53,35,35,35,23,47,78,51,65,56,49,52,48,54,40,50,36,43,64,51,77,64,48,70,42,68,49,84,68,67,62,66,62,52,49,52,50,39,52,76,70,66,51,50,64,61,58,44,14,44,50,51,3,44,58,30,15,36,63,56,7,59,75,37,66,72,20,41,16,36,8,48,24,62,38,19,33,41,94,93,41,76,42,66,55,40,73,34,69,70,47,27,50,52,50,46,62,70,40,45,54,31,66,34,36,38,25,22,13,36,29,33,25,38,61,57,36,77,78,46,70,52,78,45,70,31,39,40,26,28,33,76,57,38,71,69,32,50,54,51,46,54,64,70,60,43,76,68,25,18,77,20,55,69,45,40,45,66,87,25,55,35,42,71,47,48,71,45,76,45,68,60,66,47,34,73,58,39,38,59,49,68,67,48,52,64,56,38,26,87,62,52,64,40,77,75

Radius of gyration: 22.59 Å; Cα contacts (8 Å, |Δi|>4): 867; chains: 2; bounding box: 53×63×46 Å

Organism: Rhodospirillum rubrum (strain ATCC 11170 / ATH 1.1.1 / DSM 467 / LMG 4362 / NCIMB 8255 / S1) (NCBI:txid269796)